Protein 1D4D (pdb70)

Secondary structure (DSSP, 8-state):
-HHHHTTTTT-STTTSSSSS---SSTT-HHHHHHHHHHH--HHHHHHH---BTTBSS--S---GGGTS-SSS----GGGGT-------TT----------TTSSHHHHHHHHHS---EE-SEEEE--SHHHHHHHHHHHSSS--EEEE-SSSSS-TTGGG--S-EE--SSSTTGGGT----THHHHHHHHHHTTT-S-HHHHHHHHHTHHHHHHHHHHHT----EEE--TT-SS--EEESTTT--HHHHHHHHHHHHHHHTT-EEESSEEEEEEEE---EEEEEEEETTTEEEEEE-SEEEE-----TT-HHHHHHH-GGGTT--BSS-TT-SSHHHHHHHHTTB-EE-TT-EEEEEEEETTTTEE--HHHHHTT-EEE-TTS---S-TTS-HHHHHHHHHTSGGG-EEEEE-HHHHTT-THHHHHHHTT--EEESSHHHHHHHHT--HHHHHHHHHHHHHH-----TTT--S-------SSSEEEEEEEEEEEEE--EEEB-TT-EEEBSSSSSEEEEEEE-STTEESTTTTSPPTTHHHHHHHHHHHHHHHHHHHTT-

B-factor: mean 39.95, std 14.49, range [12.11, 86.26]

Solvent-accessible surface area: 21582 Å² total; per-residue (Å²): 55,33,27,92,111,38,35,139,123,63,37,58,83,33,46,26,92,51,109,77,20,49,46,88,58,9,45,19,89,63,9,18,36,67,34,58,85,109,116,12,56,53,73,108,55,13,88,88,32,185,130,14,60,55,121,65,108,32,3,18,117,44,24,32,25,12,20,50,46,29,136,103,112,0,27,4,14,20,44,28,45,29,111,62,74,49,145,31,76,58,27,35,85,71,140,121,84,95,84,69,11,73,44,84,46,62,20,4,76,143,22,41,92,66,46,94,120,56,103,14,55,0,0,0,14,11,0,11,0,6,0,0,0,0,0,0,9,0,76,64,98,58,12,33,5,12,0,2,14,57,9,25,1,0,0,9,37,15,6,61,28,22,11,5,0,3,0,0,57,98,0,40,3,84,95,107,72,36,90,26,38,65,107,68,2,29,79,20,4,27,68,17,0,135,113,77,3,35,94,115,2,0,22,31,0,0,73,50,0,10,82,1,1,76,23,0,81,89,24,63,17,45,4,68,38,19,6,62,15,9,40,21,49,24,48,6,1,0,11,12,104,40,1,44,26,0,0,28,46,0,0,65,16,0,12,71,20,0,74,82,71,45,16,54,18,41,14,13,1,50,8,9,44,9,12,115,107,90,33,13,63,1,0,0,0,70,0,102,75,57,32,39,19,8,0,32,11,34,0,0,0,0,8,30,26,4,3,0,79,14,44,163,41,0,20,80,86,44,99,72,11,55,73,53,46,21,19,7,16,14,8,4,14,6,13,4,6,40,3,0,73,78,34,33,4,20,42,70,21,25,84,69,19,8,13,2,0,1,25,2,71,90,14,24,30,40,0,3,3,2,0,3,7,21,0,0,0,1,0,4,89,47,0,63,8,24,12,28,0,14,25,45,14,53,131,1,9,58,26,1,63,89,23,115,51,104,7,0,20,0,0,0,1,41,41,0,50,61,57,3,47,24,0,58,30,20,46,138,49,148,21,25,90,96,2,74,74,20,59,41,0,2,77,96,7,120,8,65,43,74,87,0,39,136,9,6,98,48,0,16,43,38,20,110,63,132,4,72,68,71,75,5,102,46,29,53,86,83,4,98,77,49,45,19,5,0,2,63,0,16,13,0,2,29,14,1,5,2,1,0,39,6,33,47,99,0,30,0,52,16,130,86,68,88,49,47,20,74,4,0,9,0,0,2,23,2,5,0,0,1,6,0,4,10,17,11,4,7,1,11,16,0,1,17,0,1,1,0,88,35,0,0,51,19,0,9,77,79,51,119

Radius of gyration: 23.94 Å; Cα contacts (8 Å, |Δi|>4): 1376; chains: 1; bounding box: 73×45×58 Å

Nearest PDB structures (foldseek):
  1d4e-assembly1_A  TM=1.002E+00  e=0.000E+00  Shewanella oneidensis
  1q9i-assembly1_A  TM=9.760E-01  e=1.668E-85  Shewanella frigidimarina
  1p2e-assembly1_A  TM=9.746E-01  e=2.403E-85  Shewanella frigidimarina
  1jry-assembly1_A  TM=9.750E-01  e=4.419E-85  Shewanella frigidimarina
  1kss-assembly1_A  TM=9.754E-01  e=8.635E-85  Shewanella frigidimarina

Organism: Shewanella oneidensis (strain ATCC 700550 / JCM 31522 / CIP 106686 / LMG 19005 / NCIMB 14063 / MR-1) (NCBI:txid211586)

Foldseek 3Di:
DAQVVVCVPDALVLADVDRVHAADALLSVRRLVSVCVVPNALVVVVVPDPVPLSDDLAADDQGPCLFVPNPAAGHRLCLLFFPPVDPDDSHDHDDDDDDDLCPCVVVLVVAVVVDADAAWAEEEEAQALLRLLLLLQLLVPFIAYEYEHQRNGHHWQLSVAFWFAFAFDQQCCVVPVQDGHLVLQLVLLCVQQVNPFQSQLLNLLRVCRRVLSVVLVVQDAAFNDWFDAQRGDGIGGTAHPQAGGDRSRSSNSSNCSSVVRPHNYGYSKHFSAFDPPVAGFWTWIQRNRPGIHTYGYFFYEQEQFAQQQQLVVLCVLPVVQRVFAEQTRNRRHCSSQVRVVNSQFDKPQQNQFFKAFFAAPNGSHRQDLVLVRLAWFKAAQQQAGDELSSHARVVNQVRLCVGDPQKIKTKAAPVSCRRHVVNVVCVVSVQKAKAQDQQRSCVVVVYDRVSNVVRLVVVLVCLCPHDPPYGNRDRNDRGDHDTMMMGMGHIGGYARQMAFEAGLLQFTAGPPRRHGRHSYGYFASRHHSNNNSGGTPNSRSSRSNSRSSSRSNSSRVRSD

InterPro domains:
  IPR003953 FAD-dependent oxidoreductase 2, FAD-binding domain [PF00890] (152-574)
  IPR010960 Flavocytochrome c [TIGR01813] (152-586)
  IPR012286 Tetraheme cytochrome domain [PF14537] (33-114)
  IPR027477 Succinate dehydrogenase/fumarate reductase flavoprotein, catalytic domain superfamily [G3DSA:3.90.700.10] (386-530)
  IPR027477 Succinate dehydrogenase/fumarate reductase flavoprotein, catalytic domain superfamily [SSF56425] (384-529)
  IPR036188 FAD/NAD(P)-binding domain superfamily [G3DSA:3.50.50.60] (151-589)
  IPR036188 FAD/NAD(P)-binding domain superfamily [SSF51905] (147-595)
  IPR036280 Multiheme cytochrome superfamily [SSF48695] (34-118)
  IPR050315 FAD-dependent oxidoreductase 2 [PTHR43400] (148-594)

GO terms:
  GO:0042597 periplasmic space (C, EXP)

Sequence (560 aa):
VLADFHGEMGGCDSCHVSDKGGVTNDNLTHENGQCVSCHGDLKELAAAAPVSPHKSHLIGEIACTSCHKGHEKSVAYCDACHSFGFDMPFGGKWERKFVPVDADKAAQDKAIAAGVKETTDVVIIGSGGAGLAAAVSARDAGAKVILLEKEPIPGGNTKLAAGGMNAAETKPQAKLGIEDKKQIMIDDTMKGGRNINDPELVKVLANNSSDSIDWLTSMGADMTDVGRMGGASVNRSHRPTGGAGVGAHVAQVLWDNAVKRGTDIRLNSRVVRILEDGKVTGVLVKGEYTGYYVIKADAVVIAAGGFAKNNERVSKYDPKLKGFKATNHPGATGDGLDVALQAGAATRDLQYIQAHPTYSPAGGVMITEAVRGNGAIVVNREGNRFMNEITTRDKASAAILQQKGESAYLVFDDSIRKSLKAIEGYVHLNIVKEGKTIEELAKQIDVPAAELAKTVTAYNGFVSGKDAQFERPDLPRELVVAPFYALEIAPAVHHTMGGLVIDTKAEVKSEKTAKPITGLYAAGEVTGGVHGANRLGGNAISDIVTYGRIAGASAAKFAK

Structure (mmCIF, N/CA/C/O backbone):
data_1D4D
#
_entry.id   1D4D
#
_cell.length_a   72.863
_cell.length_b   72.863
_cell.length_c   216.469
_cell.angle_alpha   90.00
_cell.angle_beta   90.00
_cell.angle_gamma   90.00
#
_symmetry.space_group_name_H-M   'P 43 21 2'
#
loop_
_entity.id
_entity.type
_entity.pdbx_description
1 polymer 'FLAVOCYTOCHROME C FUMARATE REDUCTASE'
2 non-polymer 'HEME C'
3 non-polymer 'FLAVIN-ADENINE DINUCLEOTIDE'
4 non-polymer 'SUCCINIC ACID'
5 water water
#
loop_
_atom_site.group_PDB
_atom_site.id
_atom_site.type_symbol
_atom_site.label_atom_id
_atom_site.label_alt_id
_atom_site.label_comp_id
_atom_site.label_asym_id
_atom_site.label_entity_id
_atom_site.label_seq_id
_atom_site.pdbx_PDB_ins_code
_atom_site.Cartn_x
_atom_site.Cartn_y
_atom_site.Cartn_z
_atom_site.occupancy
_atom_site.B_iso_or_equiv
_atom_site.auth_seq_id
_atom_site.auth_comp_id
_atom_site.auth_asym_id
_atom_site.auth_atom_id
_atom_site.pdbx_PDB_model_num
ATOM 1 N N . VAL A 1 5 ? -5.875 20.340 40.234 1.00 43.93 4 VAL A N 1
ATOM 2 C CA . VAL A 1 5 ? -5.815 21.720 39.671 1.00 43.72 4 VAL A CA 1
ATOM 3 C C . VAL A 1 5 ? -6.236 22.857 40.571 1.00 42.52 4 VAL A C 1
ATOM 4 O O . VAL A 1 5 ? -7.215 22.751 41.298 1.00 40.78 4 VAL A O 1
ATOM 8 N N . LEU A 1 6 ? -5.598 24.023 40.511 1.00 43.51 5 LEU A N 1
ATOM 9 C CA . LEU A 1 6 ? -5.887 25.147 41.371 1.00 44.33 5 LEU A CA 1
ATOM 10 C C . LEU A 1 6 ? -7.286 25.280 41.949 1.00 45.78 5 LEU A C 1
ATOM 11 O O . LEU A 1 6 ? -7.280 25.441 43.187 1.00 44.83 5 LEU A O 1
ATOM 16 N N . ALA A 1 7 ? -8.426 25.263 41.273 1.00 47.55 6 ALA A N 1
ATOM 17 C CA . ALA A 1 7 ? -9.695 25.490 41.955 1.00 50.12 6 ALA A CA 1
ATOM 18 C C . ALA A 1 7 ? -10.151 24.387 42.901 1.00 52.45 6 ALA A C 1
ATOM 19 O O . ALA A 1 7 ? -11.044 24.613 43.722 1.00 52.71 6 ALA A O 1
ATOM 21 N N . ASP A 1 8 ? -9.624 23.186 42.742 1.00 54.94 7 ASP A N 1
ATOM 22 C CA . ASP A 1 8 ? -9.913 22.084 43.653 1.00 56.84 7 ASP A CA 1
ATOM 23 C C . ASP A 1 8 ? -9.072 22.329 44.895 1.00 57.15 7 ASP A C 1
ATOM 24 O O . ASP A 1 8 ? -9.651 22.469 45.969 1.00 57.09 7 ASP A O 1
ATOM 29 N N . PHE A 1 9 ? -7.779 22.619 44.740 1.00 58.40 8 PHE A N 1
ATOM 30 C CA . PHE A 1 9 ? -6.964 22.971 45.909 1.00 59.31 8 PHE A CA 1
ATOM 31 C C . PHE A 1 9 ? -7.624 24.099 46.693 1.00 58.49 8 PHE A C 1
ATOM 32 O O . PHE A 1 9 ? -7.465 24.134 47.910 1.00 59.63 8 PHE A O 1
ATOM 40 N N . HIS A 1 10 ? -8.398 24.996 46.114 1.00 56.10 9 HIS A N 1
ATOM 41 C CA . HIS A 1 10 ? -9.126 26.065 46.733 1.00 55.39 9 HIS A CA 1
ATOM 42 C C . HIS A 1 10 ? -10.593 25.782 47.029 1.00 58.25 9 HIS A C 1
ATOM 43 O O . HIS A 1 10 ? -11.364 26.663 47.430 1.00 57.94 9 HIS A O 1
ATOM 50 N N . GLY A 1 11 ? -11.060 24.580 46.721 1.00 62.54 10 GLY A N 1
ATOM 51 C CA . GLY A 1 11 ? -12.470 24.202 46.932 1.00 67.86 10 GLY A CA 1
ATOM 52 C C . GLY A 1 11 ? -12.461 23.552 48.323 1.00 71.95 10 GLY A C 1
ATOM 53 O O . GLY A 1 11 ? -13.316 23.718 49.173 1.00 71.39 10 GLY A O 1
ATOM 54 N N . GLU A 1 12 ? -11.286 22.927 48.508 1.00 76.70 11 GLU A N 1
ATOM 55 C CA . GLU A 1 12 ? -10.892 22.322 49.776 1.00 81.03 11 GLU A CA 1
ATOM 56 C C . GLU A 1 12 ? -11.061 23.449 50.797 1.00 82.29 11 GLU A C 1
ATOM 57 O O . GLU A 1 12 ? -11.732 23.172 51.804 1.00 82.76 11 GLU A O 1
ATOM 63 N N . MET A 1 13 ? -10.640 24.688 50.530 1.00 83.12 12 MET A N 1
ATOM 64 C CA . MET A 1 13 ? -10.887 25.774 51.469 1.00 84.23 12 MET A CA 1
ATOM 65 C C . MET A 1 13 ? -12.363 26.169 51.556 1.00 84.04 12 MET A C 1
ATOM 66 O O . MET A 1 13 ? -13.202 25.361 51.956 1.00 84.42 12 MET A O 1
ATOM 71 N N . GLY A 1 14 ? -12.699 27.408 51.209 1.00 83.28 13 GLY A N 1
ATOM 72 C CA . GLY A 1 14 ? -13.994 27.980 51.307 1.00 81.78 13 GLY A CA 1
ATOM 73 C C . GLY A 1 14 ? -15.086 27.928 50.282 1.00 80.79 13 GLY A C 1
ATOM 74 O O . GLY A 1 14 ? -16.125 28.565 50.582 1.00 81.48 13 GLY A O 1
ATOM 75 N N . GLY A 1 15 ? -15.009 27.273 49.123 1.00 78.21 14 GLY A N 1
ATOM 76 C CA . GLY A 1 15 ? -16.127 27.270 48.199 1.00 75.40 14 GLY A CA 1
ATOM 77 C C . GLY A 1 15 ? -15.911 27.705 46.755 1.00 73.03 14 GLY A C 1
ATOM 78 O O . GLY A 1 15 ? -14.870 27.461 46.141 1.00 73.80 14 GLY A O 1
ATOM 79 N N . CYS A 1 16 ? -16.941 28.284 46.133 1.00 68.72 15 CYS A N 1
ATOM 80 C CA . CYS A 1 16 ? -16.936 28.754 44.755 1.00 63.99 15 CYS A CA 1
ATOM 81 C C . CYS A 1 16 ? -16.720 30.266 44.764 1.00 61.17 15 CYS A C 1
ATOM 82 O O . CYS A 1 16 ? -16.194 30.979 43.946 1.00 61.30 15 CYS A O 1
ATOM 85 N N . ASP A 1 17 ? -17.224 30.782 45.850 1.00 58.23 16 ASP A N 1
ATOM 86 C CA . ASP A 1 17 ? -17.216 32.095 46.406 1.00 55.50 16 ASP A CA 1
ATOM 87 C C . ASP A 1 17 ? -15.855 32.771 46.537 1.00 52.46 16 ASP A C 1
ATOM 88 O O . ASP A 1 17 ? -15.703 33.994 46.461 1.00 51.80 16 ASP A O 1
ATOM 93 N N . SER A 1 18 ? -14.846 31.953 46.831 1.00 48.62 17 SER A N 1
ATOM 94 C CA . SER A 1 18 ? -13.471 32.376 47.005 1.00 46.09 17 SER A CA 1
ATOM 95 C C . SER A 1 18 ? -13.037 33.295 45.865 1.00 44.13 17 SER A C 1
ATOM 96 O O . SER A 1 18 ? -12.517 34.381 46.084 1.00 43.52 17 SER A O 1
ATOM 99 N N . CYS A 1 19 ? -13.302 32.831 44.653 1.00 41.54 18 CYS A N 1
ATOM 100 C CA . CYS A 1 19 ? -12.971 33.473 43.412 1.00 40.66 18 CYS A CA 1
ATOM 101 C C . CYS A 1 19 ? -14.148 34.062 42.635 1.00 39.30 18 CYS A C 1
ATOM 102 O O . CYS A 1 19 ? -14.095 35.229 42.244 1.00 35.80 18 CYS A O 1
ATOM 105 N N . HIS A 1 20 ? -15.118 33.183 42.337 1.00 38.90 19 HIS A N 1
ATOM 106 C CA . HIS A 1 20 ? -16.275 33.634 41.581 1.00 39.36 19 HIS A CA 1
ATOM 107 C C . HIS A 1 20 ? -17.087 34.637 42.373 1.00 40.19 19 HIS A C 1
ATOM 108 O O . HIS A 1 20 ? -17.073 34.652 43.591 1.00 40.61 19 HIS A O 1
ATOM 115 N N . VAL A 1 21 ? -17.866 35.416 41.660 1.00 41.89 20 VAL A N 1
ATOM 116 C CA . VAL A 1 21 ? -18.702 36.420 42.331 1.00 44.68 20 VAL A CA 1
ATOM 117 C C . VAL A 1 21 ? -19.889 35.741 43.003 1.00 45.92 20 VAL A C 1
ATOM 118 O O . VAL A 1 21 ? -20.340 36.262 44.014 1.00 44.55 20 VAL A O 1
ATOM 122 N N . SER A 1 22 ? -20.374 34.622 42.478 1.00 48.20 21 SER A N 1
ATOM 123 C CA . SER A 1 22 ? -21.513 33.946 43.085 1.00 51.64 21 SER A CA 1
ATOM 124 C C . SER A 1 22 ? -21.141 32.544 43.542 1.00 54.06 21 SER A C 1
ATOM 125 O O . SER A 1 22 ? -20.106 31.968 43.163 1.00 54.84 21 SER A O 1
ATOM 128 N N . ASP A 1 23 ? -21.968 31.979 44.433 1.00 55.68 22 ASP A N 1
ATOM 129 C CA . ASP A 1 23 ? -21.673 30.682 45.028 1.00 57.53 22 ASP A CA 1
ATOM 130 C C . ASP A 1 23 ? -21.948 29.518 44.079 1.00 57.60 22 ASP A C 1
ATOM 131 O O . ASP A 1 23 ? -21.351 28.449 44.282 1.00 57.37 22 ASP A O 1
ATOM 136 N N . LYS A 1 24 ? -22.755 29.753 43.050 1.00 57.07 23 LYS A N 1
ATOM 137 C CA . LYS A 1 24 ? -23.010 28.732 42.040 1.00 57.21 23 LYS A CA 1
ATOM 138 C C . LYS A 1 24 ? -21.749 28.573 41.178 1.00 56.75 23 LYS A C 1
ATOM 139 O O . LYS A 1 24 ? -21.495 27.484 40.667 1.00 56.02 23 LYS A O 1
ATOM 140 N N . GLY A 1 25 ? -20.977 29.654 41.033 1.00 55.74 24 GLY A N 1
ATOM 141 C CA . GLY A 1 25 ? -19.762 29.621 40.234 1.00 54.58 24 GLY A CA 1
ATOM 142 C C . GLY A 1 25 ? -19.875 30.603 39.063 1.00 53.52 24 GLY A C 1
ATOM 143 O O . GLY A 1 25 ? -20.600 31.597 39.181 1.00 53.31 24 GLY A O 1
ATOM 144 N N . GLY A 1 26 ? -19.156 30.331 37.977 1.00 52.27 25 GLY A N 1
ATOM 145 C CA . GLY A 1 26 ? -19.200 31.151 36.800 1.00 51.37 25 GLY A CA 1
ATOM 146 C C . GLY A 1 26 ? -18.526 32.511 36.820 1.00 51.00 25 GLY A C 1
ATOM 147 O O . GLY A 1 26 ? -18.505 33.250 37.800 1.00 50.78 25 GLY A O 1
ATOM 148 N N . VAL A 1 27 ? -17.969 32.868 35.655 1.00 50.83 26 VAL A N 1
ATOM 149 C CA . VAL A 1 27 ? -17.259 34.124 35.448 1.00 49.30 26 VAL A CA 1
ATOM 150 C C . VAL A 1 27 ? -18.227 35.231 35.064 1.00 48.05 26 VAL A C 1
ATOM 151 O O . VAL A 1 27 ? -19.221 34.927 34.412 1.00 48.76 26 VAL A O 1
ATOM 155 N N . THR A 1 28 ? -17.937 36.464 35.427 1.00 46.60 27 THR A N 1
ATOM 156 C CA . THR A 1 28 ? -18.807 37.574 35.066 1.00 45.92 27 THR A CA 1
ATOM 157 C C . THR A 1 28 ? -18.432 37.990 33.634 1.00 45.32 27 THR A C 1
ATOM 158 O O . THR A 1 28 ? -19.253 37.897 32.734 1.00 47.15 27 THR A O 1
ATOM 162 N N . ASN A 1 29 ? -17.179 38.423 33.509 1.00 42.00 28 ASN A N 1
ATOM 163 C CA . ASN A 1 29 ? -16.679 38.869 32.216 1.00 38.82 28 ASN A CA 1
ATOM 164 C C . ASN A 1 29 ? -15.376 38.177 31.833 1.00 37.14 28 ASN A C 1
ATOM 165 O O . ASN A 1 29 ? -14.819 37.416 32.620 1.00 34.75 28 ASN A O 1
ATOM 170 N N . ASP A 1 30 ? -14.926 38.384 30.592 1.00 34.69 29 ASP A N 1
ATOM 171 C CA . ASP A 1 30 ? -13.805 37.645 30.043 1.00 32.36 29 ASP A CA 1
ATOM 172 C C . ASP A 1 30 ? -12.417 38.092 30.467 1.00 30.44 29 ASP A C 1
ATOM 173 O O . ASP A 1 30 ? -11.437 37.327 30.465 1.00 26.11 29 ASP A O 1
ATOM 178 N N . ASN A 1 31 ? -12.333 39.319 30.967 1.00 29.09 30 ASN A N 1
ATOM 179 C CA . ASN A 1 31 ? -11.086 39.851 31.496 1.00 29.31 30 ASN A CA 1
ATOM 180 C C . ASN A 1 31 ? -10.794 39.213 32.860 1.00 30.01 30 ASN A C 1
ATOM 181 O O . ASN A 1 31 ? -9.748 39.360 33.502 1.00 29.07 30 ASN A O 1
ATOM 186 N N . LEU A 1 32 ? -11.837 38.604 33.410 1.00 30.66 31 LEU A N 1
ATOM 187 C CA . LEU A 1 32 ? -11.841 37.926 34.681 1.00 31.44 31 LEU A CA 1
ATOM 188 C C . LEU A 1 32 ? -11.439 38.797 35.862 1.00 30.99 31 LEU A C 1
ATOM 189 O O . LEU A 1 32 ? -10.806 38.287 36.799 1.00 31.48 31 LEU A O 1
ATOM 194 N N . THR A 1 33 ? -11.832 40.054 35.854 1.00 30.21 32 THR A N 1
ATOM 195 C CA . THR A 1 33 ? -11.412 41.022 36.847 1.00 32.48 32 THR A CA 1
ATOM 196 C C . THR A 1 33 ? -11.750 40.739 38.292 1.00 34.01 32 THR A C 1
ATOM 197 O O . THR A 1 33 ? -10.929 41.003 39.169 1.00 34.23 32 THR A O 1
ATOM 201 N N . HIS A 1 34 ? -12.877 40.158 38.633 1.00 35.61 33 HIS A N 1
ATOM 202 C CA . HIS A 1 34 ? -13.305 39.798 39.953 1.00 35.09 33 HIS A CA 1
ATOM 203 C C . HIS A 1 34 ? -12.329 38.793 40.570 1.00 33.73 33 HIS A C 1
ATOM 204 O O . HIS A 1 34 ? -11.775 38.996 41.649 1.00 35.55 33 HIS A O 1
ATOM 211 N N . GLU A 1 35 ? -12.223 37.675 39.879 1.00 30.53 34 GLU A N 1
ATOM 212 C CA . GLU A 1 35 ? -11.414 36.531 40.254 1.00 27.77 34 GLU A CA 1
ATOM 213 C C . GLU A 1 35 ? -9.970 36.913 40.508 1.00 25.48 34 GLU A C 1
ATOM 214 O O . GLU A 1 35 ? -9.433 36.631 41.575 1.00 24.51 34 GLU A O 1
ATOM 220 N N . ASN A 1 36 ? -9.399 37.687 39.586 1.00 23.71 35 ASN A N 1
ATOM 221 C CA . ASN A 1 36 ? -8.014 38.150 39.697 1.00 22.73 35 ASN A CA 1
ATOM 222 C C . ASN A 1 36 ? -7.929 39.123 40.874 1.00 23.06 35 ASN A C 1
ATOM 223 O O . ASN A 1 36 ? -6.944 39.115 41.637 1.00 22.22 35 ASN A O 1
ATOM 228 N N . GLY A 1 37 ? -9.058 39.838 41.038 1.00 21.54 36 GLY A N 1
ATOM 229 C CA . GLY A 1 37 ? -9.175 40.704 42.218 1.00 21.60 36 GLY A CA 1
ATOM 230 C C . GLY A 1 37 ? -9.106 39.779 43.428 1.00 23.54 36 GLY A C 1
ATOM 231 O O . GLY A 1 37 ? -8.350 40.145 44.324 1.00 26.20 36 GLY A O 1
ATOM 232 N N . GLN A 1 38 ? -9.751 38.611 43.443 1.00 23.79 37 GLN A N 1
ATOM 233 C CA . GLN A 1 38 ? -9.639 37.726 44.592 1.00 24.65 37 GLN A CA 1
ATOM 234 C C . GLN A 1 38 ? -8.235 37.156 44.728 1.00 26.96 37 GLN A C 1
ATOM 235 O O . GLN A 1 38 ? -7.691 37.066 45.865 1.00 29.30 37 GLN A O 1
ATOM 241 N N . CYS A 1 39 ? -7.543 36.856 43.616 1.00 25.86 38 CYS A N 1
ATOM 242 C CA . CYS A 1 39 ? -6.198 36.302 43.745 1.00 26.08 38 CYS A CA 1
ATOM 243 C C . CYS A 1 39 ? -5.270 37.151 44.613 1.00 26.09 38 CYS A C 1
ATOM 244 O O . CYS A 1 39 ? -4.570 36.681 45.507 1.00 27.69 38 CYS A O 1
ATOM 247 N N . VAL A 1 40 ? -5.211 38.413 44.234 1.00 26.06 39 VAL A N 1
ATOM 248 C CA . VAL A 1 40 ? -4.340 39.461 44.705 1.00 25.34 39 VAL A CA 1
ATOM 249 C C . VAL A 1 40 ? -4.629 39.806 46.167 1.00 25.05 39 VAL A C 1
ATOM 250 O O . VAL A 1 40 ? -3.742 40.105 46.949 1.00 24.32 39 VAL A O 1
ATOM 254 N N . SER A 1 41 ? -5.913 39.806 46.479 1.00 25.10 40 SER A N 1
ATOM 255 C CA . SER A 1 41 ? -6.388 40.091 47.827 1.00 26.39 40 SER A CA 1
ATOM 256 C C . SER A 1 41 ? -5.875 39.046 48.817 1.00 27.48 40 SER A C 1
ATOM 257 O O . SER A 1 41 ? -5.658 39.374 49.977 1.00 27.93 40 SER A O 1
ATOM 260 N N . CYS A 1 42 ? -5.627 37.782 48.452 1.00 26.77 41 CYS A N 1
ATOM 261 C CA . CYS A 1 42 ? -5.030 36.888 49.431 1.00 25.68 41 CYS A CA 1
ATOM 262 C C . CYS A 1 42 ? -3.568 36.624 49.080 1.00 25.38 41 CYS A C 1
ATOM 263 O O . CYS A 1 42 ? -2.881 36.122 49.967 1.00 24.28 41 CYS A O 1
ATOM 266 N N . HIS A 1 43 ? -3.161 36.906 47.837 1.00 23.95 42 HIS A N 1
ATOM 267 C CA . HIS A 1 43 ? -1.772 36.522 47.553 1.00 24.60 42 HIS A CA 1
ATOM 268 C C . HIS A 1 43 ? -0.904 37.722 47.271 1.00 26.05 42 HIS A C 1
ATOM 269 O O . HIS A 1 43 ? 0.300 37.482 47.179 1.00 28.46 42 HIS A O 1
ATOM 276 N N . GLY A 1 44 ? -1.462 38.908 47.077 1.00 26.75 43 GLY A N 1
ATOM 277 C CA . GLY A 1 44 ? -0.610 40.010 46.647 1.00 27.96 43 GLY A CA 1
ATOM 278 C C . GLY A 1 44 ? -0.664 40.046 45.107 1.00 30.53 43 GLY A C 1
ATOM 279 O O . GLY A 1 44 ? -1.176 39.191 44.362 1.00 31.03 43 GLY A O 1
ATOM 280 N N . ASP A 1 45 ? -0.141 41.162 44.602 1.00 30.36 44 ASP A N 1
ATOM 281 C CA . ASP A 1 45 ? -0.094 41.417 43.175 1.00 30.08 44 ASP A CA 1
ATOM 282 C C . ASP A 1 45 ? 1.260 41.005 42.605 1.00 30.26 44 ASP A C 1
ATOM 283 O O . ASP A 1 45 ? 2.122 40.503 43.337 1.00 30.91 44 ASP A O 1
ATOM 288 N N . LEU A 1 46 ? 1.479 41.281 41.323 1.00 28.93 45 LEU A N 1
ATOM 289 C CA . LEU A 1 46 ? 2.731 40.943 40.690 1.00 28.98 45 LEU A CA 1
ATOM 290 C C . LEU A 1 46 ? 3.957 41.655 41.239 1.00 30.58 45 LEU A C 1
ATOM 291 O O . LEU A 1 46 ? 4.990 40.989 41.393 1.00 31.16 45 LEU A O 1
ATOM 296 N N . LYS A 1 47 ? 3.904 42.958 41.524 1.00 32.12 46 LYS A N 1
ATOM 297 C CA . LYS A 1 47 ? 5.063 43.638 42.091 1.00 32.52 46 LYS A CA 1
ATOM 298 C C . LYS A 1 47 ? 5.436 42.874 43.364 1.00 33.83 46 LYS A C 1
ATOM 299 O O . LYS A 1 47 ? 6.566 42.434 43.507 1.00 32.82 46 LYS A O 1
ATOM 301 N N . GLU A 1 48 ? 4.427 42.704 44.223 1.00 35.97 47 GLU A N 1
ATOM 302 C CA . GLU A 1 48 ? 4.628 41.996 45.479 1.00 38.18 47 GLU A CA 1
ATOM 303 C C . GLU A 1 48 ? 5.263 40.642 45.239 1.00 37.90 47 GLU A C 1
ATOM 304 O O . GLU A 1 48 ? 6.410 40.510 45.658 1.00 38.15 47 GLU A O 1
ATOM 310 N N . LEU A 1 49 ? 4.638 39.759 44.492 1.00 37.77 48 LEU A N 1
ATOM 311 C CA . LEU A 1 49 ? 5.274 38.485 44.198 1.00 38.59 48 LEU A CA 1
ATOM 312 C C . LEU A 1 49 ? 6.604 38.673 43.489 1.00 40.08 48 LEU A C 1
ATOM 313 O O . LEU A 1 49 ? 7.538 37.907 43.784 1.00 39.05 48 LEU A O 1
ATOM 318 N N . ALA A 1 50 ? 6.822 39.648 42.619 1.00 42.70 49 ALA A N 1
ATOM 319 C CA . ALA A 1 50 ? 8.099 39.846 41.942 1.00 45.50 49 ALA A CA 1
ATOM 320 C C . ALA A 1 50 ? 9.259 40.152 42.891 1.00 47.33 49 ALA A C 1
ATOM 321 O O . ALA A 1 50 ? 10.364 39.609 42.788 1.00 47.81 49 ALA A O 1
ATOM 323 N N . ALA A 1 51 ? 8.979 41.046 43.831 1.00 49.52 50 ALA A N 1
ATOM 324 C CA . ALA A 1 51 ? 9.908 41.464 44.867 1.00 51.59 50 ALA A CA 1
ATOM 325 C C . ALA A 1 51 ? 10.339 40.278 45.723 1.00 53.19 50 ALA A C 1
ATOM 326 O O . ALA A 1 51 ? 11.512 40.107 46.050 1.00 52.23 50 ALA A O 1
ATOM 328 N N . ALA A 1 52 ? 9.369 39.406 46.027 1.00 55.71 51 ALA A N 1
ATOM 329 C CA . ALA A 1 52 ? 9.675 38.197 46.790 1.00 57.43 51 ALA A CA 1
ATOM 330 C C . ALA A 1 52 ? 10.653 37.274 46.084 1.00 58.35 51 ALA A C 1
ATOM 331 O O . ALA A 1 52 ? 11.271 36.524 46.853 1.00 59.34 51 ALA A O 1
ATOM 333 N N . ALA A 1 53 ? 10.900 37.245 44.787 1.00 60.24 52 ALA A N 1
ATOM 334 C CA . ALA A 1 53 ? 11.834 36.285 44.213 1.00 61.25 52 ALA A CA 1
ATOM 335 C C . ALA A 1 53 ? 13.316 36.597 44.317 1.00 62.38 52 ALA A C 1
ATOM 336 O O . ALA A 1 53 ? 13.744 37.753 44.275 1.00 61.97 52 ALA A O 1
ATOM 338 N N . PRO A 1 54 ? 14.140 35.544 44.336 1.00 63.62 53 PRO A N 1
ATOM 339 C CA . PRO A 1 54 ? 15.587 35.617 44.381 1.00 64.31 53 PRO A CA 1
ATOM 340 C C . PRO A 1 54 ? 16.254 36.582 43.417 1.00 64.72 53 PRO A C 1
ATOM 341 O O . PRO A 1 54 ? 17.472 36.700 43.252 1.00 64.53 53 PRO A O 1
ATOM 345 N N . VAL A 1 58 ? 15.378 34.995 37.138 1.00 41.74 57 VAL A N 1
ATOM 346 C CA . VAL A 1 58 ? 14.302 34.714 36.181 1.00 41.42 57 VAL A CA 1
ATOM 347 C C . VAL A 1 58 ? 13.051 34.287 36.964 1.00 40.00 57 VAL A C 1
ATOM 348 O O . VAL A 1 58 ? 12.953 33.120 37.385 1.00 40.55 57 VAL A O 1
ATOM 352 N N . SER A 1 59 ? 12.134 35.246 37.149 1.00 36.61 58 SER A N 1
ATOM 353 C CA . SER A 1 59 ? 10.928 34.847 37.884 1.00 35.95 58 SER A CA 1
ATOM 354 C C . SER A 1 59 ? 9.748 35.012 36.941 1.00 34.56 58 SER A C 1
ATOM 355 O O . SER A 1 59 ? 9.653 35.998 36.230 1.00 33.14 58 SER A O 1
ATOM 358 N N . PRO A 1 60 ? 8.796 34.097 37.051 1.00 33.71 59 PRO A N 1
ATOM 359 C CA . PRO A 1 60 ? 7.588 34.157 36.248 1.00 32.97 59 PRO A CA 1
ATOM 360 C C . PRO A 1 60 ? 6.691 35.307 36.635 1.00 32.00 59 PRO A C 1
ATOM 361 O O . PRO A 1 60 ? 5.778 35.539 35.839 1.00 34.64 59 PRO A O 1
ATOM 365 N N . HIS A 1 61 ? 6.877 35.996 37.755 1.00 30.37 60 HIS A N 1
ATOM 366 C CA . HIS A 1 61 ? 5.986 37.071 38.146 1.00 27.66 60 HIS A CA 1
ATOM 367 C C . HIS A 1 61 ? 6.571 38.425 37.810 1.00 27.27 60 HIS A C 1
ATOM 368 O O . HIS A 1 61 ? 6.002 39.439 38.197 1.00 27.11 60 HIS A O 1
ATOM 375 N N . LYS A 1 62 ? 7.687 38.426 37.103 1.00 28.61 61 LYS A N 1
ATOM 376 C CA . LYS A 1 62 ? 8.302 39.698 36.669 1.00 29.72 61 LYS A CA 1
ATOM 377 C C . LYS A 1 62 ? 9.013 39.386 35.335 1.00 28.99 61 LYS A C 1
ATOM 378 O O . LYS A 1 62 ? 9.952 38.600 35.352 1.00 30.74 61 LYS A O 1
ATOM 384 N N . SER A 1 63 ? 8.569 40.008 34.270 1.00 25.84 62 SER A N 1
ATOM 385 C CA . SER A 1 63 ? 9.081 39.861 32.941 1.00 25.74 62 SER A CA 1
ATOM 386 C C . SER A 1 63 ? 8.824 41.041 31.995 1.00 24.40 62 SER A C 1
ATOM 387 O O . SER A 1 63 ? 8.056 41.969 32.207 1.00 21.87 62 SER A O 1
ATOM 390 N N . HIS A 1 64 ? 9.354 40.918 30.782 1.00 24.22 63 HIS A N 1
ATOM 391 C CA . HIS A 1 64 ? 9.126 41.924 29.731 1.00 24.10 63 HIS A CA 1
ATOM 392 C C . HIS A 1 64 ? 7.675 42.030 29.236 1.00 22.57 63 HIS A C 1
ATOM 393 O O . HIS A 1 64 ? 7.397 43.004 28.536 1.00 21.29 63 HIS A O 1
ATOM 400 N N . LEU A 1 65 ? 6.767 41.099 29.523 1.00 21.85 64 LEU A N 1
ATOM 401 C CA . LEU A 1 65 ? 5.390 41.203 29.041 1.00 21.45 64 LEU A CA 1
ATOM 402 C C . LEU A 1 65 ? 4.777 42.541 29.375 1.00 20.17 64 LEU A C 1
ATOM 403 O O . LEU A 1 65 ? 5.120 43.002 30.456 1.00 21.85 64 LEU A O 1
ATOM 408 N N . ILE A 1 66 ? 3.952 43.124 28.511 1.00 19.92 65 ILE A N 1
ATOM 409 C CA . ILE A 1 66 ? 3.367 44.439 28.780 1.00 18.79 65 ILE A CA 1
ATOM 410 C C . ILE A 1 66 ? 1.891 44.403 29.171 1.00 19.59 65 ILE A C 1
ATOM 411 O O . ILE A 1 66 ? 1.233 43.369 28.945 1.00 19.87 65 ILE A O 1
ATOM 416 N N . GLY A 1 67 ? 1.412 45.539 29.685 1.00 20.26 66 GLY A N 1
ATOM 417 C CA . GLY A 1 67 ? 0.038 45.699 30.074 1.00 25.13 66 GLY A CA 1
ATOM 418 C C . GLY A 1 67 ? -0.388 44.849 31.274 1.00 27.62 66 GLY A C 1
ATOM 419 O O . GLY A 1 67 ? 0.459 44.457 32.067 1.00 27.31 66 GLY A O 1
ATOM 420 N N . GLU A 1 68 ? -1.709 44.689 31.454 1.00 30.69 67 GLU A N 1
ATOM 421 C CA . GLU A 1 68 ? -2.157 43.930 32.620 1.00 34.01 67 GLU A CA 1
ATOM 422 C C . GLU A 1 68 ? -1.873 42.433 32.401 1.00 32.93 67 GLU A C 1
ATOM 423 O O . GLU A 1 68 ? -2.338 41.915 31.363 1.00 31.98 67 GLU A O 1
ATOM 429 N N . ILE A 1 69 ? -1.132 41.813 33.339 1.00 30.99 68 ILE A N 1
ATOM 430 C CA . ILE A 1 69 ? -0.975 40.364 33.140 1.00 30.27 68 ILE A CA 1
ATOM 431 C C . ILE A 1 69 ? -1.696 39.622 34.249 1.00 29.17 68 ILE A C 1
ATOM 432 O O . ILE A 1 69 ? -1.241 39.469 35.401 1.00 32.94 68 ILE A O 1
ATOM 437 N N . ALA A 1 70 ? -2.916 39.226 33.905 1.00 24.60 69 ALA A N 1
ATOM 438 C CA . ALA A 1 70 ? -3.744 38.526 34.875 1.00 23.56 69 ALA A CA 1
ATOM 439 C C . ALA A 1 70 ? -3.021 37.316 35.470 1.00 23.87 69 ALA A C 1
ATOM 440 O O . ALA A 1 70 ? -2.290 36.571 34.802 1.00 22.55 69 ALA A O 1
ATOM 442 N N . CYS A 1 71 ? -3.359 37.039 36.729 1.00 23.84 70 CYS A N 1
ATOM 443 C CA . CYS A 1 71 ? -2.896 35.851 37.443 1.00 23.00 70 CYS A CA 1
ATOM 444 C C . CYS A 1 71 ? -3.373 34.573 36.735 1.00 23.99 70 CYS A C 1
ATOM 445 O O . CYS A 1 71 ? -2.662 33.570 36.650 1.00 23.11 70 CYS A O 1
ATOM 448 N N . THR A 1 72 ? -4.616 34.664 36.251 1.00 24.11 71 THR A N 1
ATOM 449 C CA . THR A 1 72 ? -5.315 33.590 35.596 1.00 24.95 71 THR A CA 1
ATOM 450 C C . THR A 1 72 ? -4.884 33.317 34.173 1.00 25.39 71 THR A C 1
ATOM 451 O O . THR A 1 72 ? -5.333 32.334 33.575 1.00 25.18 71 THR A O 1
ATOM 455 N N . SER A 1 73 ? -3.985 34.104 33.593 1.00 25.32 72 SER A N 1
ATOM 456 C CA . SER A 1 73 ? -3.419 33.797 32.292 1.00 26.29 72 SER A CA 1
ATOM 457 C C . SER A 1 73 ? -2.470 32.588 32.368 1.00 27.12 72 SER A C 1
ATOM 458 O O . SER A 1 73 ? -2.132 31.976 31.347 1.00 28.46 72 SER A O 1
ATOM 461 N N . CYS A 1 74 ? -1.997 32.240 33.553 1.00 26.88 73 CYS A N 1
ATOM 462 C CA . CYS A 1 74 ? -1.177 31.098 33.853 1.00 26.31 73 CYS A CA 1
ATOM 463 C C . CYS A 1 74 ? -1.845 30.214 34.907 1.00 27.82 73 CYS A C 1
ATOM 464 O O . CYS A 1 74 ? -1.894 28.993 34.813 1.00 28.52 73 CYS A O 1
ATOM 467 N N . HIS A 1 75 ? -2.306 30.818 35.998 1.00 28.12 74 HIS A N 1
ATOM 468 C CA . HIS A 1 75 ? -2.909 30.064 37.085 1.00 26.26 74 HIS A CA 1
ATOM 469 C C . HIS A 1 75 ? -4.370 29.826 36.723 1.00 28.96 74 HIS A C 1
ATOM 470 O O . HIS A 1 75 ? -5.308 30.593 36.944 1.00 28.63 74 HIS A O 1
ATOM 477 N N . LYS A 1 76 ? -4.569 28.693 36.065 1.00 31.17 75 LYS A N 1
ATOM 478 C CA . LYS A 1 76 ? -5.886 28.324 35.572 1.00 34.24 75 LYS A CA 1
ATOM 479 C C . LYS A 1 76 ? -6.735 27.705 36.670 1.00 34.69 75 LYS A C 1
ATOM 480 O O . LYS A 1 76 ? -6.303 26.805 37.383 1.00 35.73 75 LYS A O 1
ATOM 486 N N . GLY A 1 77 ? -7.994 28.116 36.736 1.00 34.81 76 GLY A N 1
ATOM 487 C CA . GLY A 1 77 ? -8.895 27.587 37.732 1.00 36.47 76 GLY A CA 1
ATOM 488 C C . GLY A 1 77 ? 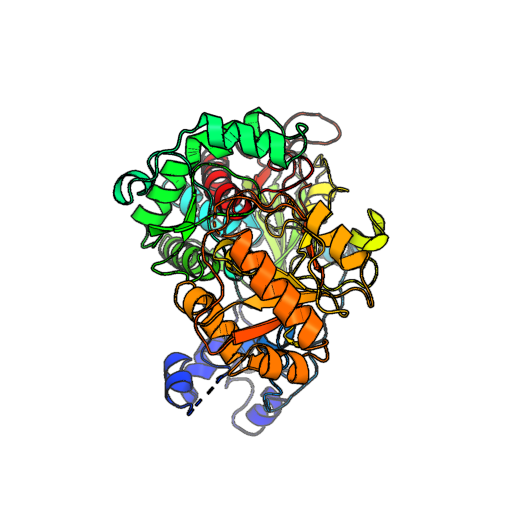-9.202 26.110 37.528 1.00 37.31 76 GLY A C 1
ATOM 489 O O . GLY A 1 77 ? -8.724 25.220 38.226 1.00 37.87 76 GLY A O 1
ATOM 490 N N . HIS A 1 78 ? -10.049 25.855 36.532 1.00 38.03 77 HIS A N 1
ATOM 491 C CA . HIS A 1 78 ? -10.565 24.526 36.262 1.00 38.04 77 HIS A CA 1
ATOM 492 C C . HIS A 1 78 ? -9.727 23.666 35.353 1.00 37.92 77 HIS A C 1
ATOM 493 O O . HIS A 1 78 ? -10.252 22.666 34.875 1.00 35.97 77 HIS A O 1
ATOM 500 N N . GLU A 1 79 ? -8.462 24.030 35.181 1.00 39.21 78 GLU A N 1
ATOM 501 C CA . GLU A 1 79 ? -7.654 23.126 34.355 1.00 41.15 78 GLU A CA 1
ATOM 502 C C . GLU A 1 79 ? -6.222 23.317 34.788 1.00 42.34 78 GLU A C 1
ATOM 503 O O . GLU A 1 79 ? -5.924 24.182 35.616 1.00 43.81 78 GLU A O 1
ATOM 509 N N . LYS A 1 80 ? -5.381 22.443 34.252 1.00 42.46 79 LYS A N 1
ATOM 510 C CA . LYS A 1 80 ? -3.974 22.518 34.629 1.00 42.41 79 LYS A CA 1
ATOM 511 C C . LYS A 1 80 ? -3.532 23.938 34.305 1.00 41.55 79 LYS A C 1
ATOM 512 O O . LYS A 1 80 ? -4.175 24.645 33.519 1.00 43.52 79 LYS A O 1
ATOM 518 N N . SER A 1 81 ? -2.426 24.310 34.930 1.00 38.03 80 SER A N 1
ATOM 519 C CA . SER A 1 81 ? -1.919 25.657 34.747 1.00 36.21 80 SER A CA 1
ATOM 520 C C . SER A 1 81 ? -0.588 25.647 34.039 1.00 35.11 80 SER A C 1
ATOM 521 O O . SER A 1 81 ? 0.142 24.647 34.121 1.00 37.81 80 SER A O 1
ATOM 524 N N . VAL A 1 82 ? -0.280 26.691 33.268 1.00 31.72 81 VAL A N 1
ATOM 525 C CA . VAL A 1 82 ? 0.967 26.736 32.548 1.00 29.98 81 VAL A CA 1
ATOM 526 C C . VAL A 1 82 ? 1.527 28.161 32.561 1.00 29.09 81 VAL A C 1
ATOM 527 O O . VAL A 1 82 ? 0.809 29.100 32.199 1.00 29.44 81 VAL A O 1
ATOM 531 N N . ALA A 1 83 ? 2.819 28.281 32.823 1.00 29.01 82 ALA A N 1
ATOM 532 C CA . ALA A 1 83 ? 3.381 29.624 32.641 1.00 28.61 82 ALA A CA 1
ATOM 533 C C . ALA A 1 83 ? 3.149 29.970 31.157 1.00 29.00 82 ALA A C 1
ATOM 534 O O . ALA A 1 83 ? 3.465 29.231 30.203 1.00 27.11 82 ALA A O 1
ATOM 536 N N . TYR A 1 84 ? 2.680 31.205 30.950 1.00 28.12 83 TYR A N 1
ATOM 537 C CA . TYR A 1 84 ? 2.516 31.742 29.600 1.00 28.03 83 TYR A CA 1
ATOM 538 C C . TYR A 1 84 ? 3.901 31.920 28.968 1.00 28.78 83 TYR A C 1
ATOM 539 O O . TYR A 1 84 ? 4.008 31.860 27.749 1.00 28.80 83 TYR A O 1
ATOM 548 N N . CYS A 1 85 ? 4.948 32.049 29.784 1.00 29.05 84 CYS A N 1
ATOM 549 C CA . CYS A 1 85 ? 6.329 32.113 29.356 1.00 30.65 84 CYS A CA 1
ATOM 550 C C . CYS A 1 85 ? 6.757 30.915 28.514 1.00 30.47 84 CYS A C 1
ATOM 551 O O . CYS A 1 85 ? 7.685 30.978 27.724 1.00 30.96 84 CYS A O 1
ATOM 554 N N . ASP A 1 86 ? 6.124 29.779 28.753 1.00 29.38 85 ASP A N 1
ATOM 555 C CA . ASP A 1 86 ? 6.391 28.607 27.966 1.00 31.78 85 ASP A CA 1
ATOM 556 C C . ASP A 1 86 ? 5.843 28.696 26.547 1.00 32.93 85 ASP A C 1
ATOM 557 O O . ASP A 1 86 ? 6.267 27.760 25.847 1.00 34.07 85 ASP A O 1
ATOM 562 N N . ALA A 1 87 ? 5.064 29.685 26.091 1.00 32.49 86 ALA A N 1
ATOM 563 C CA . ALA A 1 87 ? 4.743 29.712 24.655 1.00 33.15 86 ALA A CA 1
ATOM 564 C C . ALA A 1 87 ? 6.082 29.811 23.909 1.00 33.93 86 ALA A C 1
ATOM 565 O O . ALA A 1 87 ? 6.292 29.118 22.923 1.00 35.38 86 ALA A O 1
ATOM 567 N N . CYS A 1 88 ? 7.014 30.617 24.410 1.00 33.91 87 CYS A N 1
ATOM 568 C CA . CYS A 1 88 ? 8.314 30.826 23.845 1.00 33.73 87 CYS A CA 1
ATOM 569 C C . CYS A 1 88 ? 9.558 30.378 24.560 1.00 32.95 87 CYS A C 1
ATOM 570 O O . CYS A 1 88 ? 10.552 30.219 23.853 1.00 32.74 87 CYS A O 1
ATOM 573 N N . HIS A 1 89 ? 9.628 30.266 25.872 1.00 33.76 88 HIS A N 1
ATOM 574 C CA . HIS A 1 89 ? 10.900 29.851 26.483 1.00 31.14 88 HIS A CA 1
ATOM 575 C C . HIS A 1 89 ? 10.677 28.453 27.039 1.00 32.48 88 HIS A C 1
ATOM 576 O O . HIS A 1 89 ? 9.572 27.889 26.934 1.00 32.26 88 HIS A O 1
ATOM 583 N N . SER A 1 90 ? 11.758 27.887 27.576 1.00 33.21 89 SER A N 1
ATOM 584 C CA . SER A 1 90 ? 11.643 26.591 28.247 1.00 34.73 89 SER A CA 1
ATOM 585 C C . SER A 1 90 ? 12.483 26.695 29.534 1.00 35.05 89 SER A C 1
ATOM 586 O O . SER A 1 90 ? 13.605 26.221 29.736 1.00 35.52 89 SER A O 1
ATOM 589 N N . PHE A 1 91 ? 11.828 27.405 30.450 1.00 33.85 90 PHE A N 1
ATOM 590 C CA . PHE A 1 91 ? 12.384 27.787 31.726 1.00 34.39 90 PHE A CA 1
ATOM 591 C C . PHE A 1 91 ? 12.246 26.707 32.787 1.00 35.84 90 PHE A C 1
ATOM 592 O O . PHE A 1 91 ? 12.777 26.795 33.903 1.00 35.25 90 PHE A O 1
ATOM 600 N N . GLY A 1 92 ? 11.453 25.695 32.435 1.00 37.38 91 GLY A N 1
ATOM 601 C CA . GLY A 1 92 ? 11.236 24.579 33.364 1.00 39.20 91 GLY A CA 1
ATOM 602 C C . GLY A 1 92 ? 10.892 25.175 34.726 1.00 40.23 91 GLY A C 1
ATOM 603 O O . GLY A 1 92 ? 11.654 24.976 35.672 1.00 42.34 91 GLY A O 1
ATOM 604 N N . PHE A 1 93 ? 9.819 25.955 34.778 1.00 40.14 92 PHE A N 1
ATOM 605 C CA . PHE A 1 93 ? 9.405 26.572 36.038 1.00 39.99 92 PHE A CA 1
ATOM 606 C C . PHE A 1 93 ? 8.756 25.418 36.773 1.00 40.94 92 PHE A C 1
ATOM 607 O O . PHE A 1 93 ? 8.435 24.503 36.002 1.00 42.84 92 PHE A O 1
ATOM 615 N N . ASP A 1 94 ? 8.511 25.411 38.064 1.00 41.19 93 ASP A N 1
ATOM 616 C CA . ASP A 1 94 ? 7.774 24.254 38.595 1.00 41.68 93 ASP A CA 1
ATOM 617 C C . ASP A 1 94 ? 6.419 24.825 39.000 1.00 42.11 93 ASP A C 1
ATOM 618 O O . ASP A 1 94 ? 6.180 25.170 40.154 1.00 42.86 93 ASP A O 1
ATOM 623 N N . MET A 1 95 ? 5.525 24.930 38.011 1.00 41.74 94 MET A N 1
ATOM 624 C CA . MET A 1 95 ? 4.202 25.501 38.231 1.00 39.58 94 MET A CA 1
ATOM 625 C C . MET A 1 95 ? 3.280 24.595 39.020 1.00 38.70 94 MET A C 1
ATOM 626 O O . MET A 1 95 ? 2.945 23.534 38.502 1.00 38.18 94 MET A O 1
ATOM 631 N N . PRO A 1 96 ? 2.781 25.091 40.137 1.00 37.99 95 PRO A N 1
ATOM 632 C CA . PRO A 1 96 ? 1.855 24.316 40.947 1.00 38.42 95 PRO A CA 1
ATOM 633 C C . PRO A 1 96 ? 0.713 23.951 40.029 1.00 39.33 95 PRO A C 1
ATOM 634 O O . PRO A 1 96 ? 0.162 24.855 39.402 1.00 37.11 95 PRO A O 1
ATOM 638 N N . PHE A 1 97 ? 0.257 22.712 40.017 1.00 40.43 96 PHE A N 1
ATOM 639 C CA . PHE A 1 97 ? -0.809 22.227 39.154 1.00 42.58 96 PHE A CA 1
ATOM 640 C C . PHE A 1 97 ? -0.423 22.274 37.664 1.00 41.41 96 PHE A C 1
ATOM 641 O O . PHE A 1 97 ? -1.246 22.469 36.779 1.00 38.71 96 PHE A O 1
ATOM 649 N N . GLY A 1 98 ? 0.852 22.121 37.373 1.00 41.47 97 GLY A N 1
ATOM 650 C CA . GLY A 1 98 ? 1.463 22.131 36.079 1.00 42.84 97 GLY A CA 1
ATOM 651 C C . GLY A 1 98 ? 0.805 21.363 34.942 1.00 42.71 97 GLY A C 1
ATOM 652 O O . GLY A 1 98 ? -0.095 20.520 35.041 1.00 41.47 97 GLY A O 1
ATOM 653 N N . GLY A 1 99 ? 1.263 21.709 33.732 1.00 41.84 98 GLY A N 1
ATOM 654 C CA . GLY A 1 99 ? 0.770 21.100 32.498 1.00 40.56 98 GLY A CA 1
ATOM 655 C C . GLY A 1 99 ? 1.705 21.505 31.371 1.00 40.35 98 GLY A C 1
ATOM 656 O O . GLY A 1 99 ? 2.622 22.302 31.568 1.00 39.74 98 GLY A O 1
ATOM 657 N N . LYS A 1 100 ? 1.471 20.926 30.199 1.00 41.73 99 LYS A N 1
ATOM 658 C CA . LYS A 1 100 ? 2.356 21.260 29.064 1.00 41.30 99 LYS A CA 1
ATOM 659 C C . LYS A 1 100 ? 1.663 22.377 28.290 1.00 40.87 99 LYS A C 1
ATOM 660 O O . LYS A 1 100 ? 0.437 22.382 28.241 1.00 39.31 99 LYS A O 1
ATOM 662 N N . TRP A 1 101 ? 2.465 23.285 27.751 1.00 41.75 100 TRP A N 1
ATOM 663 C CA . TRP A 1 101 ? 1.876 24.317 26.900 1.00 43.31 100 TRP A CA 1
ATOM 664 C C . TRP A 1 101 ? 1.412 23.577 25.633 1.00 46.25 100 TRP A C 1
ATOM 665 O O . TRP A 1 101 ? 2.180 22.773 25.103 1.00 45.01 100 TRP A O 1
ATOM 676 N N . GLU A 1 102 ? 0.197 23.814 25.167 1.00 49.64 101 GLU A N 1
ATOM 677 C CA . GLU A 1 102 ? -0.299 23.228 23.931 1.00 53.23 101 GLU A CA 1
ATOM 678 C C . GLU A 1 102 ? -1.367 24.124 23.299 1.00 53.41 101 GLU A C 1
ATOM 679 O O . GLU A 1 102 ? -2.300 24.526 23.999 1.00 52.73 101 GLU A O 1
ATOM 685 N N . ARG A 1 103 ? -1.257 24.491 22.031 1.00 52.99 102 ARG A N 1
ATOM 686 C CA . ARG A 1 103 ? -2.294 25.297 21.398 1.00 54.12 102 ARG A CA 1
ATOM 687 C C . ARG A 1 103 ? -2.735 24.564 20.136 1.00 56.33 102 ARG A C 1
ATOM 688 O O . ARG A 1 103 ? -1.887 24.114 19.358 1.00 57.02 102 ARG A O 1
ATOM 696 N N . LYS A 1 104 ? -4.031 24.375 19.927 1.00 58.09 103 LYS A N 1
ATOM 697 C CA . LYS A 1 104 ? -4.501 23.688 18.718 1.00 59.78 103 LYS A CA 1
ATOM 698 C C . LYS A 1 104 ? -5.290 24.695 17.893 1.00 60.90 103 LYS A C 1
ATOM 699 O O . LYS A 1 104 ? -6.329 25.157 18.365 1.00 60.24 103 LYS A O 1
ATOM 701 N N . PHE A 1 105 ? -4.794 25.082 16.724 1.00 62.69 104 PHE A N 1
ATOM 702 C CA . PHE A 1 105 ? -5.501 26.098 15.943 1.00 63.84 104 PHE A CA 1
ATOM 703 C C . PHE A 1 105 ? -6.906 25.671 15.540 1.00 63.57 104 PHE A C 1
ATOM 704 O O . PHE A 1 105 ? -7.083 24.665 14.858 1.00 63.02 104 PHE A O 1
ATOM 712 N N . VAL A 1 106 ? -7.912 26.450 15.946 1.00 63.99 105 VAL A N 1
ATOM 713 C CA . VAL A 1 106 ? -9.293 26.111 15.615 1.00 64.56 105 VAL A CA 1
ATOM 714 C C . VAL A 1 106 ? -9.891 27.182 14.696 1.00 65.13 105 VAL A C 1
ATOM 715 O O . VAL A 1 106 ? -9.837 28.382 14.931 1.00 64.04 105 VAL A O 1
ATOM 719 N N . PRO A 1 107 ? -10.440 26.658 13.600 1.00 65.58 106 PRO A N 1
ATOM 720 C CA . PRO A 1 107 ? -11.052 27.438 12.550 1.00 65.72 106 PRO A CA 1
ATOM 721 C C . PRO A 1 107 ? -12.076 28.417 13.099 1.00 65.78 106 PRO A C 1
ATOM 722 O O . PRO A 1 107 ? -12.947 28.197 13.928 1.00 64.77 106 PRO A O 1
ATOM 726 N N . VAL A 1 108 ? -11.923 29.588 12.519 1.00 65.93 107 VAL A N 1
ATOM 727 C CA . VAL A 1 108 ? -12.611 30.834 12.725 1.00 66.39 107 VAL A CA 1
ATOM 728 C C . VAL A 1 108 ? -14.071 30.796 12.304 1.00 66.66 107 VAL A C 1
ATOM 729 O O . VAL A 1 108 ? -14.924 31.603 12.661 1.00 66.80 107 VAL A O 1
ATOM 733 N N . ASP A 1 109 ? -14.400 29.812 11.485 1.00 67.18 108 ASP A N 1
ATOM 734 C CA . ASP A 1 109 ? -15.672 29.526 10.886 1.00 67.61 108 ASP A CA 1
ATOM 735 C C . ASP A 1 109 ? -16.368 28.271 11.396 1.00 68.00 108 ASP A C 1
ATOM 736 O O . ASP A 1 109 ? -17.527 28.043 11.023 1.00 68.26 108 ASP A O 1
ATOM 738 N N . ALA A 1 110 ? -15.684 27.404 12.125 1.00 68.01 109 ALA A N 1
ATOM 739 C CA . ALA A 1 110 ? -16.268 26.170 12.645 1.00 68.62 109 ALA A CA 1
ATOM 740 C C . ALA A 1 110 ? -17.299 26.485 13.718 1.00 69.13 109 ALA A C 1
ATOM 741 O O . ALA A 1 110 ? -17.206 27.585 14.281 1.00 69.82 109 ALA A O 1
ATOM 743 N N . ASP A 1 111 ? -18.284 25.636 14.012 1.00 69.03 110 ASP A N 1
ATOM 744 C CA . ASP A 1 111 ? -19.284 26.008 15.032 1.00 68.71 110 ASP A CA 1
ATOM 745 C C . ASP A 1 111 ? -20.136 27.162 14.506 1.00 67.64 110 ASP A C 1
ATOM 746 O O . ASP A 1 111 ? -20.462 28.146 15.161 1.00 67.10 110 ASP A O 1
ATOM 751 N N . LYS A 1 112 ? -20.477 27.025 13.219 1.00 66.11 111 LYS A N 1
ATOM 752 C CA . LYS A 1 112 ? -21.223 28.007 12.457 1.00 64.45 111 LYS A CA 1
ATOM 753 C C . LYS A 1 112 ? -22.676 27.997 12.911 1.00 62.97 111 LYS A C 1
ATOM 754 O O . LYS A 1 112 ? -23.226 29.066 13.168 1.00 62.95 111 LYS A O 1
ATOM 756 N N . ALA A 1 113 ? -23.233 26.804 13.079 1.00 60.88 112 ALA A N 1
ATOM 757 C CA . ALA A 1 113 ? -24.606 26.718 13.588 1.00 60.41 112 ALA A CA 1
ATOM 758 C C . ALA A 1 113 ? -24.686 27.574 14.858 1.00 60.19 112 ALA A C 1
ATOM 759 O O . ALA A 1 113 ? -25.383 28.593 14.938 1.00 59.78 112 ALA A O 1
ATOM 761 N N . ALA A 1 114 ? -23.866 27.205 15.851 1.00 58.89 113 ALA A N 1
ATOM 762 C CA . ALA A 1 114 ? -23.738 27.946 17.094 1.00 57.75 113 ALA A CA 1
ATOM 763 C C . ALA A 1 114 ? -23.596 29.445 16.871 1.00 57.53 113 ALA A C 1
ATOM 764 O O . ALA A 1 114 ? -24.375 30.234 17.419 1.00 57.87 113 ALA A O 1
ATOM 766 N N . GLN A 1 115 ? -22.668 29.887 16.030 1.00 57.35 114 GLN A N 1
ATOM 767 C CA . GLN A 1 115 ? -22.554 31.314 15.732 1.00 56.91 114 GLN A CA 1
ATOM 768 C C . GLN A 1 115 ? -23.839 31.905 15.183 1.00 56.80 114 GLN A C 1
ATOM 769 O O . GLN A 1 115 ? -24.189 33.025 15.543 1.00 56.44 114 GLN A O 1
ATOM 775 N N . ASP A 1 116 ? -24.547 31.197 14.310 1.00 57.51 115 ASP A N 1
ATOM 776 C CA . ASP A 1 116 ? -25.827 31.672 13.786 1.00 58.14 115 ASP A CA 1
ATOM 777 C C . ASP A 1 116 ? -26.898 31.660 14.877 1.00 58.00 115 ASP A C 1
ATOM 778 O O . ASP A 1 116 ? -27.525 32.695 15.144 1.00 57.24 115 ASP A O 1
ATOM 783 N N . LYS A 1 117 ? -27.007 30.515 15.574 1.00 57.19 116 LYS A N 1
ATOM 784 C CA . LYS A 1 117 ? -27.933 30.452 16.715 1.00 56.11 116 LYS A CA 1
ATOM 785 C C . LYS A 1 117 ? -27.621 31.711 17.520 1.00 55.74 116 LYS A C 1
ATOM 786 O O . LYS A 1 117 ? -28.468 32.609 17.604 1.00 56.20 116 LYS A O 1
ATOM 792 N N . ALA A 1 118 ? -26.387 31.976 17.951 1.00 54.95 117 ALA A N 1
ATOM 793 C CA . ALA A 1 118 ? -26.028 33.164 18.694 1.00 53.14 117 ALA A CA 1
ATOM 794 C C . ALA A 1 118 ? -26.118 34.518 18.025 1.00 52.72 117 ALA A C 1
ATOM 795 O O . ALA A 1 118 ? -26.120 35.458 18.832 1.00 51.77 117 ALA A O 1
ATOM 797 N N . ILE A 1 119 ? -26.181 34.730 16.716 1.00 53.34 118 ILE A N 1
ATOM 798 C CA . ILE A 1 119 ? -26.288 36.098 16.195 1.00 53.02 118 ILE A CA 1
ATOM 799 C C . ILE A 1 119 ? -27.693 36.662 16.398 1.00 53.95 118 ILE A C 1
ATOM 800 O O . ILE A 1 119 ? -27.882 37.847 16.677 1.00 51.81 118 ILE A O 1
ATOM 805 N N . ALA A 1 120 ? -28.729 35.838 16.250 1.00 56.23 119 ALA A N 1
ATOM 806 C CA . ALA A 1 120 ? -30.088 36.361 16.353 1.00 60.05 119 ALA A CA 1
ATOM 807 C C . ALA A 1 120 ? -30.536 36.564 17.791 1.00 62.51 119 ALA A C 1
ATOM 808 O O . ALA A 1 120 ? -31.381 37.399 18.123 1.00 62.48 119 ALA A O 1
ATOM 810 N N . ALA A 1 121 ? -29.960 35.807 18.703 1.00 64.96 120 ALA A N 1
ATOM 811 C CA . ALA A 1 121 ? -30.212 35.704 20.112 1.00 66.93 120 ALA A CA 1
ATOM 812 C C . ALA A 1 121 ? -30.080 36.904 21.036 1.00 68.09 120 ALA A C 1
ATOM 813 O O . ALA A 1 121 ? -29.723 36.779 22.213 1.00 67.67 120 ALA A O 1
ATOM 815 N N . GLY A 1 122 ? -30.459 38.087 20.595 1.00 69.33 121 GLY A N 1
ATOM 816 C CA . GLY A 1 122 ? -30.409 39.340 21.311 1.00 70.60 121 GLY A CA 1
ATOM 817 C C . GLY A 1 122 ? -29.489 40.302 20.561 1.00 71.33 121 GLY A C 1
ATOM 818 O O . GLY A 1 122 ? -29.150 40.113 19.395 1.00 72.26 121 GLY A O 1
ATOM 819 N N . VAL A 1 123 ? -29.115 41.378 21.190 1.00 71.60 122 VAL A N 1
ATOM 820 C CA . VAL A 1 123 ? -28.176 42.417 20.876 1.00 71.65 122 VAL A CA 1
ATOM 821 C C . VAL A 1 123 ? -27.943 43.058 22.282 1.00 71.74 122 VAL A C 1
ATOM 822 O O . VAL A 1 123 ? -28.742 43.670 22.959 1.00 71.80 122 VAL A O 1
ATOM 826 N N . LYS A 1 124 ? -26.714 42.753 22.638 1.00 70.89 123 LYS A N 1
ATOM 827 C CA . LYS A 1 124 ? -26.086 42.943 23.921 1.00 69.11 123 LYS A CA 1
ATOM 828 C C . LYS A 1 124 ? -25.481 44.312 24.112 1.00 66.47 123 LYS A C 1
ATOM 829 O O . LYS A 1 124 ? -26.051 45.035 24.957 1.00 66.40 123 LYS A O 1
ATOM 835 N N . GLU A 1 125 ? -24.427 44.746 23.434 1.00 62.65 124 GLU A N 1
ATOM 836 C CA . GLU A 1 125 ? -23.976 46.119 23.656 1.00 59.84 124 GLU A CA 1
ATOM 837 C C . GLU A 1 125 ? -23.817 46.799 22.297 1.00 57.07 124 GLU A C 1
ATOM 838 O O . GLU A 1 125 ? -23.912 46.162 21.256 1.00 56.95 124 GLU A O 1
ATOM 844 N N . THR A 1 126 ? -23.638 48.112 22.355 1.00 53.14 125 THR A N 1
ATOM 845 C CA . THR A 1 126 ? -23.422 48.902 21.148 1.00 49.28 125 THR A CA 1
ATOM 846 C C . THR A 1 126 ? -22.392 49.960 21.544 1.00 45.60 125 THR A C 1
ATOM 847 O O . THR A 1 126 ? -22.396 50.455 22.667 1.00 45.19 125 THR A O 1
ATOM 851 N N . THR A 1 127 ? -21.439 50.170 20.665 1.00 41.21 126 THR A N 1
ATOM 852 C CA . THR A 1 127 ? -20.380 51.145 20.839 1.00 38.62 126 THR A CA 1
ATOM 853 C C . THR A 1 127 ? -20.255 51.842 19.483 1.00 37.96 126 THR A C 1
ATOM 854 O O . THR A 1 127 ? -20.972 51.472 18.567 1.00 38.74 126 THR A O 1
ATOM 858 N N . ASP A 1 128 ? -19.357 52.785 19.343 1.00 37.03 127 ASP A N 1
ATOM 859 C CA . ASP A 1 128 ? -19.150 53.489 18.107 1.00 35.20 127 ASP A CA 1
ATOM 860 C C . ASP A 1 128 ? -18.257 52.677 17.172 1.00 35.72 127 ASP A C 1
ATOM 861 O O . ASP A 1 128 ? -18.648 52.195 16.104 1.00 37.35 127 ASP A O 1
ATOM 866 N N . VAL A 1 129 ? -17.009 52.524 17.581 1.00 34.40 128 VAL A N 1
ATOM 867 C CA . VAL A 1 129 ? -15.923 51.877 16.885 1.00 34.19 128 VAL A CA 1
ATOM 868 C C . VAL A 1 129 ? -15.292 50.664 17.578 1.00 35.42 128 VAL A C 1
ATOM 869 O O . VAL A 1 129 ? -14.632 50.799 18.619 1.00 36.24 128 VAL A O 1
ATOM 873 N N . VAL A 1 130 ? -15.369 49.470 17.009 1.00 33.54 129 VAL A N 1
ATOM 874 C CA . VAL A 1 130 ? -14.719 48.262 17.462 1.00 32.25 129 VAL A CA 1
ATOM 875 C C . VAL A 1 130 ? -13.329 48.068 16.847 1.00 31.22 129 VAL A C 1
ATOM 876 O O . VAL A 1 130 ? -13.070 48.277 15.658 1.00 31.81 129 VAL A O 1
ATOM 880 N N . ILE A 1 131 ? -12.361 47.671 17.661 1.00 29.53 130 ILE A N 1
ATOM 881 C CA . ILE A 1 131 ? -10.986 47.416 17.211 1.00 26.97 130 ILE A CA 1
ATOM 882 C C . ILE A 1 131 ? -10.642 45.960 17.530 1.00 26.19 130 ILE A C 1
ATOM 883 O O . ILE A 1 131 ? -10.941 45.541 18.649 1.00 23.48 130 ILE A O 1
ATOM 888 N N . ILE A 1 132 ? -10.192 45.220 16.527 1.00 26.19 131 ILE A N 1
ATOM 889 C CA . ILE A 1 132 ? -9.862 43.794 16.634 1.00 24.46 131 ILE A CA 1
ATOM 890 C C . ILE A 1 132 ? -8.346 43.694 16.867 1.00 24.76 131 ILE A C 1
ATOM 891 O O . ILE A 1 132 ? -7.588 44.068 15.963 1.00 23.18 131 ILE A O 1
ATOM 896 N N . GLY A 1 133 ? -7.915 43.266 18.068 1.00 24.96 132 GLY A N 1
ATOM 897 C CA . GLY A 1 133 ? -6.532 43.074 18.387 1.00 23.79 132 GLY A CA 1
ATOM 898 C C . GLY A 1 133 ? -5.819 44.099 19.214 1.00 23.88 132 GLY A C 1
ATOM 899 O O . GLY A 1 133 ? -6.080 45.299 19.043 1.00 26.15 132 GLY A O 1
ATOM 900 N N . SER A 1 134 ? -4.939 43.675 20.135 1.00 23.97 133 SER A N 1
ATOM 901 C CA . SER A 1 134 ? -4.251 44.677 20.946 1.00 23.60 133 SER A CA 1
ATOM 902 C C . SER A 1 134 ? -2.762 44.861 20.703 1.00 23.17 133 SER A C 1
ATOM 903 O O . SER A 1 134 ? -2.117 45.298 21.674 1.00 24.25 133 SER A O 1
ATOM 906 N N . GLY A 1 135 ? -2.213 44.622 19.526 1.00 20.42 134 GLY A N 1
ATOM 907 C CA . GLY A 1 135 ? -0.801 45.016 19.379 1.00 21.51 134 GLY A CA 1
ATOM 908 C C . GLY A 1 135 ? -0.725 46.547 19.248 1.00 20.70 134 GLY A C 1
ATOM 909 O O . GLY A 1 135 ? -1.681 47.328 19.406 1.00 19.21 134 GLY A O 1
ATOM 910 N N . GLY A 1 136 ? 0.407 46.999 18.719 1.00 21.15 135 GLY A N 1
ATOM 911 C CA . GLY A 1 136 ? 0.604 48.381 18.339 1.00 21.66 135 GLY A CA 1
ATOM 912 C C . GLY A 1 136 ? -0.407 48.961 17.363 1.00 23.41 135 GLY A C 1
ATOM 913 O O . GLY A 1 136 ? -0.749 50.156 17.588 1.00 26.65 135 GLY A O 1
ATOM 914 N N . ALA A 1 137 ? -0.988 48.305 16.361 1.00 21.86 136 ALA A N 1
ATOM 915 C CA . ALA A 1 137 ? -1.910 49.023 15.479 1.00 21.93 136 ALA A CA 1
ATOM 916 C C . ALA A 1 137 ? -3.250 49.299 16.129 1.00 21.77 136 ALA A C 1
ATOM 917 O O . ALA A 1 137 ? -3.891 50.346 15.959 1.00 23.78 136 ALA A O 1
ATOM 919 N N . GLY A 1 138 ? -3.712 48.283 16.845 1.00 21.49 137 GLY A N 1
ATOM 920 C CA . GLY A 1 138 ? -4.926 48.301 17.644 1.00 20.08 137 GLY A CA 1
ATOM 921 C C . GLY A 1 138 ? -4.842 49.311 18.796 1.00 21.63 137 GLY A C 1
ATOM 922 O O . GLY A 1 138 ? -5.835 50.018 19.042 1.00 23.22 137 GLY A O 1
ATOM 923 N N . LEU A 1 139 ? -3.724 49.441 19.509 1.00 20.45 138 LEU A N 1
ATOM 924 C CA . LEU A 1 139 ? -3.749 50.392 20.623 1.00 22.39 138 LEU A CA 1
ATOM 925 C C . LEU A 1 139 ? -3.595 51.807 20.055 1.00 23.76 138 LEU A C 1
ATOM 926 O O . LEU A 1 139 ? -4.289 52.722 20.520 1.00 23.95 138 LEU A O 1
ATOM 931 N N . ALA A 1 140 ? -2.769 51.924 19.032 1.00 23.58 139 ALA A N 1
ATOM 932 C CA . ALA A 1 140 ? -2.612 53.256 18.430 1.00 26.70 139 ALA A CA 1
ATOM 933 C C . ALA A 1 140 ? -3.969 53.705 17.911 1.00 27.39 139 ALA A C 1
ATOM 934 O O . ALA A 1 140 ? -4.320 54.873 18.048 1.00 27.10 139 ALA A O 1
ATOM 936 N N . ALA A 1 141 ? -4.759 52.803 17.325 1.00 29.38 140 ALA A N 1
ATOM 937 C CA . ALA A 1 141 ? -6.088 53.151 16.826 1.00 30.62 140 ALA A CA 1
ATOM 938 C C . ALA A 1 141 ? -6.974 53.540 18.004 1.00 32.54 140 ALA A C 1
ATOM 939 O O . ALA A 1 141 ? -7.827 54.417 17.874 1.00 35.11 140 ALA A O 1
ATOM 941 N N . ALA A 1 142 ? -6.832 52.806 19.109 1.00 33.41 141 ALA A N 1
ATOM 942 C CA . ALA A 1 142 ? -7.611 53.079 20.302 1.00 34.96 141 ALA A CA 1
ATOM 943 C C . ALA A 1 142 ? -7.336 54.532 20.708 1.00 36.31 141 ALA A C 1
ATOM 944 O O . ALA A 1 142 ? -8.293 55.295 20.771 1.00 35.97 141 ALA A O 1
ATOM 946 N N . VAL A 1 143 ? -6.068 54.895 20.906 1.00 37.69 142 VAL A N 1
ATOM 947 C CA . VAL A 1 143 ? -5.775 56.260 21.281 1.00 39.74 142 VAL A CA 1
ATOM 948 C C . VAL A 1 143 ? -6.483 57.195 20.298 1.00 41.73 142 VAL A C 1
ATOM 949 O O . VAL A 1 143 ? -7.352 57.971 20.686 1.00 42.61 142 VAL A O 1
ATOM 953 N N . SER A 1 144 ? -6.158 57.082 19.019 1.00 43.05 143 SER A N 1
ATOM 954 C CA . SER A 1 144 ? -6.750 57.905 17.977 1.00 42.15 143 SER A CA 1
ATOM 955 C C . SER A 1 144 ? -8.250 57.868 17.833 1.00 40.70 143 SER A C 1
ATOM 956 O O . SER A 1 144 ? -8.820 58.927 17.563 1.00 41.16 143 SER A O 1
ATOM 959 N N . ALA A 1 145 ? -8.959 56.767 17.944 1.00 40.44 144 ALA A N 1
ATOM 960 C CA . ALA A 1 145 ? -10.417 56.820 17.768 1.00 40.80 144 ALA A CA 1
ATOM 961 C C . ALA A 1 145 ? -11.027 57.637 18.905 1.00 41.69 144 ALA A C 1
ATOM 962 O O . ALA A 1 145 ? -11.805 58.581 18.907 1.00 40.88 144 ALA A O 1
ATOM 964 N N . ARG A 1 146 ? -10.615 57.188 20.085 1.00 42.64 145 ARG A N 1
ATOM 965 C CA . ARG A 1 146 ? -10.943 57.708 21.382 1.00 43.23 145 ARG A CA 1
ATOM 966 C C . ARG A 1 146 ? -10.582 59.181 21.521 1.00 43.94 145 ARG A C 1
ATOM 967 O O . ARG A 1 146 ? -11.326 60.019 22.034 1.00 41.80 145 ARG A O 1
ATOM 975 N N . ASP A 1 147 ? -9.366 59.521 21.084 1.00 44.45 146 ASP A N 1
ATOM 976 C CA . ASP A 1 147 ? -8.805 60.839 21.206 1.00 45.50 146 ASP A CA 1
ATOM 977 C C . ASP A 1 147 ? -9.488 61.901 20.375 1.00 47.22 146 ASP A C 1
ATOM 978 O O . ASP A 1 147 ? -8.851 62.557 19.564 1.00 48.92 146 ASP A O 1
ATOM 983 N N . ALA A 1 148 ? -10.721 62.219 20.685 1.00 48.62 147 ALA A N 1
ATOM 984 C CA . ALA A 1 148 ? -11.456 63.202 19.913 1.00 49.95 147 ALA A CA 1
ATOM 985 C C . ALA A 1 148 ? -11.975 62.277 18.795 1.00 50.61 147 ALA A C 1
ATOM 986 O O . ALA A 1 148 ? -11.438 61.772 17.821 1.00 50.47 147 ALA A O 1
ATOM 988 N N . GLY A 1 149 ? -13.178 61.896 19.238 1.00 51.30 148 GLY A N 1
ATOM 989 C CA . GLY A 1 149 ? -14.036 60.985 18.519 1.00 51.28 148 GLY A CA 1
ATOM 990 C C . GLY A 1 149 ? -14.834 60.202 19.581 1.00 50.59 148 GLY A C 1
ATOM 991 O O . GLY A 1 149 ? -15.312 60.632 20.610 1.00 48.56 148 GLY A O 1
ATOM 992 N N . ALA A 1 150 ? -14.936 58.936 19.213 1.00 49.86 149 ALA A N 1
ATOM 993 C CA . ALA A 1 150 ? -15.799 57.946 19.748 1.00 49.28 149 ALA A CA 1
ATOM 994 C C . ALA A 1 150 ? -15.462 57.074 20.942 1.00 48.33 149 ALA A C 1
ATOM 995 O O . ALA A 1 150 ? -14.519 57.134 21.706 1.00 47.44 149 ALA A O 1
ATOM 997 N N . LYS A 1 151 ? -16.420 56.154 21.038 1.00 47.01 150 LYS A N 1
ATOM 998 C CA . LYS A 1 151 ? -16.486 55.064 21.982 1.00 45.51 150 LYS A CA 1
ATOM 999 C C . LYS A 1 151 ? -15.758 53.930 21.256 1.00 45.13 150 LYS A C 1
ATOM 1000 O O . LYS A 1 151 ? -15.757 53.846 20.021 1.00 44.62 150 LYS A O 1
ATOM 1002 N N . VAL A 1 152 ? -15.001 53.170 22.047 1.00 42.92 151 VAL A N 1
ATOM 1003 C CA . VAL A 1 152 ? -14.179 52.089 21.563 1.00 39.53 151 VAL A CA 1
ATOM 1004 C C . VAL A 1 152 ? -14.197 50.882 22.502 1.00 37.93 151 VAL A C 1
ATOM 1005 O O . VAL A 1 152 ? -14.071 50.972 23.715 1.00 38.42 151 VAL A O 1
ATOM 1009 N N . ILE A 1 153 ? -14.350 49.748 21.850 1.00 34.08 152 ILE A N 1
ATOM 1010 C CA . ILE A 1 153 ? -14.304 48.433 22.447 1.00 31.47 152 ILE A CA 1
ATOM 1011 C C . ILE A 1 153 ? -13.273 47.629 21.627 1.00 30.32 152 ILE A C 1
ATOM 1012 O O . ILE A 1 153 ? -13.330 47.442 20.403 1.00 28.79 152 ILE A O 1
ATOM 1017 N N . LEU A 1 154 ? -12.197 47.285 22.322 1.00 28.28 153 LEU A N 1
ATOM 1018 C CA . LEU A 1 154 ? -11.084 46.572 21.691 1.00 26.23 153 LEU A CA 1
ATOM 1019 C C . LEU A 1 154 ? -11.065 45.138 22.198 1.00 24.44 153 LEU A C 1
ATOM 1020 O O . LEU A 1 154 ? -11.075 44.954 23.426 1.00 25.30 153 LEU A O 1
ATOM 1025 N N . LEU A 1 155 ? -11.077 44.140 21.351 1.00 20.83 154 LEU A N 1
ATOM 1026 C CA . LEU A 1 155 ? -11.033 42.757 21.717 1.00 19.90 154 LEU A CA 1
ATOM 1027 C C . LEU A 1 155 ? -9.723 42.054 21.407 1.00 20.17 154 LEU A C 1
ATOM 1028 O O . LEU A 1 155 ? -9.133 42.252 20.353 1.00 19.92 154 LEU A O 1
ATOM 1033 N N . GLU A 1 156 ? -9.257 41.234 22.321 1.00 18.67 155 GLU A N 1
ATOM 1034 C CA . GLU A 1 156 ? -7.994 40.521 22.079 1.00 18.51 155 GLU A CA 1
ATOM 1035 C C . GLU A 1 156 ? -8.226 39.075 22.445 1.00 16.15 155 GLU A C 1
ATOM 1036 O O . GLU A 1 156 ? -8.880 38.879 23.466 1.00 18.35 155 GLU A O 1
ATOM 1042 N N . LYS A 1 157 ? -7.834 38.111 21.664 1.00 15.41 156 LYS A N 1
ATO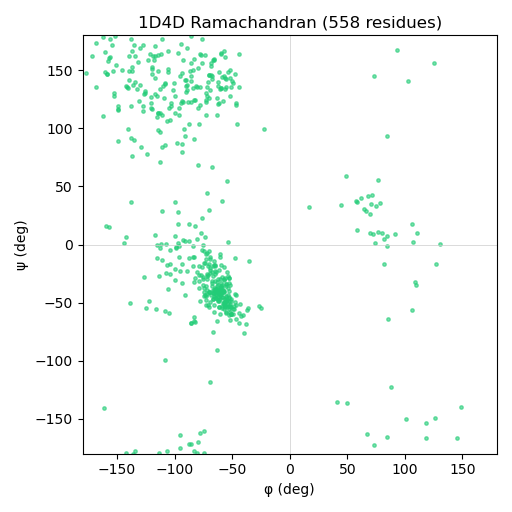M 1043 C CA . LYS A 1 157 ? -8.192 36.740 22.051 1.00 15.64 156 LYS A CA 1
ATOM 1044 C C . LYS A 1 157 ? -7.240 36.130 23.059 1.00 16.57 156 LYS A C 1
ATOM 1045 O O . LYS A 1 157 ? -7.654 35.272 23.837 1.00 16.50 156 LYS A O 1
ATOM 1051 N N . GLU A 1 158 ? -5.972 36.500 22.996 1.00 17.94 157 GLU A N 1
ATOM 1052 C CA . GLU A 1 158 ? -4.994 36.022 23.980 1.00 20.48 157 GLU A CA 1
ATOM 1053 C C . GLU A 1 158 ? -5.426 36.448 25.368 1.00 20.50 157 GLU A C 1
ATOM 1054 O O . GLU A 1 158 ? -6.238 37.380 25.531 1.00 19.71 157 GLU A O 1
ATOM 1060 N N . PRO A 1 159 ? -4.857 35.841 26.398 1.00 21.03 158 PRO A N 1
ATOM 1061 C CA . PRO A 1 159 ? -5.136 36.225 27.790 1.00 19.90 158 PRO A CA 1
ATOM 1062 C C . PRO A 1 159 ? -4.292 37.413 28.208 1.00 19.16 158 PRO A C 1
ATOM 1063 O O . PRO A 1 159 ? -4.498 38.021 29.260 1.00 18.41 158 PRO A O 1
ATOM 1067 N N . ILE A 1 160 ? -3.300 37.779 27.396 1.00 17.86 159 ILE A N 1
ATOM 1068 C CA . ILE A 1 160 ? -2.487 38.955 27.667 1.00 19.43 159 ILE A CA 1
ATOM 1069 C C . ILE A 1 160 ? -2.366 39.806 26.401 1.00 20.36 159 ILE A C 1
ATOM 1070 O O . ILE A 1 160 ? -2.500 39.313 25.261 1.00 22.28 159 ILE A O 1
ATOM 1075 N N . PRO A 1 161 ? -2.088 41.084 26.557 1.00 18.11 160 PRO A N 1
ATOM 1076 C CA . PRO A 1 161 ? -1.996 41.991 25.435 1.00 19.45 160 PRO A CA 1
ATOM 1077 C C . PRO A 1 161 ? -0.692 42.133 24.676 1.00 19.85 160 PRO A C 1
ATOM 1078 O O . PRO A 1 161 ? 0.301 41.472 24.884 1.00 18.09 160 PRO A O 1
ATOM 1082 N N . GLY A 1 162 ? -0.732 43.000 23.655 1.00 21.86 161 GLY A N 1
ATOM 1083 C CA . GLY A 1 162 ? 0.351 43.456 22.854 1.00 22.29 161 GLY A CA 1
ATOM 1084 C C . GLY A 1 162 ? 0.938 42.715 21.691 1.00 23.33 161 GLY A C 1
ATOM 1085 O O . GLY A 1 162 ? 1.920 43.182 21.076 1.00 21.98 161 GLY A O 1
ATOM 1086 N N . GLY A 1 163 ? 0.333 41.591 21.342 1.00 23.12 162 GLY A N 1
ATOM 1087 C CA . GLY A 1 163 ? 0.689 40.771 20.215 1.00 23.59 162 GLY A CA 1
ATOM 1088 C C . GLY A 1 163 ? 2.182 40.588 19.993 1.00 24.77 162 GLY A C 1
ATOM 1089 O O . GLY A 1 163 ? 2.876 40.331 21.000 1.00 25.83 162 GLY A O 1
ATOM 1090 N N . ASN A 1 164 ? 2.589 40.706 18.720 1.00 23.09 163 ASN A N 1
ATOM 1091 C CA . ASN A 1 164 ? 4.000 40.594 18.373 1.00 22.49 163 ASN A CA 1
ATOM 1092 C C . ASN A 1 164 ? 4.630 41.964 18.636 1.00 21.64 163 ASN A C 1
ATOM 1093 O O . ASN A 1 164 ? 5.831 42.096 18.882 1.00 21.26 163 ASN A O 1
ATOM 1098 N N . THR A 1 165 ? 3.856 43.043 18.517 1.00 20.68 164 THR A N 1
ATOM 1099 C CA . THR A 1 165 ? 4.381 44.380 18.772 1.00 21.11 164 THR A CA 1
ATOM 1100 C C . THR A 1 165 ? 5.364 44.376 19.939 1.00 22.18 164 THR A C 1
ATOM 1101 O O . THR A 1 165 ? 6.529 44.747 19.928 1.00 21.90 164 THR A O 1
ATOM 1105 N N . LYS A 1 166 ? 4.905 43.897 21.096 1.00 23.65 165 LYS A N 1
ATOM 1106 C CA . LYS A 1 166 ? 5.631 43.807 22.339 1.00 23.91 165 LYS A CA 1
ATOM 1107 C C . LYS A 1 166 ? 6.890 42.949 22.352 1.00 25.05 165 LYS A C 1
ATOM 1108 O O . LYS A 1 166 ? 7.589 42.959 23.388 1.00 25.55 165 LYS A O 1
ATOM 1114 N N . LEU A 1 167 ? 7.166 42.155 21.333 1.00 25.52 166 LEU A N 1
ATOM 1115 C CA . LEU A 1 167 ? 8.393 41.382 21.293 1.00 26.21 166 LEU A CA 1
ATOM 1116 C C . LEU A 1 167 ? 9.411 42.176 20.461 1.00 27.76 166 LEU A C 1
ATOM 1117 O O . LEU A 1 167 ? 10.591 41.810 20.447 1.00 29.03 166 LEU A O 1
ATOM 1122 N N . ALA A 1 168 ? 8.996 43.230 19.774 1.00 28.90 167 ALA A N 1
ATOM 1123 C CA . ALA A 1 168 ? 9.878 43.953 18.863 1.00 30.99 167 ALA A CA 1
ATOM 1124 C C . ALA A 1 168 ? 11.209 44.289 19.512 1.00 33.42 167 ALA A C 1
ATOM 1125 O O . ALA A 1 168 ? 11.178 44.768 20.646 1.00 35.88 167 ALA A O 1
ATOM 1127 N N . ALA A 1 169 ? 12.316 44.166 18.801 1.00 34.78 168 ALA A N 1
ATOM 1128 C CA . ALA A 1 169 ? 13.610 44.467 19.400 1.00 35.67 168 ALA A CA 1
ATOM 1129 C C . ALA A 1 169 ? 14.353 45.636 18.780 1.00 36.66 168 ALA A C 1
ATOM 1130 O O . ALA A 1 169 ? 14.799 46.567 19.432 1.00 37.70 168 ALA A O 1
ATOM 1132 N N . GLY A 1 170 ? 14.573 45.589 17.475 1.00 37.15 169 GLY A N 1
ATOM 1133 C CA . GLY A 1 170 ? 15.359 46.501 16.733 1.00 37.25 169 GLY A CA 1
ATOM 1134 C C . GLY A 1 170 ? 15.044 47.908 16.364 1.00 37.84 169 GLY A C 1
ATOM 1135 O O . GLY A 1 170 ? 15.995 48.502 15.788 1.00 39.72 169 GLY A O 1
ATOM 1136 N N . GLY A 1 171 ? 13.882 48.495 16.558 1.00 36.39 170 GLY A N 1
ATOM 1137 C CA . GLY A 1 171 ? 13.648 49.875 16.165 1.00 35.95 170 GLY A CA 1
ATOM 1138 C C . GLY A 1 171 ? 12.465 50.186 15.252 1.00 36.16 170 GLY A C 1
ATOM 1139 O O . GLY A 1 171 ? 12.014 49.303 14.509 1.00 35.67 170 GLY A O 1
ATOM 1140 N N . MET A 1 172 ? 11.974 51.427 15.282 1.00 35.05 171 MET A N 1
ATOM 1141 C CA . MET A 1 172 ? 10.895 51.915 14.460 1.00 35.53 171 MET A CA 1
ATOM 1142 C C . MET A 1 172 ? 11.431 52.956 13.470 1.00 37.15 171 MET A C 1
ATOM 1143 O O . MET A 1 172 ? 11.727 54.082 13.896 1.00 38.13 171 MET A O 1
ATOM 1148 N N . ASN A 1 173 ? 11.438 52.684 12.177 1.00 37.75 172 ASN A N 1
ATOM 1149 C CA . ASN A 1 173 ? 11.965 53.619 11.222 1.00 38.69 172 ASN A CA 1
ATOM 1150 C C . ASN A 1 173 ? 11.211 54.940 11.185 1.00 38.94 172 ASN A C 1
ATOM 1151 O O . ASN A 1 173 ? 10.004 54.969 11.155 1.00 39.58 172 ASN A O 1
ATOM 1156 N N . ALA A 1 174 ? 12.086 55.927 11.060 1.00 40.06 173 ALA A N 1
ATOM 1157 C CA . ALA A 1 174 ? 11.551 57.268 10.927 1.00 42.76 173 ALA A CA 1
ATOM 1158 C C . ALA A 1 174 ? 12.567 58.114 10.153 1.00 43.55 173 ALA A C 1
ATOM 1159 O O . ALA A 1 174 ? 13.780 57.935 10.124 1.00 44.28 173 ALA A O 1
ATOM 1161 N N . ALA A 1 175 ? 11.826 59.004 9.500 1.00 44.21 174 ALA A N 1
ATOM 1162 C CA . ALA A 1 175 ? 12.505 59.894 8.597 1.00 46.36 174 ALA A CA 1
ATOM 1163 C C . ALA A 1 175 ? 12.213 61.378 8.853 1.00 46.59 174 ALA A C 1
ATOM 1164 O O . ALA A 1 175 ? 11.173 62.010 8.884 1.00 43.59 174 ALA A O 1
ATOM 1166 N N . GLU A 1 176 ? 13.475 61.839 8.882 1.00 49.08 175 GLU A N 1
ATOM 1167 C CA . GLU A 1 176 ? 13.832 63.235 8.999 1.00 50.04 175 GLU A CA 1
ATOM 1168 C C . GLU A 1 176 ? 13.885 63.495 10.501 1.00 50.61 175 GLU A C 1
ATOM 1169 O O . GLU A 1 176 ? 14.416 62.820 11.371 1.00 47.68 175 GLU A O 1
ATOM 1175 N N . THR A 1 177 ? 13.066 64.447 10.827 1.00 52.45 176 THR A N 1
ATOM 1176 C CA . THR A 1 177 ? 12.725 65.320 11.877 1.00 54.88 176 THR A CA 1
ATOM 1177 C C . THR A 1 177 ? 12.431 64.728 13.237 1.00 56.06 176 THR A C 1
ATOM 1178 O O . THR A 1 177 ? 12.214 65.434 14.237 1.00 56.40 176 THR A O 1
ATOM 1182 N N . LYS A 1 178 ? 12.573 63.402 13.278 1.00 56.33 177 LYS A N 1
ATOM 1183 C CA . LYS A 1 178 ? 12.659 62.700 14.534 1.00 56.27 177 LYS A CA 1
ATOM 1184 C C . LYS A 1 178 ? 13.873 63.407 15.166 1.00 57.33 177 LYS A C 1
ATOM 1185 O O . LYS A 1 178 ? 14.774 63.944 14.482 1.00 56.74 177 LYS A O 1
ATOM 1187 N N . PRO A 1 179 ? 14.058 63.187 16.475 1.00 57.44 178 PRO A N 1
ATOM 1188 C CA . PRO A 1 179 ? 15.201 63.500 17.272 1.00 56.70 178 PRO A CA 1
ATOM 1189 C C . PRO A 1 179 ? 16.543 63.374 16.605 1.00 55.98 178 PRO A C 1
ATOM 1190 O O . PRO A 1 179 ? 17.572 63.789 17.097 1.00 56.23 178 PRO A O 1
ATOM 1194 N N . GLN A 1 180 ? 16.662 62.746 15.466 1.00 56.90 179 GLN A N 1
ATOM 1195 C CA . GLN A 1 180 ? 17.567 62.596 14.383 1.00 56.23 179 GLN A CA 1
ATOM 1196 C C . GLN A 1 180 ? 18.404 63.882 14.374 1.00 55.93 179 GLN A C 1
ATOM 1197 O O . GLN A 1 180 ? 19.609 63.760 14.542 1.00 55.41 179 GLN A O 1
ATOM 1203 N N . ALA A 1 181 ? 17.734 65.026 14.311 1.00 56.58 180 ALA A N 1
ATOM 1204 C CA . ALA A 1 181 ? 18.416 66.302 14.518 1.00 58.15 180 ALA A CA 1
ATOM 1205 C C . ALA A 1 181 ? 19.455 66.113 15.625 1.00 59.20 180 ALA A C 1
ATOM 1206 O O . ALA A 1 181 ? 20.664 65.963 15.409 1.00 59.32 180 ALA A O 1
ATOM 1208 N N . LYS A 1 182 ? 18.991 65.897 16.859 1.00 59.54 181 LYS A N 1
ATOM 1209 C CA . LYS A 1 182 ? 19.856 65.678 17.999 1.00 59.94 181 LYS A CA 1
ATOM 1210 C C . LYS A 1 182 ? 20.997 64.695 17.880 1.00 60.70 181 LYS A C 1
ATOM 1211 O O . LYS A 1 182 ? 21.823 64.795 18.827 1.00 60.53 181 LYS A O 1
ATOM 1213 N N . LEU A 1 183 ? 21.257 63.803 16.940 1.00 61.68 182 LEU A N 1
ATOM 1214 C CA . LEU A 1 183 ? 22.447 62.941 17.008 1.00 61.99 182 LEU A CA 1
ATOM 1215 C C . LEU A 1 183 ? 23.423 63.232 15.855 1.00 63.75 182 LEU A C 1
ATOM 1216 O O . LEU A 1 183 ? 24.452 62.558 15.707 1.00 62.61 182 LEU A O 1
ATOM 1221 N N . GLY A 1 184 ? 23.020 64.196 15.018 1.00 65.37 183 GLY A N 1
ATOM 1222 C CA . GLY A 1 184 ? 23.808 64.531 13.840 1.00 68.80 183 GLY A CA 1
ATOM 1223 C C . GLY A 1 184 ? 23.638 63.446 12.770 1.00 70.99 183 GLY A C 1
ATOM 1224 O O . GLY A 1 184 ? 24.597 63.135 12.060 1.00 70.83 183 GLY A O 1
ATOM 1225 N N . ILE A 1 185 ? 22.443 62.850 12.721 1.00 73.10 184 ILE A N 1
ATOM 1226 C CA . ILE A 1 185 ? 22.144 61.886 11.678 1.00 75.14 184 ILE A CA 1
ATOM 1227 C C . ILE A 1 185 ? 21.320 62.677 10.637 1.00 76.20 184 ILE A C 1
ATOM 1228 O O . ILE A 1 185 ? 20.249 63.218 10.883 1.00 75.93 184 ILE A O 1
ATOM 1233 N N . GLU A 1 186 ? 22.010 62.795 9.502 1.00 77.50 185 GLU A N 1
ATOM 1234 C CA . GLU A 1 186 ? 21.495 63.509 8.339 1.00 78.42 185 GLU A CA 1
ATOM 1235 C C . GLU A 1 186 ? 20.704 62.506 7.497 1.00 78.72 185 GLU A C 1
ATOM 1236 O O . GLU A 1 186 ? 21.238 61.452 7.133 1.00 78.68 185 GLU A O 1
ATOM 1238 N N . ASP A 1 187 ? 19.432 62.832 7.262 1.00 78.56 186 ASP A N 1
ATOM 1239 C CA . ASP A 1 187 ? 18.537 61.921 6.548 1.00 78.23 186 ASP A CA 1
ATOM 1240 C C . ASP A 1 187 ? 17.360 62.661 5.934 1.00 77.00 186 ASP A C 1
ATOM 1241 O O . ASP A 1 187 ? 17.067 63.748 6.425 1.00 76.87 186 ASP A O 1
ATOM 1246 N N . LYS A 1 188 ? 16.719 62.109 4.912 1.00 75.99 187 LYS A N 1
ATOM 1247 C CA . LYS A 1 188 ? 15.617 62.794 4.234 1.00 74.35 187 LYS A CA 1
ATOM 1248 C C . LYS A 1 188 ? 14.425 61.907 3.901 1.00 72.66 187 LYS A C 1
ATOM 1249 O O . LYS A 1 188 ? 14.607 60.704 3.672 1.00 72.08 187 LYS A O 1
ATOM 1251 N N . LYS A 1 189 ? 13.212 62.452 3.809 1.00 70.72 188 LYS A N 1
ATOM 1252 C CA . LYS A 1 189 ? 12.030 61.648 3.524 1.00 69.27 188 LYS A CA 1
ATOM 1253 C C . LYS A 1 189 ? 12.145 60.749 2.307 1.00 69.17 188 LYS A C 1
ATOM 1254 O O . LYS A 1 189 ? 12.038 59.516 2.398 1.00 69.06 188 LYS A O 1
ATOM 1260 N N . GLN A 1 190 ? 12.410 61.283 1.109 1.00 68.38 189 GLN A N 1
ATOM 1261 C CA . GLN A 1 190 ? 12.508 60.490 -0.115 1.00 66.96 189 GLN A CA 1
ATOM 1262 C C . GLN A 1 190 ? 13.479 59.330 -0.017 1.00 65.72 189 GLN A C 1
ATOM 1263 O O . GLN A 1 190 ? 13.276 58.254 -0.591 1.00 64.88 189 GLN A O 1
ATOM 1269 N N . ILE A 1 191 ? 14.497 59.422 0.836 1.00 64.67 190 ILE A N 1
ATOM 1270 C CA . ILE A 1 191 ? 15.400 58.306 1.113 1.00 63.55 190 ILE A CA 1
ATOM 1271 C C . ILE A 1 191 ? 14.698 57.289 1.997 1.00 62.70 190 ILE A C 1
ATOM 1272 O O . ILE A 1 191 ? 15.292 56.258 2.296 1.00 61.97 190 ILE A O 1
ATOM 1277 N N . MET A 1 192 ? 13.489 57.536 2.481 1.00 61.50 191 MET A N 1
ATOM 1278 C CA . MET A 1 192 ? 12.732 56.553 3.266 1.00 60.54 191 MET A CA 1
ATOM 1279 C C . MET A 1 192 ? 12.059 55.749 2.145 1.00 58.34 191 MET A C 1
ATOM 1280 O O . MET A 1 192 ? 12.498 54.642 1.848 1.00 57.83 191 MET A O 1
ATOM 1285 N N . ILE A 1 193 ? 11.151 56.424 1.449 1.00 56.39 192 ILE A N 1
ATOM 1286 C CA . ILE A 1 193 ? 10.460 55.849 0.303 1.00 55.17 192 ILE A CA 1
ATOM 1287 C C . ILE A 1 193 ? 11.386 55.017 -0.582 1.00 55.07 192 ILE A C 1
ATOM 1288 O O . ILE A 1 193 ? 11.234 53.796 -0.679 1.00 53.92 192 ILE A O 1
ATOM 1293 N N . ASP A 1 194 ? 12.416 55.670 -1.129 1.00 54.42 193 ASP A N 1
ATOM 1294 C CA . ASP A 1 194 ? 13.339 54.984 -2.014 1.00 54.43 193 ASP A CA 1
ATOM 1295 C C . ASP A 1 194 ? 13.987 53.748 -1.428 1.00 54.21 193 ASP A C 1
ATOM 1296 O O . ASP A 1 194 ? 14.175 52.822 -2.257 1.00 53.89 193 ASP A O 1
ATOM 1301 N N . ASP A 1 195 ? 14.332 53.569 -0.152 1.00 53.72 194 ASP A N 1
ATOM 1302 C CA . ASP A 1 195 ? 14.934 52.272 0.205 1.00 53.40 194 ASP A CA 1
ATOM 1303 C C . ASP A 1 195 ? 13.816 51.253 0.474 1.00 52.06 194 ASP A C 1
ATOM 1304 O O . ASP A 1 195 ? 14.077 50.055 0.496 1.00 51.16 194 ASP A O 1
ATOM 1309 N N . THR A 1 196 ? 12.632 51.809 0.723 1.00 50.29 195 THR A N 1
ATOM 1310 C CA . THR A 1 196 ? 11.470 50.974 1.013 1.00 48.94 195 THR A CA 1
ATOM 1311 C C . THR A 1 196 ? 10.919 50.407 -0.284 1.00 46.94 195 THR A C 1
ATOM 1312 O O . THR A 1 196 ? 10.508 49.246 -0.313 1.00 45.74 195 THR A O 1
ATOM 1316 N N . MET A 1 197 ? 11.044 51.135 -1.388 1.00 44.84 196 MET A N 1
ATOM 1317 C CA . MET A 1 197 ? 10.690 50.571 -2.696 1.00 42.35 196 MET A CA 1
ATOM 1318 C C . MET A 1 197 ? 11.779 49.575 -3.107 1.00 41.36 196 MET A C 1
ATOM 1319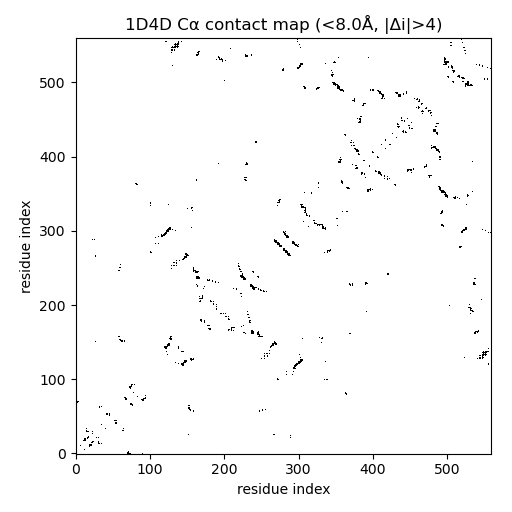 O O . MET A 1 197 ? 11.541 48.380 -3.402 1.00 40.17 196 MET A O 1
ATOM 1324 N N . LYS A 1 198 ? 13.045 49.965 -2.903 1.00 39.99 197 LYS A N 1
ATOM 1325 C CA . LYS A 1 198 ? 14.145 49.041 -3.199 1.00 39.40 197 LYS A CA 1
ATOM 1326 C C . LYS A 1 198 ? 13.972 47.787 -2.359 1.00 38.65 197 LYS A C 1
ATOM 1327 O O . LYS A 1 198 ? 13.899 46.701 -2.937 1.00 37.62 197 LYS A O 1
ATOM 1329 N N . GLY A 1 199 ? 13.818 47.915 -1.040 1.00 38.92 198 GLY A N 1
ATOM 1330 C CA . GLY A 1 199 ? 13.700 46.760 -0.153 1.00 36.50 198 GLY A CA 1
ATOM 1331 C C . GLY A 1 199 ? 12.610 45.797 -0.587 1.00 36.17 198 GLY A C 1
ATOM 1332 O O . GLY A 1 199 ? 12.917 44.614 -0.743 1.00 35.17 198 GLY A O 1
ATOM 1333 N N . GLY A 1 200 ? 11.403 46.292 -0.826 1.00 35.56 199 GLY A N 1
ATOM 1334 C CA . GLY A 1 200 ? 10.283 45.482 -1.242 1.00 38.29 199 GLY A CA 1
ATOM 1335 C C . GLY A 1 200 ? 10.160 45.124 -2.713 1.00 39.54 199 GLY A C 1
ATOM 1336 O O . GLY A 1 200 ? 9.121 44.682 -3.217 1.00 38.26 199 GLY A O 1
ATOM 1337 N N . ARG A 1 201 ? 11.254 45.297 -3.451 1.00 40.08 200 ARG A N 1
ATOM 1338 C CA . ARG A 1 201 ? 11.401 44.965 -4.843 1.00 40.54 200 ARG A CA 1
ATOM 1339 C C . ARG A 1 201 ? 10.461 45.730 -5.747 1.00 41.10 200 ARG A C 1
ATOM 1340 O O . ARG A 1 201 ? 9.834 45.165 -6.642 1.00 44.11 200 ARG A O 1
ATOM 1348 N N . ASN A 1 202 ? 10.249 46.994 -5.483 1.00 42.00 201 ASN A N 1
ATOM 1349 C CA . ASN A 1 202 ? 9.414 47.857 -6.282 1.00 42.03 201 ASN A CA 1
ATOM 1350 C C . ASN A 1 202 ? 7.967 47.489 -6.493 1.00 40.92 201 ASN A C 1
ATOM 1351 O O . ASN A 1 202 ? 7.362 48.227 -7.296 1.00 41.30 201 ASN A O 1
ATOM 1356 N N . ILE A 1 203 ? 7.335 46.545 -5.793 1.00 39.97 202 ILE A N 1
ATOM 1357 C CA . ILE A 1 203 ? 5.901 46.359 -6.036 1.00 38.22 202 ILE A CA 1
ATOM 1358 C C . ILE A 1 203 ? 5.132 47.096 -4.946 1.00 37.11 202 ILE A C 1
ATOM 1359 O O . ILE A 1 203 ? 3.911 47.063 -4.972 1.00 36.08 202 ILE A O 1
ATOM 1364 N N . ASN A 1 204 ? 5.794 47.722 -3.981 1.00 36.58 203 ASN A N 1
ATOM 1365 C CA . ASN A 1 204 ? 5.004 48.304 -2.885 1.00 37.25 203 ASN A CA 1
ATOM 1366 C C . ASN A 1 204 ? 3.994 49.294 -3.458 1.00 36.96 203 ASN A C 1
ATOM 1367 O O . ASN A 1 204 ? 4.343 49.998 -4.398 1.00 37.00 203 ASN A O 1
ATOM 1372 N N . ASP A 1 205 ? 2.811 49.379 -2.863 1.00 37.68 204 ASP A N 1
ATOM 1373 C CA . ASP A 1 205 ? 1.858 50.413 -3.277 1.00 38.36 204 ASP A CA 1
ATOM 1374 C C . ASP A 1 205 ? 2.601 51.712 -2.956 1.00 40.80 204 ASP A C 1
ATOM 1375 O O . ASP A 1 205 ? 2.957 51.963 -1.796 1.00 42.09 204 ASP A O 1
ATOM 1380 N N . PRO A 1 206 ? 2.824 52.527 -3.971 1.00 42.37 205 PRO A N 1
ATOM 1381 C CA . PRO A 1 206 ? 3.519 53.789 -3.833 1.00 43.04 205 PRO A CA 1
ATOM 1382 C C . PRO A 1 206 ? 2.830 54.789 -2.924 1.00 43.90 205 PRO A C 1
ATOM 1383 O O . PRO A 1 206 ? 3.516 55.501 -2.176 1.00 43.57 205 PRO A O 1
ATOM 1387 N N . GLU A 1 207 ? 1.502 54.879 -2.965 1.00 44.44 206 GLU A N 1
ATOM 1388 C CA . GLU A 1 207 ? 0.814 55.849 -2.111 1.00 45.26 206 GLU A CA 1
ATOM 1389 C C . GLU A 1 207 ? 1.011 55.432 -0.650 1.00 45.94 206 GLU A C 1
ATOM 1390 O O . GLU A 1 207 ? 1.311 56.272 0.208 1.00 45.82 206 GLU A O 1
ATOM 1396 N N . LEU A 1 208 ? 0.907 54.116 -0.392 1.00 44.21 207 LEU A N 1
ATOM 1397 C CA . LEU A 1 208 ? 1.122 53.667 0.974 1.00 42.48 207 LEU A CA 1
ATOM 1398 C C . LEU A 1 208 ? 2.524 53.965 1.449 1.00 42.33 207 LEU A C 1
ATOM 1399 O O . LEU A 1 208 ? 2.707 54.568 2.516 1.00 42.75 207 LEU A O 1
ATOM 1404 N N . VAL A 1 209 ? 3.573 53.632 0.686 1.00 41.92 208 VAL A N 1
ATOM 1405 C CA . VAL A 1 209 ? 4.945 53.856 1.164 1.00 41.31 208 VAL A CA 1
ATOM 1406 C C . VAL A 1 209 ? 5.185 55.331 1.485 1.00 42.29 208 VAL A C 1
ATOM 1407 O O . VAL A 1 209 ? 6.031 55.721 2.297 1.00 42.03 208 VAL A O 1
ATOM 1411 N N . LYS A 1 210 ? 4.466 56.224 0.823 1.00 41.51 209 LYS A N 1
ATOM 1412 C CA . LYS A 1 210 ? 4.523 57.647 0.889 1.00 41.20 209 LYS A CA 1
ATOM 1413 C C . LYS A 1 210 ? 4.084 58.143 2.266 1.00 41.24 209 LYS A C 1
ATOM 1414 O O . LYS A 1 210 ? 4.851 58.834 2.934 1.00 41.14 209 LYS A O 1
ATOM 1416 N N . VAL A 1 211 ? 2.858 57.768 2.611 1.00 40.19 210 VAL A N 1
ATOM 1417 C CA . VAL A 1 211 ? 2.333 58.108 3.938 1.00 40.60 210 VAL A CA 1
ATOM 1418 C C . VAL A 1 211 ? 3.181 57.405 4.972 1.00 40.29 210 VAL A C 1
ATOM 1419 O O . VAL A 1 211 ? 3.779 58.104 5.803 1.00 39.55 210 VAL A O 1
ATOM 1423 N N . LEU A 1 212 ? 3.645 56.172 4.791 1.00 40.28 211 LEU A N 1
ATOM 1424 C CA . LEU A 1 212 ? 4.626 55.525 5.660 1.00 41.04 211 LEU A CA 1
ATOM 1425 C C . LEU A 1 212 ? 5.944 56.293 5.695 1.00 43.13 211 LEU A C 1
ATOM 1426 O O . LEU A 1 212 ? 6.874 55.974 6.463 1.00 44.26 211 LEU A O 1
ATOM 1431 N N . ALA A 1 213 ? 6.164 57.306 4.878 1.00 44.21 212 ALA A N 1
ATOM 1432 C CA . ALA A 1 213 ? 7.402 58.072 4.868 1.00 44.99 212 ALA A CA 1
ATOM 1433 C C . ALA A 1 213 ? 7.069 59.404 5.548 1.00 44.78 212 ALA A C 1
ATOM 1434 O O . ALA A 1 213 ? 7.604 59.773 6.580 1.00 44.92 212 ALA A O 1
ATOM 1435 N N . ASN A 1 214 ? 6.102 60.072 4.938 1.00 44.25 213 ASN A N 1
ATOM 1436 C CA . ASN A 1 214 ? 5.663 61.380 5.352 1.00 45.50 213 ASN A CA 1
ATOM 1437 C C . ASN A 1 214 ? 5.016 61.466 6.726 1.00 47.00 213 ASN A C 1
ATOM 1438 O O . ASN A 1 214 ? 4.871 62.628 7.180 1.00 48.35 213 ASN A O 1
ATOM 1443 N N . ASN A 1 215 ? 4.541 60.386 7.365 1.00 45.62 214 ASN A N 1
ATOM 1444 C CA . ASN A 1 215 ? 4.012 60.579 8.717 1.00 45.22 214 ASN A CA 1
ATOM 1445 C C . ASN A 1 215 ? 5.055 60.058 9.720 1.00 45.29 214 ASN A C 1
ATOM 1446 O O . ASN A 1 215 ? 4.876 60.258 10.917 1.00 43.94 214 ASN A O 1
ATOM 1451 N N . SER A 1 216 ? 6.153 59.464 9.244 1.00 46.06 215 SER A N 1
ATOM 1452 C CA . SER A 1 216 ? 7.157 58.923 10.149 1.00 48.81 215 SER A CA 1
ATOM 1453 C C . SER A 1 216 ? 7.362 59.854 11.348 1.00 50.91 215 SER A C 1
ATOM 1454 O O . SER A 1 216 ? 6.842 59.601 12.445 1.00 50.49 215 SER A O 1
ATOM 1456 N N . SER A 1 217 ? 8.061 60.962 11.152 1.00 52.76 216 SER A N 1
ATOM 1457 C CA . SER A 1 217 ? 8.350 61.944 12.170 1.00 54.94 216 SER A CA 1
ATOM 1458 C C . SER A 1 217 ? 7.217 62.168 13.168 1.00 55.77 216 SER A C 1
ATOM 1459 O O . SER A 1 217 ? 7.505 62.031 14.359 1.00 55.28 216 SER A O 1
ATOM 1461 N N . ASP A 1 218 ? 6.008 62.489 12.722 1.00 56.52 217 ASP A N 1
ATOM 1462 C CA . ASP A 1 218 ? 4.912 62.705 13.653 1.00 57.51 217 ASP A CA 1
ATOM 1463 C C . ASP A 1 218 ? 4.537 61.439 14.398 1.00 57.74 217 ASP A C 1
ATOM 1464 O O . ASP A 1 218 ? 4.268 61.560 15.601 1.00 59.86 217 ASP A O 1
ATOM 1469 N N . SER A 1 219 ? 4.574 60.265 13.773 1.00 56.72 218 SER A N 1
ATOM 1470 C CA . SER A 1 219 ? 4.286 59.087 14.622 1.00 55.82 218 SER A CA 1
ATOM 1471 C C . SER A 1 219 ? 5.362 59.068 15.704 1.00 54.46 218 SER A C 1
ATOM 1472 O O . SER A 1 219 ? 5.008 59.029 16.891 1.00 54.16 218 SER A O 1
ATOM 1475 N N . ILE A 1 220 ? 6.640 59.299 15.399 1.00 53.04 219 ILE A N 1
ATOM 1476 C CA . ILE A 1 220 ? 7.698 59.354 16.410 1.00 51.13 219 ILE A CA 1
ATOM 1477 C C . ILE A 1 220 ? 7.637 60.559 17.338 1.00 49.89 219 ILE A C 1
ATOM 1478 O O . ILE A 1 220 ? 8.272 60.577 18.397 1.00 50.41 219 ILE A O 1
ATOM 1483 N N . ASP A 1 221 ? 6.818 61.557 17.066 1.00 47.99 220 ASP A N 1
ATOM 1484 C CA . ASP A 1 221 ? 6.584 62.686 17.940 1.00 46.71 220 ASP A CA 1
ATOM 1485 C C . ASP A 1 221 ? 5.382 62.247 18.798 1.00 45.65 220 ASP A C 1
ATOM 1486 O O . ASP A 1 221 ? 5.406 62.467 20.000 1.00 46.18 220 ASP A O 1
ATOM 1491 N N . TRP A 1 222 ? 4.387 61.642 18.148 1.00 42.59 221 TRP A N 1
ATOM 1492 C CA . TRP A 1 222 ? 3.202 61.188 18.862 1.00 39.97 221 TRP A CA 1
ATOM 1493 C C . TRP A 1 222 ? 3.545 60.341 20.089 1.00 39.98 221 TRP A C 1
ATOM 1494 O O . TRP A 1 222 ? 3.136 60.564 21.213 1.00 38.23 221 TRP A O 1
ATOM 1505 N N . LEU A 1 223 ? 4.348 59.322 19.796 1.00 41.39 222 LEU A N 1
ATOM 1506 C CA . LEU A 1 223 ? 4.809 58.391 20.820 1.00 43.52 222 LEU A CA 1
ATOM 1507 C C . LEU A 1 223 ? 5.375 59.259 21.930 1.00 46.47 222 LEU A C 1
ATOM 1508 O O . LEU A 1 223 ? 5.005 59.136 23.114 1.00 47.21 222 LEU A O 1
ATOM 1513 N N . THR A 1 224 ? 6.195 60.234 21.563 1.00 48.55 223 THR A N 1
ATOM 1514 C CA . THR A 1 224 ? 6.771 61.238 22.442 1.00 49.56 223 THR A CA 1
ATOM 1515 C C . THR A 1 224 ? 5.729 62.065 23.163 1.00 50.12 223 THR A C 1
ATOM 1516 O O . THR A 1 224 ? 5.748 62.173 24.412 1.00 51.35 223 THR A O 1
ATOM 1520 N N . SER A 1 225 ? 4.620 62.502 22.570 1.00 50.87 224 SER A N 1
ATOM 1521 C CA . SER A 1 225 ? 3.553 63.176 23.310 1.00 51.30 224 SER A CA 1
ATOM 1522 C C . SER A 1 225 ? 2.987 62.264 24.403 1.00 52.64 224 SER A C 1
ATOM 1523 O O . SER A 1 225 ? 2.245 62.687 25.306 1.00 53.51 224 SER A O 1
ATOM 1525 N N . MET A 1 226 ? 3.223 60.954 24.339 1.00 52.21 225 MET A N 1
ATOM 1526 C CA . MET A 1 226 ? 2.682 59.944 25.195 1.00 51.13 225 MET A CA 1
ATOM 1527 C C . MET A 1 226 ? 3.548 59.345 26.272 1.00 50.56 225 MET A C 1
ATOM 1528 O O . MET A 1 226 ? 2.959 58.715 27.152 1.00 50.64 225 MET A O 1
ATOM 1533 N N . GLY A 1 227 ? 4.860 59.481 26.254 1.00 50.89 226 GLY A N 1
ATOM 1534 C CA . GLY A 1 227 ? 5.692 58.962 27.340 1.00 50.47 226 GLY A CA 1
ATOM 1535 C C . GLY A 1 227 ? 6.862 58.136 26.824 1.00 50.42 226 GLY A C 1
ATOM 1536 O O . GLY A 1 227 ? 7.684 57.645 27.593 1.00 48.83 226 GLY A O 1
ATOM 1537 N N . ALA A 1 228 ? 6.939 58.026 25.499 1.00 50.74 227 ALA A N 1
ATOM 1538 C CA . ALA A 1 228 ? 7.924 57.166 24.873 1.00 52.06 227 ALA A CA 1
ATOM 1539 C C . ALA A 1 228 ? 9.355 57.652 24.779 1.00 52.24 227 ALA A C 1
ATOM 1540 O O . ALA A 1 228 ? 9.709 58.806 24.899 1.00 51.69 227 ALA A O 1
ATOM 1542 N N . ASP A 1 229 ? 10.218 56.681 24.504 1.00 53.87 228 ASP A N 1
ATOM 1543 C CA . ASP A 1 229 ? 11.649 56.873 24.417 1.00 54.84 228 ASP A CA 1
ATOM 1544 C C . ASP A 1 229 ? 12.299 56.183 23.216 1.00 54.97 228 ASP A C 1
ATOM 1545 O O . ASP A 1 229 ? 12.782 55.065 23.177 1.00 52.98 228 ASP A O 1
ATOM 1550 N N . MET A 1 230 ? 12.281 57.041 22.207 1.00 56.36 229 MET A N 1
ATOM 1551 C CA . MET A 1 230 ? 12.796 56.801 20.874 1.00 57.85 229 MET A CA 1
ATOM 1552 C C . MET A 1 230 ? 14.006 57.702 20.637 1.00 59.36 229 MET A C 1
ATOM 1553 O O . MET A 1 230 ? 13.862 58.706 19.911 1.00 59.38 229 MET A O 1
ATOM 1558 N N . THR A 1 231 ? 15.155 57.441 21.280 1.00 59.52 230 THR A N 1
ATOM 1559 C CA . THR A 1 231 ? 16.277 58.352 21.034 1.00 61.04 230 THR A CA 1
ATOM 1560 C C . THR A 1 231 ? 17.529 57.594 20.600 1.00 60.91 230 THR A C 1
ATOM 1561 O O . THR A 1 231 ? 18.303 58.224 19.870 1.00 60.85 230 THR A O 1
ATOM 1565 N N . ASP A 1 232 ? 17.770 56.342 20.962 1.00 61.08 231 ASP A N 1
ATOM 1566 C CA . ASP A 1 232 ? 18.950 55.630 20.466 1.00 60.88 231 ASP A CA 1
ATOM 1567 C C . ASP A 1 232 ? 18.730 55.102 19.042 1.00 62.05 231 ASP A C 1
ATOM 1568 O O . ASP A 1 232 ? 17.857 54.248 18.815 1.00 61.29 231 ASP A O 1
ATOM 1573 N N . VAL A 1 233 ? 19.525 55.579 18.071 1.00 63.23 232 VAL A N 1
ATOM 1574 C CA . VAL A 1 233 ? 19.369 55.193 16.672 1.00 63.28 232 VAL A CA 1
ATOM 1575 C C . VAL A 1 233 ? 20.463 54.312 16.084 1.00 64.67 232 VAL A C 1
ATOM 1576 O O . VAL A 1 233 ? 21.663 54.532 16.198 1.00 64.75 232 VAL A O 1
ATOM 1580 N N . GLY A 1 234 ? 20.024 53.308 15.330 1.00 66.71 233 GLY A N 1
ATOM 1581 C CA . GLY A 1 234 ? 20.870 52.371 14.633 1.00 69.09 233 GLY A CA 1
ATOM 1582 C C . GLY A 1 234 ? 20.485 52.075 13.177 1.00 70.97 233 GLY A C 1
ATOM 1583 O O . GLY A 1 234 ? 19.581 52.555 12.506 1.00 70.15 233 GLY A O 1
ATOM 1584 N N . ARG A 1 235 ? 21.305 51.168 12.645 1.00 73.06 234 ARG A N 1
ATOM 1585 C CA . ARG A 1 235 ? 21.317 50.656 11.300 1.00 74.87 234 ARG A CA 1
ATOM 1586 C C . ARG A 1 235 ? 20.702 49.265 11.196 1.00 75.15 234 ARG A C 1
ATOM 1587 O O . ARG A 1 235 ? 21.154 48.285 11.783 1.00 74.74 234 ARG A O 1
ATOM 1595 N N . MET A 1 236 ? 19.648 49.221 10.396 1.00 76.36 235 MET A N 1
ATOM 1596 C CA . MET A 1 236 ? 18.940 47.976 10.116 1.00 76.92 235 MET A CA 1
ATOM 1597 C C . MET A 1 236 ? 19.320 47.573 8.684 1.00 76.87 235 MET A C 1
ATOM 1598 O O . MET A 1 236 ? 19.572 48.467 7.868 1.00 76.16 235 MET A O 1
ATOM 1603 N N . GLY A 1 237 ? 19.360 46.265 8.448 1.00 76.74 236 GLY A N 1
ATOM 1604 C CA . GLY A 1 237 ? 19.634 45.801 7.089 1.00 76.51 236 GLY A CA 1
ATOM 1605 C C . GLY A 1 237 ? 18.693 46.549 6.132 1.00 76.53 236 GLY A C 1
ATOM 1606 O O . GLY A 1 237 ? 17.528 46.847 6.415 1.00 75.94 236 GLY A O 1
ATOM 1607 N N . GLY A 1 238 ? 19.261 46.910 4.985 1.00 76.66 237 GLY A N 1
ATOM 1608 C CA . GLY A 1 238 ? 18.584 47.575 3.916 1.00 76.69 237 GLY A CA 1
ATOM 1609 C C . GLY A 1 238 ? 18.369 49.054 3.836 1.00 76.52 237 GLY A C 1
ATOM 1610 O O . GLY A 1 238 ? 17.744 49.458 2.842 1.00 76.13 237 GLY A O 1
ATOM 1611 N N . ALA A 1 239 ? 18.771 49.914 4.762 1.00 77.09 238 ALA A N 1
ATOM 1612 C CA . ALA A 1 239 ? 18.528 51.356 4.597 1.00 77.88 238 ALA A CA 1
ATOM 1613 C C . ALA A 1 239 ? 19.861 52.088 4.429 1.00 78.35 238 ALA A C 1
ATOM 1614 O O . ALA A 1 239 ? 20.889 51.402 4.440 1.00 78.04 238 ALA A O 1
ATOM 1616 N N . SER A 1 240 ? 19.815 53.407 4.272 1.00 79.09 239 SER A N 1
ATOM 1617 C CA . SER A 1 240 ? 21.066 54.165 4.142 1.00 80.34 2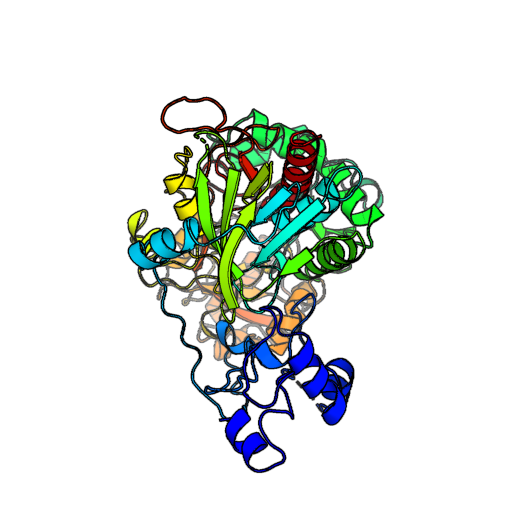39 SER A CA 1
ATOM 1618 C C . SER A 1 240 ? 21.299 54.976 5.418 1.00 81.25 239 SER A C 1
ATOM 1619 O O . SER A 1 240 ? 21.723 54.429 6.451 1.00 81.07 239 SER A O 1
ATOM 1622 N N . VAL A 1 241 ? 20.963 56.269 5.386 1.00 81.49 240 VAL A N 1
ATOM 1623 C CA . VAL A 1 241 ? 21.092 57.102 6.582 1.00 81.90 240 VAL A CA 1
ATOM 1624 C C . VAL A 1 241 ? 20.559 56.356 7.795 1.00 82.16 240 VAL A C 1
ATOM 1625 O O . VAL A 1 241 ? 19.498 55.743 7.631 1.00 82.03 240 VAL A O 1
ATOM 1627 N N . ASN A 1 242 ? 21.216 56.358 8.945 1.00 82.39 241 ASN A N 1
ATOM 1628 C CA . ASN A 1 242 ? 20.723 55.607 10.108 1.00 81.99 241 ASN A CA 1
ATOM 1629 C C . ASN A 1 242 ? 19.339 56.048 10.567 1.00 80.82 241 ASN A C 1
ATOM 1630 O O . ASN A 1 242 ? 19.107 57.262 10.627 1.00 79.83 241 ASN A O 1
ATOM 1635 N N . ARG A 1 243 ? 18.415 55.107 10.857 1.00 79.87 242 ARG A N 1
ATOM 1636 C CA . ARG A 1 243 ? 17.070 55.524 11.262 1.00 78.89 242 ARG A CA 1
ATOM 1637 C C . ARG A 1 243 ? 16.164 54.604 12.068 1.00 77.81 242 ARG A C 1
ATOM 1638 O O . ARG A 1 243 ? 14.957 54.909 12.160 1.00 76.89 242 ARG A O 1
ATOM 1646 N N . SER A 1 244 ? 16.631 53.529 12.691 1.00 76.77 243 SER A N 1
ATOM 1647 C CA . SER A 1 244 ? 15.734 52.670 13.473 1.00 76.25 243 SER A CA 1
ATOM 1648 C C . SER A 1 244 ? 15.723 53.133 14.931 1.00 75.64 243 SER A C 1
ATOM 1649 O O . SER A 1 244 ? 16.652 52.873 15.688 1.00 74.56 243 SER A O 1
ATOM 1652 N N . HIS A 1 245 ? 14.679 53.884 15.272 1.00 75.40 244 HIS A N 1
ATOM 1653 C CA . HIS A 1 245 ? 14.527 54.447 16.596 1.00 75.62 244 HIS A CA 1
ATOM 1654 C C . HIS A 1 245 ? 14.274 53.391 17.665 1.00 75.05 244 HIS A C 1
ATOM 1655 O O . HIS A 1 245 ? 13.606 52.393 17.420 1.00 74.66 244 HIS A O 1
ATOM 1662 N N . ARG A 1 246 ? 14.795 53.661 18.855 1.00 73.70 245 ARG A N 1
ATOM 1663 C CA . ARG A 1 246 ? 14.597 52.720 19.965 1.00 72.78 245 ARG A CA 1
ATOM 1664 C C . ARG A 1 246 ? 14.892 53.438 21.268 1.00 73.25 245 ARG A C 1
ATOM 1665 O O . ARG A 1 246 ? 15.146 54.644 21.305 1.00 72.86 245 ARG A O 1
ATOM 1673 N N . PRO A 1 247 ? 14.738 52.729 22.372 1.00 74.44 246 PRO A N 1
ATOM 1674 C CA . PRO A 1 247 ? 15.005 53.278 23.702 1.00 74.78 246 PRO A CA 1
ATOM 1675 C C . PRO A 1 247 ? 16.500 53.344 23.968 1.00 74.53 246 PRO A C 1
ATOM 1676 O O . PRO A 1 247 ? 17.337 52.651 23.375 1.00 74.17 246 PRO A O 1
ATOM 1680 N N . THR A 1 248 ? 16.878 54.231 24.879 1.00 74.52 247 THR A N 1
ATOM 1681 C CA . THR A 1 248 ? 18.254 54.515 25.213 1.00 74.19 247 THR A CA 1
ATOM 1682 C C . THR A 1 248 ? 19.230 53.372 25.449 1.00 73.58 247 THR A C 1
ATOM 1683 O O . THR A 1 248 ? 19.179 52.525 26.339 1.00 73.37 247 THR A O 1
ATOM 1687 N N . GLY A 1 249 ? 20.264 53.408 24.590 1.00 72.50 248 GLY A N 1
ATOM 1688 C CA . GLY A 1 249 ? 21.366 52.488 24.594 1.00 70.77 248 GLY A CA 1
ATOM 1689 C C . GLY A 1 249 ? 21.213 51.115 23.973 1.00 69.97 248 GLY A C 1
ATOM 1690 O O . GLY A 1 249 ? 22.127 50.290 24.195 1.00 70.09 248 GLY A O 1
ATOM 1691 N N . GLY A 1 250 ? 20.153 50.777 23.234 1.00 68.32 249 GLY A N 1
ATOM 1692 C CA . GLY A 1 250 ? 20.063 49.454 22.637 1.00 65.88 249 GLY A CA 1
ATOM 1693 C C . GLY A 1 250 ? 19.074 48.487 23.269 1.00 64.18 249 GLY A C 1
ATOM 1694 O O . GLY A 1 250 ? 19.180 47.276 23.059 1.00 63.33 249 GLY A O 1
ATOM 1695 N N . ALA A 1 251 ? 18.129 49.005 24.056 1.00 62.01 250 ALA A N 1
ATOM 1696 C CA . ALA A 1 251 ? 17.064 48.172 24.612 1.00 59.19 250 ALA A CA 1
ATOM 1697 C C . ALA A 1 251 ? 16.063 48.015 23.446 1.00 58.06 250 ALA A C 1
ATOM 1698 O O . ALA A 1 251 ? 16.384 48.492 22.346 1.00 56.98 250 ALA A O 1
ATOM 1700 N N . GLY A 1 252 ? 14.876 47.463 23.696 1.00 56.06 251 GLY A N 1
ATOM 1701 C CA . GLY A 1 252 ? 13.862 47.290 22.684 1.00 51.94 251 GLY A CA 1
ATOM 1702 C C . GLY A 1 252 ? 12.582 48.087 22.793 1.00 49.21 251 GLY A C 1
ATOM 1703 O O . GLY A 1 252 ? 11.905 48.227 23.804 1.00 48.89 251 GLY A O 1
ATOM 1704 N N . VAL A 1 253 ? 12.163 48.678 21.691 1.00 46.87 252 VAL A N 1
ATOM 1705 C CA . VAL A 1 253 ? 11.061 49.521 21.367 1.00 43.98 252 VAL A CA 1
ATOM 1706 C C . VAL A 1 253 ? 9.673 48.887 21.453 1.00 42.92 252 VAL A C 1
ATOM 1707 O O . VAL A 1 253 ? 8.687 49.638 21.477 1.00 42.45 252 VAL A O 1
ATOM 1711 N N . GLY A 1 254 ? 9.632 47.563 21.270 1.00 41.56 253 GLY A N 1
ATOM 1712 C CA . GLY A 1 254 ? 8.347 46.866 21.175 1.00 40.22 253 GLY A CA 1
ATOM 1713 C C . GLY A 1 254 ? 7.547 46.966 22.464 1.00 37.64 253 GLY A C 1
ATOM 1714 O O . GLY A 1 254 ? 6.510 47.618 22.570 1.00 35.74 253 GLY A O 1
ATOM 1715 N N . ALA A 1 255 ? 8.152 46.317 23.455 1.00 37.90 254 ALA A N 1
ATOM 1716 C CA . ALA A 1 255 ? 7.619 46.359 24.826 1.00 39.19 254 ALA A CA 1
ATOM 1717 C C . ALA A 1 255 ? 7.361 47.828 25.180 1.00 40.43 254 ALA A C 1
ATOM 1718 O O . ALA A 1 255 ? 6.216 48.232 25.438 1.00 41.05 254 ALA A O 1
ATOM 1720 N N . HIS A 1 256 ? 8.403 48.648 25.056 1.00 40.39 255 HIS A N 1
ATOM 1721 C CA . HIS A 1 256 ? 8.311 50.075 25.315 1.00 41.59 255 HIS A CA 1
ATOM 1722 C C . HIS A 1 256 ? 7.170 50.708 24.559 1.00 41.74 255 HIS A C 1
ATOM 1723 O O . HIS A 1 256 ? 6.346 51.351 25.212 1.00 41.71 255 HIS A O 1
ATOM 1730 N N . VAL A 1 257 ? 7.045 50.537 23.238 1.00 42.52 256 VAL A N 1
ATOM 1731 C CA . VAL A 1 257 ? 5.918 51.166 22.537 1.00 41.68 256 VAL A CA 1
ATOM 1732 C C . VAL A 1 257 ? 4.610 50.535 22.977 1.00 41.46 256 VAL A C 1
ATOM 1733 O O . VAL A 1 257 ? 3.668 51.282 23.278 1.00 43.29 256 VAL A O 1
ATOM 1737 N N . ALA A 1 258 ? 4.512 49.210 23.035 1.00 39.85 257 ALA A N 1
ATOM 1738 C CA . ALA A 1 258 ? 3.252 48.571 23.430 1.00 37.57 257 ALA A CA 1
ATOM 1739 C C . ALA A 1 258 ? 2.723 49.145 24.736 1.00 35.09 257 ALA A C 1
ATOM 1740 O O . ALA A 1 258 ? 1.578 49.557 24.915 1.00 33.21 257 ALA A O 1
ATOM 1742 N N . GLN A 1 259 ? 3.616 49.116 25.732 1.00 33.68 258 GLN A N 1
ATOM 1743 C CA . GLN A 1 259 ? 3.309 49.621 27.057 1.00 32.65 258 GLN A CA 1
ATOM 1744 C C . GLN A 1 259 ? 2.825 51.068 26.977 1.00 33.44 258 GLN A C 1
ATOM 1745 O O . GLN A 1 259 ? 1.711 51.319 27.499 1.00 33.86 258 GLN A O 1
ATOM 1751 N N . VAL A 1 260 ? 3.619 51.959 26.321 1.00 31.78 259 VAL A N 1
ATOM 1752 C CA . VAL A 1 260 ? 3.154 53.346 26.291 1.00 30.94 259 VAL A CA 1
ATOM 1753 C C . VAL A 1 260 ? 1.797 53.387 25.597 1.00 29.99 259 VAL A C 1
ATOM 1754 O O . VAL A 1 260 ? 0.952 54.154 26.100 1.00 31.85 259 VAL A O 1
ATOM 1758 N N . LEU A 1 261 ? 1.501 52.617 24.562 1.00 28.26 260 LEU A N 1
ATOM 1759 C CA . LEU A 1 261 ? 0.190 52.709 23.925 1.00 27.77 260 LEU A CA 1
ATOM 1760 C C . LEU A 1 261 ? -0.925 52.057 24.735 1.00 27.02 260 LEU A C 1
ATOM 1761 O O . LEU A 1 261 ? -2.064 52.548 24.683 1.00 26.14 260 LEU A O 1
ATOM 1766 N N . TRP A 1 262 ? -0.569 50.970 25.415 1.00 26.61 261 TRP A N 1
ATOM 1767 C CA . TRP A 1 262 ? -1.529 50.351 26.332 1.00 27.63 261 TRP A CA 1
ATOM 1768 C C . TRP A 1 262 ? -2.032 51.357 27.384 1.00 26.73 261 TRP A C 1
ATOM 1769 O O . TRP A 1 262 ? -3.254 51.552 27.505 1.00 25.76 261 TRP A O 1
ATOM 1780 N N . ASP A 1 263 ? -1.113 52.014 28.112 1.00 26.10 262 ASP A N 1
ATOM 1781 C CA . ASP A 1 263 ? -1.518 52.972 29.141 1.00 28.29 262 ASP A CA 1
ATOM 1782 C C . ASP A 1 263 ? -2.333 54.142 28.605 1.00 30.03 262 ASP A C 1
ATOM 1783 O O . ASP A 1 263 ? -3.376 54.443 29.188 1.00 30.90 262 ASP A O 1
ATOM 1788 N N . ASN A 1 264 ? -1.905 54.736 27.478 1.00 31.44 263 ASN A N 1
ATOM 1789 C CA . ASN A 1 264 ? -2.674 55.832 26.885 1.00 31.49 263 ASN A CA 1
ATOM 1790 C C . ASN A 1 264 ? -4.002 55.315 26.366 1.00 31.92 263 ASN A C 1
ATOM 1791 O O . ASN A 1 264 ? -5.005 56.042 26.379 1.00 31.70 263 ASN A O 1
ATOM 1796 N N . ALA A 1 265 ? -4.006 54.035 25.926 1.00 31.86 264 ALA A N 1
ATOM 1797 C CA . ALA A 1 265 ? -5.299 53.494 25.462 1.00 30.26 264 ALA A CA 1
ATOM 1798 C C . ALA A 1 265 ? -6.190 53.335 26.690 1.00 29.05 264 ALA A C 1
ATOM 1799 O O . ALA A 1 265 ? -7.270 53.924 26.700 1.00 26.71 264 ALA A O 1
ATOM 1801 N N . VAL A 1 266 ? -5.739 52.639 27.731 1.00 29.68 265 VAL A N 1
ATOM 1802 C CA . VAL A 1 266 ? -6.495 52.508 28.981 1.00 29.78 265 VAL A CA 1
ATOM 1803 C C . VAL A 1 266 ? -6.837 53.844 29.651 1.00 29.10 265 VAL A C 1
ATOM 1804 O O . VAL A 1 266 ? -7.972 54.013 30.081 1.00 25.54 265 VAL A O 1
ATOM 1808 N N . LYS A 1 267 ? -5.923 54.793 29.656 1.00 29.66 266 LYS A N 1
ATOM 1809 C CA . LYS A 1 267 ? -6.101 56.122 30.182 1.00 33.43 266 LYS A CA 1
ATOM 1810 C C . LYS A 1 267 ? -7.243 56.902 29.537 1.00 35.90 266 LYS A C 1
ATOM 1811 O O . LYS A 1 267 ? -7.984 57.560 30.281 1.00 38.07 266 LYS A O 1
ATOM 1813 N N . ARG A 1 268 ? -7.468 56.817 28.233 1.00 37.20 267 ARG A N 1
ATOM 1814 C CA . ARG A 1 268 ? -8.648 57.442 27.587 1.00 36.65 267 ARG A CA 1
ATOM 1815 C C . ARG A 1 268 ? -9.798 56.532 27.890 1.00 36.43 267 ARG A C 1
ATOM 1816 O O . ARG A 1 268 ? -9.510 55.758 28.845 1.00 37.96 267 ARG A O 1
ATOM 1824 N N . GLY A 1 269 ? -10.995 56.404 27.344 1.00 36.62 268 GLY A N 1
ATOM 1825 C CA . GLY A 1 269 ? -11.838 55.346 27.977 1.00 34.75 268 GLY A CA 1
ATOM 1826 C C . GLY A 1 269 ? -11.814 54.059 27.168 1.00 34.01 268 GLY A C 1
ATOM 1827 O O . GLY A 1 269 ? -12.924 53.498 27.232 1.00 35.45 268 GLY A O 1
ATOM 1828 N N . THR A 1 270 ? -10.765 53.563 26.504 1.00 31.08 269 THR A N 1
ATOM 1829 C CA . THR A 1 270 ? -11.003 52.320 25.749 1.00 29.93 269 THR A CA 1
ATOM 1830 C C . THR A 1 270 ? -11.554 51.206 26.642 1.00 28.97 269 THR A C 1
ATOM 1831 O O . THR A 1 270 ? -11.120 51.054 27.785 1.00 29.96 269 THR A O 1
ATOM 1835 N N . ASP A 1 271 ? -12.460 50.402 26.112 1.00 28.06 270 ASP A N 1
ATOM 1836 C CA . ASP A 1 271 ? -13.008 49.207 26.731 1.00 27.84 270 ASP A CA 1
ATOM 1837 C C . ASP A 1 271 ? -12.266 47.970 26.176 1.00 27.09 270 ASP A C 1
ATOM 1838 O O . ASP A 1 271 ? -12.668 47.364 25.185 1.00 28.23 270 ASP A O 1
ATOM 1843 N N . ILE A 1 272 ? -11.164 47.629 26.810 1.00 26.43 271 ILE A N 1
ATOM 1844 C CA . ILE A 1 272 ? -10.291 46.539 26.450 1.00 24.76 271 ILE A CA 1
ATOM 1845 C C . ILE A 1 272 ? -10.707 45.248 27.117 1.00 24.62 271 ILE A C 1
ATOM 1846 O O . ILE A 1 272 ? -10.982 45.168 28.292 1.00 26.27 271 ILE A O 1
ATOM 1851 N N . ARG A 1 273 ? -10.765 44.192 26.317 1.00 25.76 272 ARG A N 1
ATOM 1852 C CA . ARG A 1 273 ? -11.220 42.887 26.708 1.00 24.52 272 ARG A CA 1
ATOM 1853 C C . ARG A 1 273 ? -10.343 41.783 26.142 1.00 24.41 272 ARG A C 1
ATOM 1854 O O . ARG A 1 273 ? -10.275 41.650 24.923 1.00 23.65 272 ARG A O 1
ATOM 1862 N N . 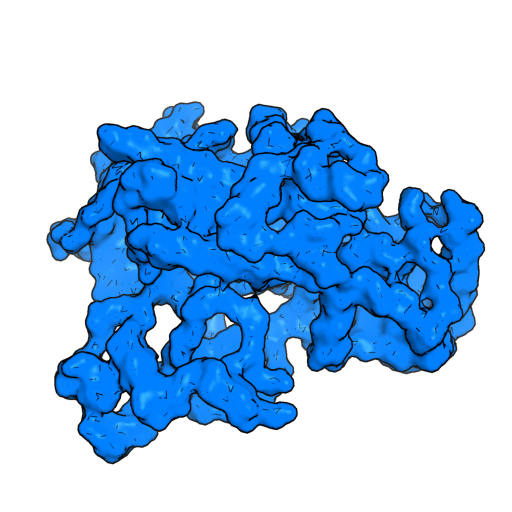LEU A 1 274 ? -9.759 41.022 27.064 1.00 23.78 273 LEU A N 1
ATOM 1863 C CA . LEU A 1 274 ? -8.972 39.858 26.694 1.00 21.99 273 LEU A CA 1
ATOM 1864 C C . LEU A 1 274 ? -9.860 38.622 26.742 1.00 22.87 273 LEU A C 1
ATOM 1865 O O . LEU A 1 274 ? -11.044 38.627 27.137 1.00 22.01 273 LEU A O 1
ATOM 1870 N N . ASN A 1 275 ? -9.286 37.508 26.277 1.00 21.80 274 ASN A N 1
ATOM 1871 C CA . ASN A 1 275 ? -9.936 36.206 26.195 1.00 22.02 274 ASN A CA 1
ATOM 1872 C C . ASN A 1 275 ? -11.193 36.333 25.344 1.00 23.02 274 ASN A C 1
ATOM 1873 O O . ASN A 1 275 ? -12.220 35.715 25.561 1.00 23.80 274 ASN A O 1
ATOM 1878 N N . SER A 1 276 ? -11.075 37.156 24.296 1.00 23.33 275 SER A N 1
ATOM 1879 C CA . SER A 1 276 ? -12.163 37.562 23.445 1.00 24.07 275 SER A CA 1
ATOM 1880 C C . SER A 1 276 ? -11.811 37.631 21.961 1.00 24.48 275 SER A C 1
ATOM 1881 O O . SER A 1 276 ? -11.269 38.629 21.464 1.00 24.88 275 SER A O 1
ATOM 1884 N N . ARG A 1 277 ? -12.203 36.574 21.268 1.00 24.03 276 ARG A N 1
ATOM 1885 C CA . ARG A 1 277 ? -11.912 36.421 19.859 1.00 25.63 276 ARG A CA 1
ATOM 1886 C C . ARG A 1 277 ? -12.980 36.938 18.913 1.00 25.97 276 ARG A C 1
ATOM 1887 O O . ARG A 1 277 ? -14.105 36.421 18.992 1.00 25.69 276 ARG A O 1
ATOM 1895 N N . VAL A 1 278 ? -12.677 37.865 17.995 1.00 26.57 277 VAL A N 1
ATOM 1896 C CA . VAL A 1 278 ? -13.754 38.272 17.069 1.00 27.82 277 VAL A CA 1
ATOM 1897 C C . VAL A 1 278 ? -13.890 37.179 16.023 1.00 28.87 277 VAL A C 1
ATOM 1898 O O . VAL A 1 278 ? -12.852 36.822 15.445 1.00 30.13 277 VAL A O 1
ATOM 1902 N N . VAL A 1 279 ? -15.040 36.526 15.870 1.00 28.87 278 VAL A N 1
ATOM 1903 C CA . VAL A 1 279 ? -15.089 35.436 14.889 1.00 29.34 278 VAL A CA 1
ATOM 1904 C C . VAL A 1 279 ? -15.953 35.720 13.665 1.00 30.95 278 VAL A C 1
ATOM 1905 O O . VAL A 1 279 ? -16.033 34.878 12.756 1.00 31.97 278 VAL A O 1
ATOM 1909 N N . ARG A 1 280 ? -16.574 36.880 13.567 1.00 31.32 279 ARG A N 1
ATOM 1910 C CA . ARG A 1 280 ? -17.390 37.215 12.431 1.00 34.12 279 ARG A CA 1
ATOM 1911 C C . ARG A 1 280 ? -17.742 38.709 12.445 1.00 35.60 279 ARG A C 1
ATOM 1912 O O . ARG A 1 280 ? -18.073 39.258 13.492 1.00 35.52 279 ARG A O 1
ATOM 1920 N N . ILE A 1 281 ? -17.615 39.322 11.267 1.00 36.84 280 ILE A N 1
ATOM 1921 C CA . ILE A 1 281 ? -17.968 40.737 11.157 1.00 39.08 280 ILE A CA 1
ATOM 1922 C C . ILE A 1 281 ? -19.437 40.767 10.750 1.00 41.67 280 ILE A C 1
ATOM 1923 O O . ILE A 1 281 ? -19.912 39.835 10.105 1.00 42.56 280 ILE A O 1
ATOM 1928 N N . LEU A 1 282 ? -20.162 41.729 11.315 1.00 45.02 281 LEU A N 1
ATOM 1929 C CA . LEU A 1 282 ? -21.597 41.729 11.091 1.00 48.72 281 LEU A CA 1
ATOM 1930 C C . LEU A 1 282 ? -22.004 42.618 9.937 1.00 51.96 281 LEU A C 1
ATOM 1931 O O . LEU A 1 282 ? -21.855 43.798 9.737 1.00 52.42 281 LEU A O 1
ATOM 1936 N N . GLU A 1 283 ? -22.639 41.879 9.061 1.00 56.34 282 GLU A N 1
ATOM 1937 C CA . GLU A 1 283 ? -23.216 42.134 7.785 1.00 61.30 282 GLU A CA 1
ATOM 1938 C C . GLU A 1 283 ? -24.501 42.947 7.793 1.00 62.68 282 GLU A C 1
ATOM 1939 O O . GLU A 1 283 ? -25.534 42.419 8.217 1.00 61.73 282 GLU A O 1
ATOM 1945 N N . ASP A 1 284 ? -24.479 44.178 7.292 1.00 65.06 283 ASP A N 1
ATOM 1946 C CA . ASP A 1 284 ? -25.755 44.877 7.089 1.00 67.06 283 ASP A CA 1
ATOM 1947 C C . ASP A 1 284 ? -26.255 44.361 5.726 1.00 66.81 283 ASP A C 1
ATOM 1948 O O . ASP A 1 284 ? -27.266 43.692 5.580 1.00 66.29 283 ASP A O 1
ATOM 1953 N N . GLY A 1 287 ? -24.116 45.240 1.939 1.00 58.24 286 GLY A N 1
ATOM 1954 C CA . GLY A 1 287 ? -23.410 44.719 3.119 1.00 56.92 286 GLY A CA 1
ATOM 1955 C C . GLY A 1 287 ? -22.517 45.763 3.783 1.00 55.51 286 GLY A C 1
ATOM 1956 O O . GLY A 1 287 ? -21.332 45.873 3.494 1.00 55.65 286 GLY A O 1
ATOM 1957 N N . LYS A 1 288 ? -23.131 46.553 4.658 1.00 54.66 287 LYS A N 1
ATOM 1958 C CA . LYS A 1 288 ? -22.406 47.539 5.444 1.00 53.68 287 LYS A CA 1
ATOM 1959 C C . LYS A 1 288 ? -22.054 46.833 6.763 1.00 52.64 287 LYS A C 1
ATOM 1960 O O . LYS A 1 288 ? -22.788 45.947 7.214 1.00 50.98 287 LYS A O 1
ATOM 1962 N N . VAL A 1 289 ? -20.900 47.211 7.315 1.00 50.90 288 VAL A N 1
ATOM 1963 C CA . VAL A 1 289 ? -20.547 46.575 8.598 1.00 50.25 288 VAL A CA 1
ATOM 1964 C C . VAL A 1 289 ? -21.493 47.109 9.657 1.00 49.09 288 VAL A C 1
ATOM 1965 O O . VAL A 1 289 ? -21.689 48.321 9.788 1.00 49.06 288 VAL A O 1
ATOM 1969 N N . THR A 1 290 ? -22.164 46.211 10.371 1.00 49.08 289 THR A N 1
ATOM 1970 C CA . THR A 1 290 ? -23.115 46.618 11.405 1.00 49.22 289 THR A CA 1
ATOM 1971 C C . THR A 1 290 ? -22.563 46.405 12.816 1.00 48.56 289 THR A C 1
ATOM 1972 O O . THR A 1 290 ? -22.810 47.202 13.719 1.00 49.21 289 THR A O 1
ATOM 1976 N N . GLY A 1 291 ? -21.842 45.308 13.005 1.00 47.71 290 GLY A N 1
ATOM 1977 C CA . GLY A 1 291 ? -21.303 44.997 14.328 1.00 45.99 290 GLY A CA 1
ATOM 1978 C C . GLY A 1 291 ? -20.162 43.977 14.248 1.00 44.09 290 GLY A C 1
ATOM 1979 O O . GLY A 1 291 ? -19.365 43.984 13.302 1.00 43.32 290 GLY A O 1
ATOM 1980 N N . VAL A 1 292 ? -20.153 43.066 15.222 1.00 41.24 291 VAL A N 1
ATOM 1981 C CA . VAL A 1 292 ? -19.075 42.068 15.285 1.00 39.02 291 VAL A CA 1
ATOM 1982 C C . VAL A 1 292 ? -19.567 40.898 16.107 1.00 36.60 291 VAL A C 1
ATOM 1983 O O . VAL A 1 292 ? -20.411 41.086 16.984 1.00 36.23 291 VAL A O 1
ATOM 1987 N N . LEU A 1 293 ? -19.150 39.684 15.802 1.00 34.54 292 LEU A N 1
ATOM 1988 C CA . LEU A 1 293 ? -19.549 38.528 16.594 1.00 31.40 292 LEU A CA 1
ATOM 1989 C C . LEU A 1 293 ? -18.319 38.092 17.430 1.00 30.68 292 LEU A C 1
ATOM 1990 O O . LEU A 1 293 ? -17.375 37.573 16.822 1.00 28.68 292 LEU A O 1
ATOM 1995 N N . VAL A 1 294 ? -18.348 38.368 18.732 1.00 28.42 293 VAL A N 1
ATOM 1996 C CA . VAL A 1 294 ? -17.324 38.040 19.694 1.00 27.27 293 VAL A CA 1
ATOM 1997 C C . VAL A 1 294 ? -17.520 36.732 20.437 1.00 26.92 293 VAL A C 1
ATOM 1998 O O . VAL A 1 294 ? -18.514 36.552 21.158 1.00 26.53 293 VAL A O 1
ATOM 2002 N N . LYS A 1 295 ? -16.598 35.792 20.410 1.00 27.83 294 LYS A N 1
ATOM 2003 C CA . LYS A 1 295 ? -16.712 34.579 21.247 1.00 29.42 294 LYS A CA 1
ATOM 2004 C C . LYS A 1 295 ? -15.956 34.853 22.543 1.00 28.29 294 LYS A C 1
ATOM 2005 O O . LYS A 1 295 ? -14.741 34.651 22.485 1.00 28.42 294 LYS A O 1
ATOM 2011 N N . GLY A 1 296 ? -16.496 35.440 23.582 1.00 29.66 295 GLY A N 1
ATOM 2012 C CA . GLY A 1 296 ? -15.687 35.636 24.804 1.00 30.73 295 GLY A CA 1
ATOM 2013 C C . GLY A 1 296 ? -15.341 34.223 25.320 1.00 32.04 295 GLY A C 1
ATOM 2014 O O . GLY A 1 296 ? -16.275 33.415 25.528 1.00 31.45 295 GLY A O 1
ATOM 2015 N N . GLU A 1 297 ? -14.052 33.920 25.534 1.00 32.15 296 GLU A N 1
ATOM 2016 C CA . GLU A 1 297 ? -13.697 32.590 26.013 1.00 34.08 296 GLU A CA 1
ATOM 2017 C C . GLU A 1 297 ? -14.537 32.091 27.190 1.00 33.84 296 GLU A C 1
ATOM 2018 O O . GLU A 1 297 ? -14.804 30.878 27.196 1.00 34.06 296 GLU A O 1
ATOM 2024 N N . TYR A 1 298 ? -14.854 32.884 28.218 1.00 32.63 297 TYR A N 1
ATOM 2025 C CA . TYR A 1 298 ? -15.634 32.347 29.321 1.00 33.17 297 TYR A CA 1
ATOM 2026 C C . TYR A 1 298 ? -17.094 32.780 29.308 1.00 34.77 297 TYR A C 1
ATOM 2027 O O . TYR A 1 298 ? -17.871 32.012 29.893 1.00 34.66 297 TYR A O 1
ATOM 2036 N N . THR A 1 299 ? -17.424 33.929 28.701 1.00 35.35 298 THR A N 1
ATOM 2037 C CA . THR A 1 299 ? -18.825 34.319 28.710 1.00 35.73 298 THR A CA 1
ATOM 2038 C C . THR A 1 299 ? -19.609 33.861 27.492 1.00 36.88 298 THR A C 1
ATOM 2039 O O . THR A 1 299 ? -20.774 34.276 27.451 1.00 38.71 298 THR A O 1
ATOM 2043 N N . GLY A 1 300 ? -19.069 33.092 26.550 1.00 37.67 299 GLY A N 1
ATOM 2044 C CA . GLY A 1 300 ? -19.866 32.654 25.405 1.00 35.56 299 GLY A CA 1
ATOM 2045 C C . GLY A 1 300 ? -19.891 33.706 24.296 1.00 36.10 299 GLY A C 1
ATOM 2046 O O . GLY A 1 300 ? -19.154 34.699 24.300 1.00 34.33 299 GLY A O 1
ATOM 2047 N N . TYR A 1 301 ? -20.813 33.538 23.346 1.00 36.07 300 TYR A N 1
ATOM 2048 C CA . TYR A 1 301 ? -20.912 34.374 22.157 1.00 35.80 300 TYR A CA 1
ATOM 2049 C C . TYR A 1 301 ? -21.674 35.672 22.394 1.00 36.77 300 TYR A C 1
ATOM 2050 O O . TYR A 1 301 ? -22.420 35.740 23.388 1.00 36.11 300 TYR A O 1
ATOM 2059 N N . TYR A 1 302 ? -21.452 36.673 21.515 1.00 36.44 301 TYR A N 1
ATOM 2060 C CA . TYR A 1 302 ? -22.160 37.925 21.757 1.00 37.66 301 TYR A CA 1
ATOM 2061 C C . TYR A 1 302 ? -21.903 38.967 20.678 1.00 39.32 301 TYR A C 1
ATOM 2062 O O . TYR A 1 302 ? -20.837 39.038 20.063 1.00 39.84 301 TYR A O 1
ATOM 2071 N N . VAL A 1 303 ? -22.968 39.772 20.476 1.00 38.75 302 VAL A N 1
ATOM 2072 C CA . VAL A 1 303 ? -22.942 40.769 19.430 1.00 38.67 302 VAL A CA 1
ATOM 2073 C C . VAL A 1 303 ? -22.642 42.143 19.999 1.00 40.05 302 VAL A C 1
ATOM 2074 O O . VAL A 1 303 ? -23.162 42.540 21.033 1.00 39.45 302 VAL A O 1
ATOM 2078 N N . ILE A 1 304 ? -21.812 42.882 19.269 1.00 40.89 303 ILE A N 1
ATOM 2079 C CA . ILE A 1 304 ? -21.508 44.257 19.619 1.00 41.85 303 ILE A CA 1
ATOM 2080 C C . ILE A 1 304 ? -21.942 45.127 18.439 1.00 42.72 303 ILE A C 1
ATOM 2081 O O . ILE A 1 304 ? -21.385 44.903 17.364 1.00 43.55 303 ILE A O 1
ATOM 2086 N N . LYS A 1 305 ? -22.890 46.037 18.595 1.00 43.51 304 LYS A N 1
ATOM 2087 C CA . LYS A 1 305 ? -23.257 46.833 17.421 1.00 44.63 304 LYS A CA 1
ATOM 2088 C C . LYS A 1 305 ? -22.274 47.998 17.376 1.00 44.31 304 LYS A C 1
ATOM 2089 O O . LYS A 1 305 ? -21.953 48.516 18.445 1.00 44.78 304 LYS A O 1
ATOM 2091 N N . ALA A 1 306 ? -21.852 48.336 16.167 1.00 43.44 305 ALA A N 1
ATOM 2092 C CA . ALA A 1 306 ? -20.946 49.479 16.055 1.00 44.02 305 ALA A CA 1
ATOM 2093 C C . ALA A 1 306 ? -20.970 49.990 14.625 1.00 43.46 305 ALA A C 1
ATOM 2094 O O . ALA A 1 306 ? -21.462 49.296 13.741 1.00 43.27 305 ALA A O 1
ATOM 2096 N N . ASP A 1 307 ? -20.444 51.185 14.434 1.00 43.65 306 ASP A N 1
ATOM 2097 C CA . ASP A 1 307 ? -20.449 51.813 13.112 1.00 43.83 306 ASP A CA 1
ATOM 2098 C C . ASP A 1 307 ? -19.154 51.699 12.338 1.00 43.30 306 ASP A C 1
ATOM 2099 O O . ASP A 1 307 ? -19.148 51.903 11.123 1.00 45.15 306 ASP A O 1
ATOM 2101 N N . ALA A 1 308 ? -18.035 51.461 12.996 1.00 41.54 307 ALA A N 1
ATOM 2102 C CA . ALA A 1 308 ? -16.767 51.291 12.290 1.00 40.28 307 ALA A CA 1
ATOM 2103 C C . ALA A 1 308 ? -16.037 50.090 12.906 1.00 38.95 307 ALA A C 1
ATOM 2104 O O . ALA A 1 308 ? -16.106 49.941 14.139 1.00 37.24 307 ALA A O 1
ATOM 2106 N N . VAL A 1 309 ? -15.448 49.257 12.043 1.00 36.59 308 VAL A N 1
ATOM 2107 C CA . VAL A 1 309 ? -14.669 48.135 12.570 1.00 35.48 308 VAL A CA 1
ATOM 2108 C C . VAL A 1 309 ? -13.198 48.312 12.188 1.00 34.93 308 VAL A C 1
ATOM 2109 O O . VAL A 1 309 ? -12.936 48.190 10.983 1.00 36.23 308 VAL A O 1
ATOM 2113 N N . VAL A 1 310 ? -12.294 48.606 13.134 1.00 32.66 309 VAL A N 1
ATOM 2114 C CA . VAL A 1 310 ? -10.874 48.643 12.737 1.00 30.89 309 VAL A CA 1
ATOM 2115 C C . VAL A 1 310 ? -10.293 47.229 12.817 1.00 30.69 309 VAL A C 1
ATOM 2116 O O . VAL A 1 310 ? -10.422 46.582 13.872 1.00 29.74 309 VAL A O 1
ATOM 2120 N N . ILE A 1 311 ? -9.744 46.670 11.731 1.00 30.49 310 ILE A N 1
ATOM 2121 C CA . ILE A 1 311 ? -9.154 45.329 11.812 1.00 28.36 310 ILE A CA 1
ATOM 2122 C C . ILE A 1 311 ? -7.636 45.518 12.024 1.00 27.44 310 ILE A C 1
ATOM 2123 O O . ILE A 1 311 ? -6.971 46.103 11.181 1.00 27.03 310 ILE A O 1
ATOM 2128 N N . ALA A 1 312 ? -7.155 45.036 13.165 1.00 26.51 311 ALA A N 1
ATOM 2129 C CA . ALA A 1 312 ? -5.745 45.238 13.501 1.00 24.94 311 ALA A CA 1
ATOM 2130 C C . ALA A 1 312 ? -5.148 43.956 14.091 1.00 24.76 311 ALA A C 1
ATOM 2131 O O . ALA A 1 312 ? -4.382 43.947 15.059 1.00 24.75 311 ALA A O 1
ATOM 2133 N N . ALA A 1 313 ? -5.595 42.840 13.539 1.00 23.16 312 ALA A N 1
ATOM 2134 C CA . ALA A 1 313 ? -5.308 41.508 13.988 1.00 21.90 312 ALA A CA 1
ATOM 2135 C C . ALA A 1 313 ? -3.936 40.959 13.693 1.00 21.54 312 ALA A C 1
ATOM 2136 O O . ALA A 1 313 ? -3.662 39.842 14.136 1.00 24.03 312 ALA A O 1
ATOM 2138 N N . GLY A 1 314 ? -3.037 41.670 13.050 1.00 21.00 313 GLY A N 1
ATOM 2139 C CA . GLY A 1 314 ? -1.702 41.188 12.786 1.00 21.17 313 GLY A CA 1
ATOM 2140 C C . GLY A 1 314 ? -1.618 40.116 11.699 1.00 21.24 313 GLY A C 1
ATOM 2141 O O . GLY A 1 314 ? -2.592 39.826 11.011 1.00 21.27 313 GLY A O 1
ATOM 2142 N N . GLY A 1 315 ? -0.428 39.521 11.524 1.00 19.68 314 GLY A N 1
ATOM 2143 C CA . GLY A 1 315 ? -0.144 38.546 10.521 1.00 19.81 314 GLY A CA 1
ATOM 2144 C C . GLY A 1 315 ? -0.439 37.083 10.766 1.00 20.43 314 GLY A C 1
ATOM 2145 O O . GLY A 1 315 ? -1.075 36.703 11.749 1.00 20.47 314 GLY A O 1
ATOM 2146 N N . PHE A 1 316 ? 0.013 36.207 9.839 1.00 19.94 315 PHE A N 1
ATOM 2147 C CA . PHE A 1 316 ? -0.238 34.770 10.023 1.00 18.84 315 PHE A CA 1
ATOM 2148 C C . PHE A 1 316 ? 1.067 33.984 10.166 1.00 19.77 315 PHE A C 1
ATOM 2149 O O . PHE A 1 316 ? 1.011 32.759 10.314 1.00 21.06 315 PHE A O 1
ATOM 2157 N N . ALA A 1 317 ? 2.222 34.663 10.275 1.00 18.47 316 ALA A N 1
ATOM 2158 C CA . ALA A 1 317 ? 3.476 33.906 10.453 1.00 20.50 316 ALA A CA 1
ATOM 2159 C C . ALA A 1 317 ? 3.201 33.068 11.674 1.00 23.08 316 ALA A C 1
ATOM 2160 O O . ALA A 1 317 ? 2.519 33.704 12.501 1.00 26.64 316 ALA A O 1
ATOM 2162 N N . LYS A 1 318 ? 3.550 31.852 11.939 1.00 23.98 317 LYS A N 1
ATOM 2163 C CA . LYS A 1 318 ? 3.109 31.239 13.213 1.00 23.99 317 LYS A CA 1
ATOM 2164 C C . LYS A 1 318 ? 2.078 30.183 12.780 1.00 24.20 317 LYS A C 1
ATOM 2165 O O . LYS A 1 318 ? 2.112 29.112 13.394 1.00 23.28 317 LYS A O 1
ATOM 2171 N N . ASN A 1 319 ? 1.309 30.456 11.738 1.00 25.28 318 ASN A N 1
ATOM 2172 C CA . ASN A 1 319 ? 0.453 29.324 11.289 1.00 27.53 318 ASN A CA 1
ATOM 2173 C C . ASN A 1 319 ? 1.246 28.571 10.236 1.00 27.33 318 ASN A C 1
ATOM 2174 O O . ASN A 1 319 ? 1.161 28.967 9.080 1.00 26.82 318 ASN A O 1
ATOM 2179 N N . ASN A 1 320 ? 1.995 27.532 10.604 1.00 27.89 319 ASN A N 1
ATOM 2180 C CA . ASN A 1 320 ? 2.814 26.811 9.641 1.00 29.58 319 ASN A CA 1
ATOM 2181 C C . ASN A 1 320 ? 1.973 26.101 8.600 1.00 32.37 319 ASN A C 1
ATOM 2182 O O . ASN A 1 320 ? 2.395 26.107 7.421 1.00 33.22 319 ASN A O 1
ATOM 2187 N N . GLU A 1 321 ? 0.771 25.634 8.912 1.00 34.38 320 GLU A N 1
ATOM 2188 C CA . GLU A 1 321 ? -0.155 25.101 7.926 1.00 36.68 320 GLU A CA 1
ATOM 2189 C C . GLU A 1 321 ? -0.415 26.140 6.827 1.00 36.89 320 GLU A C 1
ATOM 2190 O O . GLU A 1 321 ? -0.368 25.810 5.634 1.00 37.38 320 GLU A O 1
ATOM 2196 N N . ARG A 1 322 ? -0.718 27.398 7.166 1.00 36.70 321 ARG A N 1
ATOM 2197 C CA . ARG A 1 322 ? -1.003 28.374 6.099 1.00 36.99 321 ARG A CA 1
ATOM 2198 C C . ARG A 1 322 ? 0.218 28.851 5.331 1.00 36.42 321 ARG A C 1
ATOM 2199 O O . ARG A 1 322 ? 0.261 28.914 4.089 1.00 36.88 321 ARG A O 1
ATOM 2207 N N . VAL A 1 323 ? 1.298 29.167 6.028 1.00 35.32 322 VAL A N 1
ATOM 2208 C CA . VAL A 1 323 ? 2.548 29.637 5.457 1.00 34.03 322 VAL A CA 1
ATOM 2209 C C . VAL A 1 323 ? 3.106 28.565 4.539 1.00 33.13 322 VAL A C 1
ATOM 2210 O O . VAL A 1 323 ? 3.505 28.817 3.412 1.00 32.63 322 VAL A O 1
ATOM 2214 N N . SER A 1 324 ? 3.045 27.319 4.983 1.00 33.07 323 SER A N 1
ATOM 2215 C CA . SER A 1 324 ? 3.492 26.198 4.152 1.00 34.02 323 SER A CA 1
ATOM 2216 C C . SER A 1 324 ? 2.597 26.117 2.919 1.00 35.77 323 SER A C 1
ATOM 2217 O O . SER A 1 324 ? 3.028 25.562 1.897 1.00 36.75 323 SER A O 1
ATOM 2219 N N . LYS A 1 325 ? 1.365 26.639 2.951 1.00 36.43 324 LYS A N 1
ATOM 2220 C CA . LYS A 1 325 ? 0.498 26.637 1.802 1.00 37.29 324 LYS A CA 1
ATOM 2221 C C . LYS A 1 325 ? 1.010 27.571 0.715 1.00 38.19 324 LYS A C 1
ATOM 2222 O O . LYS A 1 325 ? 0.605 27.307 -0.426 1.00 38.18 324 LYS A O 1
ATOM 2224 N N . TYR A 1 326 ? 1.800 28.616 0.952 1.00 39.66 325 TYR A N 1
ATOM 2225 C CA . TYR A 1 326 ? 2.201 29.496 -0.143 1.00 40.12 325 TYR A CA 1
ATOM 2226 C C . TYR A 1 326 ? 3.668 29.306 -0.523 1.00 41.23 325 TYR A C 1
ATOM 2227 O O . TYR A 1 326 ? 4.111 29.724 -1.586 1.00 42.65 325 TYR A O 1
ATOM 2236 N N . ASP A 1 327 ? 4.368 28.825 0.466 1.00 41.82 326 ASP A N 1
ATOM 2237 C CA . ASP A 1 327 ? 5.799 28.650 0.379 1.00 43.19 326 ASP A CA 1
ATOM 2238 C C . ASP A 1 327 ? 6.059 27.457 1.275 1.00 43.99 326 ASP A C 1
ATOM 2239 O O . ASP A 1 327 ? 6.343 27.643 2.457 1.00 45.44 326 ASP A O 1
ATOM 2244 N N . PRO A 1 328 ? 5.994 26.274 0.700 1.00 43.69 327 PRO A N 1
ATOM 2245 C CA . PRO A 1 328 ? 6.231 25.060 1.448 1.00 43.34 327 PRO A CA 1
ATOM 2246 C C . 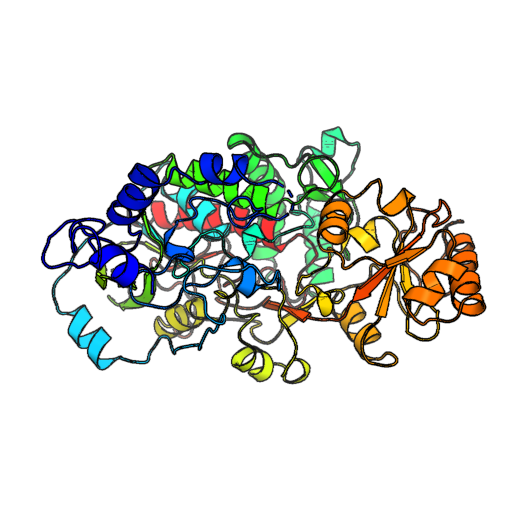PRO A 1 328 ? 7.686 24.823 1.795 1.00 42.03 327 PRO A C 1
ATOM 2247 O O . PRO A 1 328 ? 7.979 23.744 2.323 1.00 40.76 327 PRO A O 1
ATOM 2251 N N . LYS A 1 329 ? 8.592 25.761 1.527 1.00 40.44 328 LYS A N 1
ATOM 2252 C CA . LYS A 1 329 ? 9.983 25.631 1.937 1.00 40.13 328 LYS A CA 1
ATOM 2253 C C . LYS A 1 329 ? 9.998 25.689 3.465 1.00 38.84 328 LYS A C 1
ATOM 2254 O O . LYS A 1 329 ? 10.579 24.854 4.158 1.00 41.22 328 LYS A O 1
ATOM 2256 N N . LEU A 1 330 ? 9.202 26.590 4.011 1.00 36.29 329 LEU A N 1
ATOM 2257 C CA . LEU A 1 330 ? 8.975 26.841 5.409 1.00 34.16 329 LEU A CA 1
ATOM 2258 C C . LEU A 1 330 ? 8.206 25.777 6.151 1.00 34.41 329 LEU A C 1
ATOM 2259 O O . LEU A 1 330 ? 8.053 25.908 7.369 1.00 33.13 329 LEU A O 1
ATOM 2264 N N . LYS A 1 331 ? 7.682 24.741 5.485 1.00 36.39 330 LYS A N 1
ATOM 2265 C CA . LYS A 1 331 ? 6.949 23.714 6.243 1.00 37.61 330 LYS A CA 1
ATOM 2266 C C . LYS A 1 331 ? 7.911 23.211 7.320 1.00 38.20 330 LYS A C 1
ATOM 2267 O O . LYS A 1 331 ? 9.110 23.040 7.086 1.00 38.88 330 LYS A O 1
ATOM 2269 N N . GLY A 1 332 ? 7.414 23.070 8.545 1.00 38.59 331 GLY A N 1
ATOM 2270 C CA . GLY A 1 332 ? 8.204 22.559 9.655 1.00 38.17 331 GLY A CA 1
ATOM 2271 C C . GLY A 1 332 ? 9.092 23.601 10.315 1.00 39.21 331 GLY A C 1
ATOM 2272 O O . GLY A 1 332 ? 9.534 23.371 11.448 1.00 40.83 331 GLY A O 1
ATOM 2273 N N . PHE A 1 333 ? 9.361 24.736 9.689 1.00 37.94 332 PHE A N 1
ATOM 2274 C CA . PHE A 1 333 ? 10.161 25.791 10.269 1.00 35.99 332 PHE A CA 1
ATOM 2275 C C . PHE A 1 333 ? 9.502 26.275 11.552 1.00 34.66 332 PHE A C 1
ATOM 2276 O O . PHE A 1 333 ? 8.340 26.005 11.788 1.00 34.98 332 PHE A O 1
ATOM 2284 N N . LYS A 1 334 ? 10.265 27.005 12.336 1.00 33.32 333 LYS A N 1
ATOM 2285 C CA . LYS A 1 334 ? 9.780 27.597 13.581 1.00 29.90 333 LYS A CA 1
ATOM 2286 C C . LYS A 1 334 ? 9.399 29.044 13.236 1.00 28.16 333 LYS A C 1
ATOM 2287 O O . LYS A 1 334 ? 9.776 29.491 12.137 1.00 26.25 333 LYS A O 1
ATOM 2289 N N . ALA A 1 335 ? 8.640 29.675 14.128 1.00 25.81 334 ALA A N 1
ATOM 2290 C CA . ALA A 1 335 ? 8.226 31.059 13.906 1.00 26.07 334 ALA A CA 1
ATOM 2291 C C . ALA A 1 335 ? 8.767 31.923 15.037 1.00 26.11 334 ALA A C 1
ATOM 2292 O O . ALA A 1 335 ? 8.968 31.444 16.167 1.00 26.58 334 ALA A O 1
ATOM 2294 N N . THR A 1 336 ? 9.005 33.211 14.816 1.00 25.40 335 THR A N 1
ATOM 2295 C CA . THR A 1 336 ? 9.476 34.109 15.868 1.00 23.53 335 THR A CA 1
ATOM 2296 C C . THR A 1 336 ? 8.318 34.783 16.587 1.00 25.63 335 THR A C 1
ATOM 2297 O O . THR A 1 336 ? 8.552 35.734 17.326 1.00 24.90 335 THR A O 1
ATOM 2301 N N . ASN A 1 337 ? 7.078 34.435 16.225 1.00 26.68 336 ASN A N 1
ATOM 2302 C CA . ASN A 1 337 ? 5.924 35.195 16.672 1.00 26.57 336 ASN A CA 1
ATOM 2303 C C . ASN A 1 337 ? 5.320 34.750 17.985 1.00 25.37 336 ASN A C 1
ATOM 2304 O O . ASN A 1 337 ? 5.613 33.652 18.429 1.00 25.81 336 ASN A O 1
ATOM 2309 N N . HIS A 1 338 ? 4.413 35.547 18.533 1.00 24.24 337 HIS A N 1
ATOM 2310 C CA . HIS A 1 338 ? 3.704 35.027 19.708 1.00 25.18 337 HIS A CA 1
ATOM 2311 C C . HIS A 1 338 ? 2.678 34.027 19.182 1.00 25.23 337 HIS A C 1
ATOM 2312 O O . HIS A 1 338 ? 2.511 33.802 17.985 1.00 25.22 337 HIS A O 1
ATOM 2319 N N . PRO A 1 339 ? 1.946 33.356 20.050 1.00 24.85 338 PRO A N 1
ATOM 2320 C CA . PRO A 1 339 ? 1.006 32.335 19.632 1.00 23.91 338 PRO A CA 1
ATOM 2321 C C . PRO A 1 339 ? -0.248 32.842 18.960 1.00 25.16 338 PRO A C 1
ATOM 2322 O O . PRO A 1 339 ? -0.988 31.991 18.429 1.00 25.40 338 PRO A O 1
ATOM 2326 N N . GLY A 1 340 ? -0.611 34.124 18.963 1.00 25.17 339 GLY A N 1
ATOM 2327 C CA . GLY A 1 340 ? -1.870 34.550 18.363 1.00 24.60 339 GLY A CA 1
ATOM 2328 C C . GLY A 1 340 ? -1.892 34.887 16.875 1.00 25.38 339 GLY A C 1
ATOM 2329 O O . GLY A 1 340 ? -2.942 35.021 16.219 1.00 22.89 339 GLY A O 1
ATOM 2330 N N . ALA A 1 341 ? -0.743 35.012 16.219 1.00 25.91 340 ALA A N 1
ATOM 2331 C CA . ALA A 1 341 ? -0.653 35.415 14.827 1.00 26.21 340 ALA A CA 1
ATOM 2332 C C . ALA A 1 341 ? -0.951 34.255 13.898 1.00 26.73 340 ALA A C 1
ATOM 2333 O O . ALA A 1 341 ? -0.070 33.756 13.189 1.00 27.97 340 ALA A O 1
ATOM 2335 N N . THR A 1 342 ? -2.195 33.780 13.855 1.00 27.50 341 THR A N 1
ATOM 2336 C CA . THR A 1 342 ? -2.505 32.622 13.022 1.00 27.15 341 THR A CA 1
ATOM 2337 C C . THR A 1 342 ? -3.404 32.917 11.837 1.00 27.97 341 THR A C 1
ATOM 2338 O O . THR A 1 342 ? -3.578 31.989 11.045 1.00 26.69 341 THR A O 1
ATOM 2342 N N . GLY A 1 343 ? -3.889 34.146 11.659 1.00 30.10 342 GLY A N 1
ATOM 2343 C CA . GLY A 1 343 ? -4.653 34.441 10.453 1.00 33.74 342 GLY A CA 1
ATOM 2344 C C . GLY A 1 343 ? -6.149 34.618 10.609 1.00 35.78 342 GLY A C 1
ATOM 2345 O O . GLY A 1 343 ? -6.885 34.874 9.644 1.00 36.39 342 GLY A O 1
ATOM 2346 N N . ASP A 1 344 ? -6.624 34.537 11.839 1.00 37.04 343 ASP A N 1
ATOM 2347 C CA . ASP A 1 344 ? -7.997 34.773 12.222 1.00 38.23 343 ASP A CA 1
ATOM 2348 C C . ASP A 1 344 ? -8.537 36.015 11.533 1.00 38.03 343 ASP A C 1
ATOM 2349 O O . ASP A 1 344 ? -9.540 36.034 10.834 1.00 38.90 343 ASP A O 1
ATOM 2354 N N . GLY A 1 345 ? -7.820 37.100 11.823 1.00 37.17 344 GLY A N 1
ATOM 2355 C CA . GLY A 1 345 ? -8.120 38.418 11.285 1.00 35.45 344 GLY A CA 1
ATOM 2356 C C . GLY A 1 345 ? -8.435 38.269 9.803 1.00 35.95 344 GLY A C 1
ATOM 2357 O O . GLY A 1 345 ? -9.623 38.393 9.500 1.00 38.32 344 GLY A O 1
ATOM 2358 N N . LEU A 1 346 ? -7.468 37.905 8.969 1.00 35.11 345 LEU A N 1
ATOM 2359 C CA . LEU A 1 346 ? -7.693 37.709 7.538 1.00 34.80 345 LEU A CA 1
ATOM 2360 C C . LEU A 1 346 ? -9.009 36.969 7.254 1.00 32.95 345 LEU A C 1
ATOM 2361 O O . LEU A 1 346 ? -9.930 37.548 6.694 1.00 30.66 345 LEU A O 1
ATOM 2366 N N . ASP A 1 347 ? -9.093 35.741 7.763 1.00 33.57 346 ASP A N 1
ATOM 2367 C CA . ASP A 1 347 ? -10.310 34.950 7.681 1.00 34.80 346 ASP A CA 1
ATOM 2368 C C . ASP A 1 347 ? -11.568 35.764 7.989 1.00 34.96 346 ASP A C 1
ATOM 2369 O O . ASP A 1 347 ? -12.477 35.721 7.157 1.00 35.22 346 ASP A O 1
ATOM 2374 N N . VAL A 1 348 ? -11.628 36.502 9.096 1.00 35.48 347 VAL A N 1
ATOM 2375 C CA . VAL A 1 348 ? -12.832 37.284 9.392 1.00 35.82 347 VAL A CA 1
ATOM 2376 C C . VAL A 1 348 ? -13.129 38.279 8.293 1.00 37.07 347 VAL A C 1
ATOM 2377 O O . VAL A 1 348 ? -14.240 38.366 7.750 1.00 36.48 347 VAL A O 1
ATOM 2381 N N . ALA A 1 349 ? -12.097 38.994 7.832 1.00 37.92 348 ALA A N 1
ATOM 2382 C CA . ALA A 1 349 ? -12.206 39.968 6.761 1.00 38.18 348 ALA A CA 1
ATOM 2383 C C . ALA A 1 349 ? -12.601 39.348 5.431 1.00 38.29 348 ALA A C 1
ATOM 2384 O O . ALA A 1 349 ? -13.488 39.854 4.744 1.00 38.83 348 ALA A O 1
ATOM 2386 N N . LEU A 1 350 ? -11.952 38.249 5.072 1.00 37.51 349 LEU A N 1
ATOM 2387 C CA . LEU A 1 350 ? -12.240 37.531 3.838 1.00 36.61 349 LEU A CA 1
ATOM 2388 C C . LEU A 1 350 ? -13.729 37.213 3.820 1.00 37.22 349 LEU A C 1
ATOM 2389 O O . LEU A 1 350 ? -14.466 37.577 2.894 1.00 37.21 349 LEU A O 1
ATOM 2394 N N . GLN A 1 351 ? -14.224 36.681 4.938 1.00 36.30 350 GLN A N 1
ATOM 2395 C CA . GLN A 1 351 ? -15.629 36.354 5.090 1.00 36.42 350 GLN A CA 1
ATOM 2396 C C . GLN A 1 351 ? -16.480 37.570 4.761 1.00 35.89 350 GLN A C 1
ATOM 2397 O O . GLN A 1 351 ? -17.515 37.471 4.124 1.00 35.63 350 GLN A O 1
ATOM 2399 N N . ALA A 1 352 ? -16.061 38.769 5.120 1.00 35.62 351 ALA A N 1
ATOM 2400 C CA . ALA A 1 352 ? -16.716 40.025 4.894 1.00 35.30 351 ALA A CA 1
ATOM 2401 C C . ALA A 1 352 ? -16.488 40.574 3.487 1.00 35.07 351 ALA A C 1
ATOM 2402 O O . ALA A 1 352 ? -16.862 41.692 3.140 1.00 34.25 351 ALA A O 1
ATOM 2404 N N . GLY A 1 353 ? -15.813 39.780 2.665 1.00 34.54 352 GLY A N 1
ATOM 2405 C CA . GLY A 1 353 ? -15.550 40.037 1.281 1.00 32.34 352 GLY A CA 1
ATOM 2406 C C . GLY A 1 353 ? -14.427 41.005 1.058 1.00 31.39 352 GLY A C 1
ATOM 2407 O O . GLY A 1 353 ? -14.516 41.750 0.100 1.00 32.58 352 GLY A O 1
ATOM 2408 N N . ALA A 1 354 ? -13.374 41.037 1.838 1.00 30.52 353 ALA A N 1
ATOM 2409 C CA . ALA A 1 354 ? -12.293 41.985 1.613 1.00 30.17 353 ALA A CA 1
ATOM 2410 C C . ALA A 1 354 ? -11.269 41.521 0.589 1.00 30.55 353 ALA A C 1
ATOM 2411 O O . ALA A 1 354 ? -11.056 40.327 0.394 1.00 32.39 353 ALA A O 1
ATOM 2413 N N . ALA A 1 355 ? -10.614 42.425 -0.138 1.00 29.23 354 ALA A N 1
ATOM 2414 C CA . ALA A 1 355 ? -9.589 42.038 -1.095 1.00 27.75 354 ALA A CA 1
ATOM 2415 C C . ALA A 1 355 ? -8.262 41.911 -0.358 1.00 28.17 354 ALA A C 1
ATOM 2416 O O . ALA A 1 355 ? -8.034 42.522 0.696 1.00 28.44 354 ALA A O 1
ATOM 2418 N N . THR A 1 356 ? -7.326 41.145 -0.878 1.00 28.02 355 THR A N 1
ATOM 2419 C CA . THR A 1 356 ? -5.999 41.012 -0.303 1.00 28.78 355 THR A CA 1
ATOM 2420 C C . THR A 1 356 ? -4.949 41.095 -1.411 1.00 27.92 355 THR A C 1
ATOM 2421 O O . THR A 1 356 ? -5.287 41.015 -2.581 1.00 27.21 355 THR A O 1
ATOM 2425 N N . ARG A 1 357 ? -3.690 41.162 -1.013 1.00 27.58 356 ARG A N 1
ATOM 2426 C CA . ARG A 1 357 ? -2.605 41.153 -2.003 1.00 27.00 356 ARG A CA 1
ATOM 2427 C C . ARG A 1 357 ? -1.346 40.647 -1.312 1.00 27.99 356 ARG A C 1
ATOM 2428 O O . ARG A 1 357 ? -1.249 40.569 -0.082 1.00 26.91 356 ARG A O 1
ATOM 2436 N N . ASP A 1 358 ? -0.384 40.217 -2.090 1.00 28.54 357 ASP A N 1
ATOM 2437 C CA . ASP A 1 358 ? 0.916 39.700 -1.684 1.00 27.47 357 ASP A CA 1
ATOM 2438 C C . ASP A 1 358 ? 0.919 38.718 -0.538 1.00 26.40 357 ASP A C 1
ATOM 2439 O O . ASP A 1 358 ? 1.949 38.544 0.146 1.00 25.67 357 ASP A O 1
ATOM 2444 N N . LEU A 1 359 ? -0.131 37.902 -0.450 1.00 25.36 358 LEU A N 1
ATOM 2445 C CA . LEU A 1 359 ? -0.257 36.900 0.592 1.00 25.51 358 LEU A CA 1
ATOM 2446 C C . LEU A 1 359 ? 0.879 35.891 0.565 1.00 24.66 358 LEU A C 1
ATOM 2447 O O . LEU A 1 359 ? 1.336 35.446 1.613 1.00 23.36 358 LEU A O 1
ATOM 2452 N N . GLN A 1 360 ? 1.401 35.580 -0.595 1.00 24.36 359 GLN A N 1
ATOM 2453 C CA . GLN A 1 360 ? 2.515 34.675 -0.738 1.00 26.32 359 GLN A CA 1
ATOM 2454 C C . GLN A 1 360 ? 3.870 35.196 -0.263 1.00 25.36 359 GLN A C 1
ATOM 2455 O O . GLN A 1 360 ? 4.694 34.304 -0.063 1.00 24.66 359 GLN A O 1
ATOM 2461 N N . TYR A 1 361 ? 4.204 36.476 -0.213 1.00 25.24 360 TYR A N 1
ATOM 2462 C CA . TYR A 1 361 ? 5.551 36.866 0.230 1.00 25.25 360 TYR A CA 1
ATOM 2463 C C . TYR A 1 361 ? 5.710 36.826 1.758 1.00 24.68 360 TYR A C 1
ATOM 2464 O O . TYR A 1 361 ? 5.213 37.689 2.483 1.00 24.39 360 TYR A O 1
ATOM 2473 N N . ILE A 1 362 ? 6.370 35.814 2.275 1.00 23.45 361 ILE A N 1
ATOM 2474 C CA . ILE A 1 362 ? 6.511 35.462 3.665 1.00 25.66 361 ILE A CA 1
ATOM 2475 C C . ILE A 1 362 ? 7.946 35.591 4.168 1.00 25.97 361 ILE A C 1
ATOM 2476 O O . ILE A 1 362 ? 8.812 34.818 3.732 1.00 26.21 361 ILE A O 1
ATOM 2481 N N . GLN A 1 363 ? 8.192 36.542 5.070 1.00 25.69 362 GLN A N 1
ATOM 2482 C CA . GLN A 1 363 ? 9.538 36.871 5.520 1.00 24.93 362 GLN A CA 1
ATOM 2483 C C . GLN A 1 363 ? 10.010 35.944 6.623 1.00 24.96 362 GLN A C 1
ATOM 2484 O O . GLN A 1 363 ? 9.334 35.805 7.631 1.00 24.68 362 GLN A O 1
ATOM 2490 N N . ALA A 1 364 ? 11.158 35.347 6.340 1.00 24.60 363 ALA A N 1
ATOM 2491 C CA . ALA A 1 364 ? 11.831 34.517 7.331 1.00 24.46 363 ALA A CA 1
ATOM 2492 C C . ALA A 1 364 ? 12.972 35.355 7.917 1.00 25.16 363 ALA A C 1
ATOM 2493 O O . ALA A 1 364 ? 13.672 36.043 7.172 1.00 26.25 363 ALA A O 1
ATOM 2495 N N . HIS A 1 365 ? 13.083 35.368 9.240 1.00 24.73 364 HIS A N 1
ATOM 2496 C CA . HIS A 1 365 ? 14.193 36.025 9.916 1.00 25.19 364 HIS A CA 1
ATOM 2497 C C . HIS A 1 365 ? 15.382 35.053 9.896 1.00 25.11 364 HIS A C 1
ATOM 2498 O O . HIS A 1 365 ? 15.224 33.938 10.425 1.00 24.59 364 HIS A O 1
ATOM 2505 N N . PRO A 1 366 ? 16.521 35.471 9.365 1.00 23.59 365 PRO A N 1
ATOM 2506 C CA . PRO A 1 366 ? 17.699 34.643 9.288 1.00 24.63 365 PRO A CA 1
ATOM 2507 C C . PRO A 1 366 ? 18.360 34.224 10.590 1.00 26.12 365 PRO A C 1
ATOM 2508 O O . PRO A 1 366 ? 19.063 33.194 10.581 1.00 28.91 365 PRO A O 1
ATOM 2512 N N . THR A 1 367 ? 18.215 34.961 11.682 1.00 26.40 366 THR A N 1
ATOM 2513 C CA . THR A 1 367 ? 18.911 34.631 12.919 1.00 26.89 366 THR A CA 1
ATOM 2514 C C . THR A 1 367 ? 17.991 34.451 14.124 1.00 27.26 366 THR A C 1
ATOM 2515 O O . THR A 1 367 ? 17.857 35.276 15.030 1.00 26.89 366 THR A O 1
ATOM 2519 N N . TYR A 1 368 ? 17.352 33.284 14.163 1.00 27.35 367 TYR A N 1
ATOM 2520 C CA . TYR A 1 368 ? 16.454 32.902 15.254 1.00 26.09 367 TYR A CA 1
ATOM 2521 C C . TYR A 1 368 ? 17.277 31.891 16.035 1.00 26.64 367 TYR A C 1
ATOM 2522 O O . TYR A 1 368 ? 18.103 31.247 15.364 1.00 27.04 367 TYR A O 1
ATOM 2531 N N . SER A 1 369 ? 17.102 31.729 17.323 1.00 27.47 368 SER A N 1
ATOM 2532 C CA . SER A 1 369 ? 17.921 30.759 18.057 1.00 28.05 368 SER A CA 1
ATOM 2533 C C . SER A 1 369 ? 17.116 29.512 18.380 1.00 29.53 368 SER A C 1
ATOM 2534 O O . SER A 1 369 ? 16.121 29.555 19.110 1.00 28.13 368 SER A O 1
ATOM 2537 N N . PRO A 1 370 ? 17.499 28.363 17.865 1.00 31.26 369 PRO A N 1
ATOM 2538 C CA . PRO A 1 370 ? 16.805 27.112 18.131 1.00 33.08 369 PRO A CA 1
ATOM 2539 C C . PRO A 1 370 ? 16.737 26.833 19.625 1.00 34.70 369 PRO A C 1
ATOM 2540 O O . PRO A 1 370 ? 15.671 26.589 20.207 1.00 36.03 369 PRO A O 1
ATOM 2544 N N . ALA A 1 371 ? 17.889 26.914 20.292 1.00 34.90 370 ALA A N 1
ATOM 2545 C CA . ALA A 1 371 ? 17.979 26.645 21.713 1.00 34.70 370 ALA A CA 1
ATOM 2546 C C . ALA A 1 371 ? 17.123 27.558 22.575 1.00 35.49 370 ALA A C 1
ATOM 2547 O O . ALA A 1 371 ? 16.578 27.053 23.586 1.00 35.51 370 ALA A O 1
ATOM 2549 N N . GLY A 1 372 ? 17.040 28.865 22.268 1.00 34.21 371 GLY A N 1
ATOM 2550 C CA . GLY A 1 372 ? 16.278 29.764 23.124 1.00 32.88 371 GLY A CA 1
ATOM 2551 C C . GLY A 1 372 ? 14.831 29.992 22.735 1.00 32.97 371 GLY A C 1
ATOM 2552 O O . GLY A 1 372 ? 14.024 30.521 23.515 1.00 32.55 371 GLY A O 1
ATOM 2553 N N . GLY A 1 373 ? 14.491 29.651 21.488 1.00 32.28 372 GLY A N 1
ATOM 2554 C CA .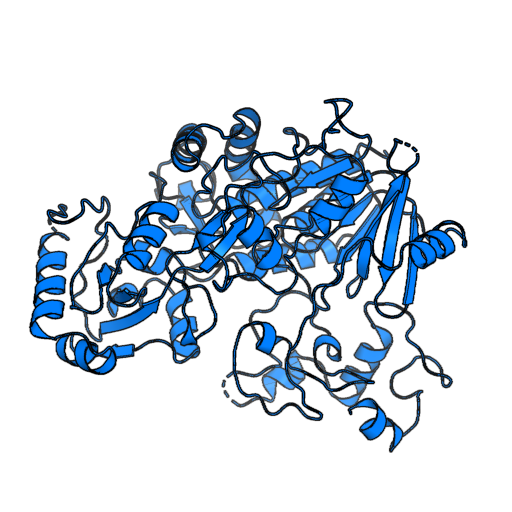 GLY A 1 373 ? 13.120 29.829 21.009 1.00 31.22 372 GLY A CA 1
ATOM 2555 C C . GLY A 1 373 ? 12.806 31.305 20.835 1.00 31.22 372 GLY A C 1
ATOM 2556 O O . GLY A 1 373 ? 11.695 31.802 21.077 1.00 31.06 372 GLY A O 1
ATOM 2557 N N . VAL A 1 374 ? 13.831 32.075 20.426 1.00 29.59 373 VAL A N 1
ATOM 2558 C CA . VAL A 1 374 ? 13.639 33.501 20.272 1.00 29.36 373 VAL A CA 1
ATOM 2559 C C . VAL A 1 374 ? 14.475 34.033 19.110 1.00 29.76 373 VAL A C 1
ATOM 2560 O O . VAL A 1 374 ? 15.534 33.497 18.784 1.00 29.84 373 VAL A O 1
ATOM 2564 N N . MET A 1 375 ? 13.941 35.083 18.515 1.00 29.43 374 MET A N 1
ATOM 2565 C CA . MET A 1 375 ? 14.646 35.753 17.435 1.00 30.14 374 MET A CA 1
ATOM 2566 C C . MET A 1 375 ? 15.858 36.423 18.084 1.00 30.21 374 MET A C 1
ATOM 2567 O O . MET A 1 375 ? 15.752 36.647 19.291 1.00 31.70 374 MET A O 1
ATOM 2572 N N . ILE A 1 376 ? 16.956 36.652 17.358 1.00 28.32 375 ILE A N 1
ATOM 2573 C CA . ILE A 1 376 ? 18.013 37.447 17.953 1.00 28.92 375 ILE A CA 1
ATOM 2574 C C . ILE A 1 376 ? 18.167 38.647 17.010 1.00 29.20 375 ILE A C 1
ATOM 2575 O O . ILE A 1 376 ? 18.251 38.486 15.782 1.00 27.94 375 ILE A O 1
ATOM 2580 N N . THR A 1 377 ? 17.978 39.843 17.589 1.00 28.00 376 THR A N 1
ATOM 2581 C CA . THR A 1 377 ? 17.916 41.052 16.768 1.00 27.94 376 THR A CA 1
ATOM 2582 C C . THR A 1 377 ? 18.992 41.223 15.722 1.00 28.15 376 THR A C 1
ATOM 2583 O O . THR A 1 377 ? 20.204 41.015 15.890 1.00 29.33 376 THR A O 1
ATOM 2587 N N . GLU A 1 378 ? 18.664 41.829 14.596 1.00 28.88 377 GLU A N 1
ATOM 2588 C CA . GLU A 1 378 ? 19.495 42.148 13.445 1.00 28.25 377 GLU A CA 1
ATOM 2589 C C . GLU A 1 378 ? 20.582 43.160 13.779 1.00 28.95 377 GLU A C 1
ATOM 2590 O O . GLU A 1 378 ? 21.667 43.245 13.188 1.00 29.95 377 GLU A O 1
ATOM 2596 N N . ALA A 1 379 ? 20.329 43.922 14.850 1.00 27.91 378 ALA A N 1
ATOM 2597 C CA . ALA A 1 379 ? 21.220 44.911 15.427 1.00 25.99 378 ALA A CA 1
ATOM 2598 C C . ALA A 1 379 ? 22.535 44.304 15.908 1.00 24.43 378 ALA A C 1
ATOM 2599 O O . ALA A 1 379 ? 23.568 44.971 15.875 1.00 21.16 378 ALA A O 1
ATOM 2601 N N . VAL A 1 380 ? 22.517 43.032 16.330 1.00 23.16 379 VAL A N 1
ATOM 2602 C CA . VAL A 1 380 ? 23.794 42.400 16.713 1.00 22.83 379 VAL A CA 1
ATOM 2603 C C . VAL A 1 380 ? 24.694 42.401 15.494 1.00 23.92 379 VAL A C 1
ATOM 2604 O O . VAL A 1 380 ? 25.863 42.804 15.562 1.00 23.76 379 VAL A O 1
ATOM 2608 N N . ARG A 1 381 ? 24.222 42.096 14.273 1.00 25.11 380 ARG A N 1
ATOM 2609 C CA . ARG A 1 381 ? 25.067 42.164 13.068 1.00 24.77 380 ARG A CA 1
ATOM 2610 C C . ARG A 1 381 ? 25.391 43.614 12.704 1.00 25.15 380 ARG A C 1
ATOM 2611 O O . ARG A 1 381 ? 26.510 44.003 12.347 1.00 25.33 380 ARG A O 1
ATOM 2619 N N . GLY A 1 382 ? 24.360 44.457 12.847 1.00 24.83 381 GLY A N 1
ATOM 2620 C CA . GLY A 1 382 ? 24.419 45.883 12.634 1.00 26.33 381 GLY A CA 1
ATOM 2621 C C . GLY A 1 382 ? 25.527 46.546 13.411 1.00 28.20 381 GLY A C 1
ATOM 2622 O O . GLY A 1 382 ? 26.348 47.273 12.839 1.00 30.00 381 GLY A O 1
ATOM 2623 N N . ASN A 1 383 ? 25.657 46.256 14.708 1.00 29.56 382 ASN A N 1
ATOM 2624 C CA . ASN A 1 383 ? 26.757 46.750 15.515 1.00 30.15 382 ASN A CA 1
ATOM 2625 C C . ASN A 1 383 ? 28.082 46.016 15.299 1.00 31.59 382 ASN A C 1
ATOM 2626 O O . ASN A 1 383 ? 28.972 46.351 16.101 1.00 32.17 382 ASN A O 1
ATOM 2631 N N . GLY A 1 384 ? 28.303 45.136 14.311 1.00 31.23 383 GLY A N 1
ATOM 2632 C CA . GLY A 1 384 ? 29.587 44.523 14.092 1.00 30.02 383 GLY A CA 1
ATOM 2633 C C . GLY A 1 384 ? 29.732 43.013 13.993 1.00 29.92 383 GLY A C 1
ATOM 2634 O O . GLY A 1 384 ? 30.787 42.527 13.549 1.00 29.93 383 GLY A O 1
ATOM 2635 N N . ALA A 1 385 ? 28.765 42.219 14.436 1.00 28.35 384 ALA A N 1
ATOM 2636 C CA . ALA A 1 385 ? 28.856 40.772 14.384 1.00 28.78 384 ALA A CA 1
ATOM 2637 C C . ALA A 1 385 ? 29.041 40.255 12.964 1.00 29.90 384 ALA A C 1
ATOM 2638 O O . ALA A 1 385 ? 28.521 40.826 11.989 1.00 29.23 384 ALA A O 1
ATOM 2640 N N . ILE A 1 386 ? 29.811 39.186 12.794 1.00 30.08 385 ILE A N 1
ATOM 2641 C CA . ILE A 1 386 ? 30.010 38.522 11.497 1.00 29.41 385 ILE A CA 1
ATOM 2642 C C . ILE A 1 386 ? 29.328 37.169 11.640 1.00 29.85 385 ILE A C 1
ATOM 2643 O O . ILE A 1 386 ? 28.969 36.949 12.819 1.00 29.74 385 ILE A O 1
ATOM 2648 N N . VAL A 1 387 ? 29.013 36.384 10.620 1.00 30.44 386 VAL A N 1
ATOM 2649 C CA . VAL A 1 387 ? 28.305 35.119 10.882 1.00 30.31 386 VAL A CA 1
ATOM 2650 C C . VAL A 1 387 ? 29.239 34.037 10.348 1.00 31.27 386 VAL A C 1
ATOM 2651 O O . VAL A 1 387 ? 29.930 34.312 9.393 1.00 29.95 386 VAL A O 1
ATOM 2655 N N . VAL A 1 388 ? 29.269 32.886 10.962 1.00 33.92 387 VAL A N 1
ATOM 2656 C CA . VAL A 1 388 ? 30.259 31.893 10.547 1.00 35.84 387 VAL A CA 1
ATOM 2657 C C . VAL A 1 388 ? 29.619 30.527 10.417 1.00 38.13 387 VAL A C 1
ATOM 2658 O O . VAL A 1 388 ? 28.762 30.165 11.231 1.00 36.24 387 VAL A O 1
ATOM 2662 N N . ASN A 1 389 ? 30.016 29.793 9.369 1.00 40.83 388 ASN A N 1
ATOM 2663 C CA . ASN A 1 389 ? 29.449 28.446 9.269 1.00 43.56 388 ASN A CA 1
ATOM 2664 C C . ASN A 1 389 ? 30.213 27.502 10.206 1.00 44.43 388 ASN A C 1
ATOM 2665 O O . ASN A 1 389 ? 31.223 27.757 10.844 1.00 42.49 388 ASN A O 1
ATOM 2670 N N . ARG A 1 390 ? 29.751 26.267 10.145 1.00 47.20 389 ARG A N 1
ATOM 2671 C CA . ARG A 1 390 ? 30.246 25.101 10.814 1.00 50.24 389 ARG A CA 1
ATOM 2672 C C . ARG A 1 390 ? 31.708 24.757 10.543 1.00 50.05 389 ARG A C 1
ATOM 2673 O O . ARG A 1 390 ? 32.303 23.979 11.285 1.00 49.23 389 ARG A O 1
ATOM 2681 N N . GLU A 1 391 ? 32.278 25.276 9.472 1.00 49.76 390 GLU A N 1
ATOM 2682 C CA . GLU A 1 391 ? 33.649 25.103 9.077 1.00 49.36 390 GLU A CA 1
ATOM 2683 C C . GLU A 1 391 ? 34.531 26.177 9.698 1.00 50.61 390 GLU A C 1
ATOM 2684 O O . GLU A 1 391 ? 35.748 25.992 9.847 1.00 51.58 390 GLU A O 1
ATOM 2686 N N . GLY A 1 392 ? 33.957 27.322 10.072 1.00 49.91 391 GLY A N 1
ATOM 2687 C CA . GLY A 1 392 ? 34.739 28.387 10.682 1.00 47.59 391 GLY A CA 1
ATOM 2688 C C . GLY A 1 392 ? 34.902 29.613 9.816 1.00 46.86 391 GLY A C 1
ATOM 2689 O O . GLY A 1 392 ? 35.682 30.509 10.134 1.00 46.04 391 GLY A O 1
ATOM 2690 N N . ASN A 1 393 ? 34.177 29.696 8.704 1.00 46.77 392 ASN A N 1
ATOM 2691 C CA . ASN A 1 393 ? 34.305 30.822 7.799 1.00 46.02 392 ASN A CA 1
ATOM 2692 C C . ASN A 1 393 ? 33.008 31.589 7.575 1.00 44.75 392 ASN A C 1
ATOM 2693 O O . ASN A 1 393 ? 31.888 31.142 7.778 1.00 43.55 392 ASN A O 1
ATOM 2698 N N . ARG A 1 394 ? 33.216 32.786 7.035 1.00 43.26 393 ARG A N 1
ATOM 2699 C CA . ARG A 1 394 ? 32.146 33.634 6.570 1.00 41.65 393 ARG A CA 1
ATOM 2700 C C . ARG A 1 394 ? 31.580 33.072 5.269 1.00 40.95 393 ARG A C 1
ATOM 2701 O O . ARG A 1 394 ? 32.147 32.231 4.568 1.00 41.04 393 ARG A O 1
ATOM 2709 N N . PHE A 1 395 ? 30.389 33.541 4.926 1.00 39.86 394 PHE A N 1
ATOM 2710 C CA . PHE A 1 395 ? 29.685 33.126 3.728 1.00 38.30 394 PHE A CA 1
ATOM 2711 C C . PHE A 1 395 ? 28.629 34.134 3.307 1.00 37.29 394 PHE A C 1
ATOM 2712 O O . PHE A 1 395 ? 27.825 33.768 2.464 1.00 38.13 394 PHE A O 1
ATOM 2720 N N . MET A 1 396 ? 28.652 35.360 3.798 1.00 37.01 395 MET A N 1
ATOM 2721 C CA . MET A 1 396 ? 27.617 36.298 3.384 1.00 37.16 395 MET A CA 1
ATOM 2722 C C . MET A 1 396 ? 27.913 37.700 3.879 1.00 36.97 395 MET A C 1
ATOM 2723 O O . MET A 1 396 ? 28.735 37.898 4.760 1.00 38.30 395 MET A O 1
ATOM 2728 N N . ASN A 1 397 ? 27.244 38.643 3.241 1.00 36.17 396 ASN A N 1
ATOM 2729 C CA . ASN A 1 397 ? 27.319 40.018 3.730 1.00 35.92 396 ASN A CA 1
ATOM 2730 C C . ASN A 1 397 ? 26.178 40.032 4.753 1.00 35.78 396 ASN A C 1
ATOM 2731 O O . ASN A 1 397 ? 24.998 40.114 4.463 1.00 35.25 396 ASN A O 1
ATOM 2736 N N . GLU A 1 398 ? 26.632 39.966 5.992 1.00 36.79 397 GLU A N 1
ATOM 2737 C CA . GLU A 1 398 ? 25.812 39.868 7.175 1.00 37.38 397 GLU A CA 1
ATOM 2738 C C . GLU A 1 398 ? 24.764 40.959 7.240 1.00 38.90 397 GLU A C 1
ATOM 2739 O O . GLU A 1 398 ? 23.717 40.675 7.846 1.00 40.33 397 GLU A O 1
ATOM 2745 N N . ILE A 1 399 ? 24.942 42.146 6.684 1.00 40.43 398 ILE A N 1
ATOM 2746 C CA . ILE A 1 399 ? 23.840 43.100 6.716 1.00 42.77 398 ILE A CA 1
ATOM 2747 C C . ILE A 1 399 ? 23.066 43.063 5.404 1.00 44.53 398 ILE A C 1
ATOM 2748 O O . ILE A 1 399 ? 22.419 44.075 5.091 1.00 45.10 398 ILE A O 1
ATOM 2753 N N . THR A 1 400 ? 23.014 41.943 4.664 1.00 46.19 399 THR A N 1
ATOM 2754 C CA . THR A 1 400 ? 22.168 41.903 3.484 1.00 48.52 399 THR A CA 1
ATOM 2755 C C . THR A 1 400 ? 20.685 41.791 3.868 1.00 49.58 399 THR A C 1
ATOM 2756 O O . THR A 1 400 ? 20.310 41.779 5.044 1.00 50.01 399 THR A O 1
ATOM 2760 N N . THR A 1 401 ? 19.849 41.735 2.838 1.00 50.15 400 THR A N 1
ATOM 2761 C CA . THR A 1 401 ? 18.399 41.585 2.965 1.00 51.39 400 THR A CA 1
ATOM 2762 C C . THR A 1 401 ? 18.086 40.270 3.654 1.00 50.42 400 THR A C 1
ATOM 2763 O O . THR A 1 401 ? 18.851 39.326 3.447 1.00 49.25 400 THR A O 1
ATOM 2767 N N . ARG A 1 402 ? 17.017 40.143 4.420 1.00 51.20 401 ARG A N 1
ATOM 2768 C CA . ARG A 1 402 ? 16.676 38.936 5.147 1.00 51.71 401 ARG A CA 1
ATOM 2769 C C . ARG A 1 402 ? 16.488 37.685 4.285 1.00 51.00 401 ARG A C 1
ATOM 2770 O O . ARG A 1 402 ? 16.840 36.600 4.759 1.00 50.68 401 ARG A O 1
ATOM 2778 N N . ASP A 1 403 ? 15.844 37.862 3.136 1.00 48.85 402 ASP A N 1
ATOM 2779 C CA . ASP A 1 403 ? 15.592 36.754 2.228 1.00 47.59 402 ASP A CA 1
ATOM 2780 C C . ASP A 1 403 ? 16.932 36.244 1.734 1.00 46.29 402 ASP A C 1
ATOM 2781 O O . ASP A 1 403 ? 17.122 35.021 1.852 1.00 46.33 402 ASP A O 1
ATOM 2786 N N . LYS A 1 404 ? 17.855 37.120 1.323 1.00 44.24 403 LYS A N 1
ATOM 2787 C CA . LYS A 1 404 ? 19.164 36.602 0.913 1.00 42.64 403 LYS A CA 1
ATOM 2788 C C . LYS A 1 404 ? 19.938 35.997 2.090 1.00 40.16 403 LYS A C 1
ATOM 2789 O O . LYS A 1 404 ? 20.567 34.952 1.883 1.00 39.76 403 LYS A O 1
ATOM 2795 N N . ALA A 1 405 ? 19.857 36.613 3.260 1.00 37.26 404 ALA A N 1
ATOM 2796 C CA . ALA A 1 405 ? 20.543 36.060 4.435 1.00 35.69 404 ALA A CA 1
ATOM 2797 C C . ALA A 1 405 ? 19.947 34.717 4.840 1.00 34.14 404 ALA A C 1
ATOM 2798 O O . ALA A 1 405 ? 20.681 33.734 5.003 1.00 34.47 404 ALA A O 1
ATOM 2800 N N . SER A 1 406 ? 18.631 34.580 4.889 1.00 32.53 405 SER A N 1
ATOM 2801 C CA . SER A 1 406 ? 18.016 33.294 5.215 1.00 30.16 405 SER A CA 1
ATOM 2802 C C . SER A 1 406 ? 18.458 32.206 4.242 1.00 30.12 405 SER A C 1
ATOM 2803 O O . SER A 1 406 ? 18.911 31.120 4.647 1.00 29.42 405 SER A O 1
ATOM 2806 N N . ALA A 1 407 ? 18.351 32.467 2.943 1.00 29.05 406 ALA A N 1
ATOM 2807 C CA . ALA A 1 407 ? 18.831 31.572 1.912 1.00 29.40 406 ALA A CA 1
ATOM 2808 C C . ALA A 1 407 ? 20.277 31.124 2.069 1.00 29.25 406 ALA A C 1
ATOM 2809 O O . ALA A 1 407 ? 20.526 29.915 2.136 1.00 30.74 406 ALA A O 1
ATOM 2811 N N . ALA A 1 408 ? 21.267 31.990 2.250 1.00 28.44 407 ALA A N 1
ATOM 2812 C CA . ALA A 1 408 ? 22.639 31.534 2.442 1.00 27.81 407 ALA A CA 1
ATOM 2813 C C . ALA A 1 408 ? 22.859 30.692 3.679 1.00 29.08 407 ALA A C 1
ATOM 2814 O O . ALA A 1 408 ? 23.676 29.758 3.581 1.00 30.30 407 ALA A O 1
ATOM 2816 N N . ILE A 1 409 ? 22.188 30.913 4.803 1.00 28.70 408 ILE A N 1
ATOM 2817 C CA . ILE A 1 409 ? 22.382 30.077 5.996 1.00 29.88 408 ILE A CA 1
ATOM 2818 C C . ILE A 1 409 ? 21.737 28.695 5.749 1.00 31.90 408 ILE A C 1
ATOM 2819 O O . ILE A 1 409 ? 22.145 27.604 6.169 1.00 29.45 408 ILE A O 1
ATOM 2824 N N . LEU A 1 410 ? 20.605 28.786 5.007 1.00 33.20 409 LEU A N 1
ATOM 2825 C CA . LEU A 1 410 ? 19.919 27.548 4.644 1.00 35.26 409 LEU A CA 1
ATOM 2826 C C . LEU A 1 410 ? 20.861 26.740 3.741 1.00 37.26 409 LEU A C 1
ATOM 2827 O O . LEU A 1 410 ? 21.046 25.536 3.978 1.00 36.12 409 LEU A O 1
ATOM 2832 N N . GLN A 1 411 ? 21.593 27.384 2.825 1.00 39.25 410 GLN A N 1
ATOM 2833 C CA . GLN A 1 411 ? 22.545 26.650 2.000 1.00 42.47 410 GLN A CA 1
ATOM 2834 C C . GLN A 1 411 ? 23.825 26.283 2.735 1.00 44.97 410 GLN A C 1
ATOM 2835 O O . GLN A 1 411 ? 24.825 26.046 2.043 1.00 46.92 410 GLN A O 1
ATOM 2837 N N . GLN A 1 412 ? 23.912 26.186 4.058 1.00 46.22 411 GLN A N 1
ATOM 2838 C CA . GLN A 1 412 ? 25.126 25.869 4.750 1.00 47.24 411 GLN A CA 1
ATOM 2839 C C . GLN A 1 412 ? 25.079 24.571 5.561 1.00 49.65 411 GLN A C 1
ATOM 2840 O O . GLN A 1 412 ? 24.108 24.038 6.069 1.00 49.39 411 GLN A O 1
ATOM 2846 N N . LYS A 1 413 ? 26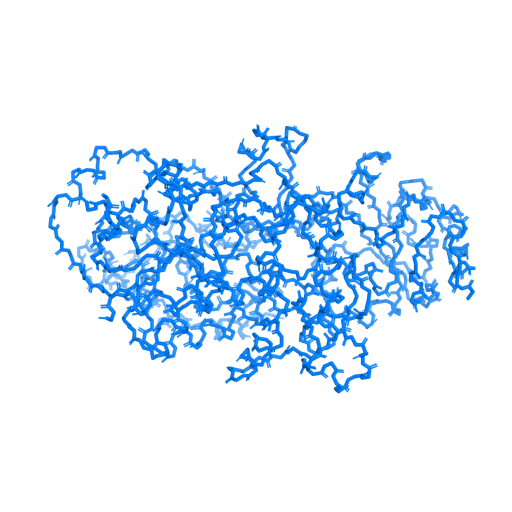.322 24.157 5.758 1.00 51.75 412 LYS A N 1
ATOM 2847 C CA . LYS A 1 413 ? 26.637 22.892 6.434 1.00 54.21 412 LYS A CA 1
ATOM 2848 C C . LYS A 1 413 ? 25.782 22.757 7.710 1.00 54.60 412 LYS A C 1
ATOM 2849 O O . LYS A 1 413 ? 25.939 23.521 8.678 1.00 54.84 412 LYS A O 1
ATOM 2855 N N . GLY A 1 414 ? 24.744 21.917 7.628 1.00 54.23 413 GLY A N 1
ATOM 2856 C CA . GLY A 1 414 ? 23.798 21.639 8.679 1.00 54.20 413 GLY A CA 1
ATOM 2857 C C . GLY A 1 414 ? 22.627 22.581 8.845 1.00 53.84 413 GLY A C 1
ATOM 2858 O O . GLY A 1 414 ? 21.872 22.530 9.819 1.00 54.53 413 GLY A O 1
ATOM 2859 N N . GLU A 1 415 ? 22.451 23.522 7.929 1.00 53.12 414 GLU A N 1
ATOM 2860 C CA . GLU A 1 415 ? 21.370 24.469 7.922 1.00 53.14 414 GLU A CA 1
ATOM 2861 C C . GLU A 1 415 ? 21.412 25.573 8.966 1.00 50.89 414 GLU A C 1
ATOM 2862 O O . GLU A 1 415 ? 20.372 26.227 9.090 1.00 50.43 414 GLU A O 1
ATOM 2868 N N . SER A 1 416 ? 22.481 25.757 9.717 1.00 47.76 415 SER A N 1
ATOM 2869 C CA . SER A 1 416 ? 22.472 26.811 10.726 1.00 44.84 415 SER A CA 1
ATOM 2870 C C . SER A 1 416 ? 23.820 27.514 10.670 1.00 42.27 415 SER A C 1
ATOM 2871 O O . SER A 1 416 ? 24.620 27.148 9.811 1.00 41.33 415 SER A O 1
ATOM 2874 N N . ALA A 1 417 ? 23.995 28.558 11.467 1.00 39.76 416 ALA A N 1
ATOM 2875 C CA . ALA A 1 417 ? 25.247 29.312 11.383 1.00 37.23 416 ALA A CA 1
ATOM 2876 C C . ALA A 1 417 ? 25.539 29.933 12.728 1.00 35.69 416 ALA A C 1
ATOM 2877 O O . ALA A 1 417 ? 24.800 29.651 13.669 1.00 36.34 416 ALA A O 1
ATOM 2879 N N . TYR A 1 418 ? 26.648 30.660 12.861 1.00 34.73 417 TYR A N 1
ATOM 2880 C CA . TYR A 1 418 ? 27.039 31.172 14.167 1.00 33.21 417 TYR A CA 1
ATOM 2881 C C . TYR A 1 418 ? 27.292 32.669 14.145 1.00 30.64 417 TYR A C 1
ATOM 2882 O O . TYR A 1 418 ? 28.123 33.118 13.369 1.00 29.50 417 TYR A O 1
ATOM 2891 N N . LEU A 1 419 ? 26.523 33.394 14.940 1.00 28.46 418 LEU A N 1
ATOM 2892 C CA . LEU A 1 419 ? 26.786 34.807 15.165 1.00 27.99 418 LEU A CA 1
ATOM 2893 C C . LEU A 1 419 ? 28.047 34.824 16.058 1.00 28.40 418 LEU A C 1
ATOM 2894 O O . LEU A 1 419 ? 28.128 34.012 16.984 1.00 26.76 418 LEU A O 1
ATOM 2899 N N . VAL A 1 420 ? 29.053 35.601 15.697 1.00 29.51 419 VAL A N 1
ATOM 2900 C CA . VAL A 1 420 ? 30.279 35.697 16.484 1.00 29.81 419 VAL A CA 1
ATOM 2901 C C . VAL A 1 420 ? 30.582 37.181 16.687 1.00 29.00 419 VAL A C 1
ATOM 2902 O O . VAL A 1 420 ? 30.650 37.942 15.730 1.00 28.33 419 VAL A O 1
ATOM 2906 N N . PHE A 1 421 ? 30.708 37.608 17.928 1.00 30.47 420 PHE A N 1
ATOM 2907 C CA . PHE A 1 421 ? 30.926 39.042 18.151 1.00 32.51 420 PHE A CA 1
ATOM 2908 C C . PHE A 1 421 ? 31.906 39.150 19.300 1.00 33.04 420 PHE A C 1
ATOM 2909 O O . PHE A 1 421 ? 32.342 38.116 19.810 1.00 34.94 420 PHE A O 1
ATOM 2917 N N . ASP A 1 422 ? 32.216 40.365 19.664 1.00 32.59 421 ASP A N 1
ATOM 2918 C CA . ASP A 1 422 ? 33.186 40.803 20.630 1.00 32.63 421 ASP A CA 1
ATOM 2919 C C . ASP A 1 422 ? 32.741 41.340 21.974 1.00 33.39 421 ASP A C 1
ATOM 2920 O O . ASP A 1 422 ? 31.515 41.523 22.060 1.00 34.61 421 ASP A O 1
ATOM 2925 N N . ASP A 1 423 ? 33.611 41.798 22.882 1.00 31.86 422 ASP A N 1
ATOM 2926 C CA . ASP A 1 423 ? 33.133 42.384 24.131 1.00 31.99 422 ASP A CA 1
ATOM 2927 C C . ASP A 1 423 ? 32.691 43.834 23.954 1.00 31.19 422 ASP A C 1
ATOM 2928 O O . ASP A 1 423 ? 31.879 44.490 24.609 1.00 29.26 422 ASP A O 1
ATOM 2933 N N . SER A 1 424 ? 33.302 44.350 22.894 1.00 31.99 423 SER A N 1
ATOM 2934 C CA . SER A 1 424 ? 33.005 45.644 22.320 1.00 32.16 423 SER A CA 1
ATOM 2935 C C . SER A 1 424 ? 31.657 45.618 21.609 1.00 31.30 423 SER A C 1
ATOM 2936 O O . SER A 1 424 ? 30.961 46.618 21.740 1.00 31.18 423 SER A O 1
ATOM 2939 N N . ILE A 1 425 ? 31.256 44.572 20.893 1.00 30.75 424 ILE A N 1
ATOM 2940 C CA . ILE A 1 425 ? 29.920 44.575 20.276 1.00 29.52 424 ILE A CA 1
ATOM 2941 C C . ILE A 1 425 ? 28.833 44.404 21.349 1.00 28.22 424 ILE A C 1
ATOM 2942 O O . ILE A 1 425 ? 27.827 45.130 21.286 1.00 26.23 424 ILE A O 1
ATOM 2947 N N . ARG A 1 426 ? 29.078 43.500 22.297 1.00 26.82 425 ARG A N 1
ATOM 2948 C CA . ARG A 1 426 ? 28.194 43.251 23.435 1.00 27.17 425 ARG A CA 1
ATOM 2949 C C . ARG A 1 426 ? 27.923 44.612 24.093 1.00 27.21 425 ARG A C 1
ATOM 2950 O O . ARG A 1 426 ? 26.826 45.158 24.070 1.00 25.77 425 ARG A O 1
ATOM 2958 N N . LYS A 1 427 ? 29.015 45.186 24.626 1.00 27.74 426 LYS A N 1
ATOM 2959 C CA . LYS A 1 427 ? 28.890 46.518 25.255 1.00 28.58 426 LYS A CA 1
ATOM 2960 C C . LYS A 1 427 ? 28.410 47.384 24.136 1.00 29.56 426 LYS A C 1
ATOM 2961 O O . LYS A 1 427 ? 28.965 47.041 23.065 1.00 31.66 426 LYS A O 1
ATOM 2963 N N . SER A 1 428 ? 27.449 48.277 24.094 1.00 29.49 427 SER A N 1
ATOM 2964 C CA . SER A 1 428 ? 27.051 48.891 22.812 1.00 28.95 427 SER A CA 1
ATOM 2965 C C . SER A 1 428 ? 25.676 48.382 22.364 1.00 28.73 427 SER A C 1
ATOM 2966 O O . SER A 1 428 ? 25.008 49.160 21.687 1.00 27.91 427 SER A O 1
ATOM 2969 N N . LEU A 1 429 ? 25.297 47.142 22.670 1.00 28.67 428 LEU A N 1
ATOM 2970 C CA . LEU A 1 429 ? 23.939 46.763 22.292 1.00 29.76 428 LEU A CA 1
ATOM 2971 C C . LEU A 1 429 ? 23.343 45.977 23.454 1.00 30.73 428 LEU A C 1
ATOM 2972 O O . LEU A 1 429 ? 23.434 44.754 23.509 1.00 31.26 428 LEU A O 1
ATOM 2977 N N . LYS A 1 430 ? 22.668 46.715 24.335 1.00 31.20 429 LYS A N 1
ATOM 2978 C CA . LYS A 1 430 ? 22.054 46.135 25.522 1.00 32.42 429 LYS A CA 1
ATOM 2979 C C . LYS A 1 430 ? 21.100 44.981 25.294 1.00 33.28 429 LYS A C 1
ATOM 2980 O O . LYS A 1 430 ? 20.990 44.161 26.241 1.00 34.22 429 LYS A O 1
ATOM 2982 N N . ALA A 1 431 ? 20.449 44.767 24.146 1.00 33.24 430 ALA A N 1
ATOM 2983 C CA . ALA A 1 431 ? 19.620 43.576 23.971 1.00 32.93 430 ALA A CA 1
ATOM 2984 C C . ALA A 1 431 ? 20.487 42.342 24.259 1.00 34.30 430 ALA A C 1
ATOM 2985 O O . ALA A 1 431 ? 19.962 41.362 24.802 1.00 35.40 430 ALA A O 1
ATOM 2987 N N . ILE A 1 432 ? 21.783 42.346 23.939 1.00 33.27 431 ILE A N 1
ATOM 2988 C CA . ILE A 1 432 ? 22.693 41.252 24.240 1.00 32.93 431 ILE A CA 1
ATOM 2989 C C . ILE A 1 432 ? 22.681 40.825 25.694 1.00 33.55 431 ILE A C 1
ATOM 2990 O O . ILE A 1 432 ? 22.732 39.610 25.967 1.00 33.98 431 ILE A O 1
ATOM 2995 N N . GLU A 1 433 ? 22.471 41.672 26.703 1.00 33.59 432 GLU A N 1
ATOM 2996 C CA . GLU A 1 433 ? 22.359 41.225 28.093 1.00 32.85 432 GLU A CA 1
ATOM 2997 C C . GLU A 1 433 ? 21.222 40.233 28.245 1.00 32.92 432 GLU A C 1
ATOM 2998 O O . GLU A 1 433 ? 21.379 39.194 28.909 1.00 32.82 432 GLU A O 1
ATOM 3004 N N . GLY A 1 434 ? 20.077 40.428 27.588 1.00 31.89 433 GLY A N 1
ATOM 3005 C CA . GLY A 1 434 ? 18.999 39.462 27.616 1.00 31.59 433 GLY A CA 1
ATOM 3006 C C . GLY A 1 434 ? 19.431 38.078 27.141 1.00 32.63 433 GLY A C 1
ATOM 3007 O O . GLY A 1 434 ? 19.235 37.044 27.817 1.00 32.96 433 GLY A O 1
ATOM 3008 N N . TYR A 1 435 ? 20.095 37.981 25.995 1.00 31.44 434 TYR A N 1
ATOM 3009 C CA . TYR A 1 435 ? 20.528 36.688 25.456 1.00 31.13 434 TYR A CA 1
ATOM 3010 C C . TYR A 1 435 ? 21.465 36.052 26.471 1.00 32.11 434 TYR A C 1
ATOM 3011 O O . TYR A 1 435 ? 21.397 34.848 26.737 1.00 30.68 434 TYR A O 1
ATOM 3020 N N . VAL A 1 436 ? 22.337 36.856 27.070 1.00 32.67 435 VAL A N 1
ATOM 3021 C CA . VAL A 1 436 ? 23.246 36.363 28.090 1.00 35.07 435 VAL A CA 1
ATOM 3022 C C . VAL A 1 436 ? 22.410 35.824 29.245 1.00 36.35 435 VAL A C 1
ATOM 3023 O O . VAL A 1 436 ? 22.523 34.693 29.710 1.00 34.88 435 VAL A O 1
ATOM 3027 N N . HIS A 1 437 ? 21.409 36.580 29.675 1.00 39.66 436 HIS A N 1
ATOM 3028 C CA . HIS A 1 437 ? 20.482 36.154 30.718 1.00 42.88 436 HIS A CA 1
ATOM 3029 C C . HIS A 1 437 ? 19.766 34.859 30.381 1.00 43.13 436 HIS A C 1
ATOM 3030 O O . HIS A 1 437 ? 19.412 34.050 31.250 1.00 43.55 436 HIS A O 1
ATOM 3037 N N . LEU A 1 438 ? 19.503 34.543 29.120 1.00 43.36 437 LEU A N 1
ATOM 3038 C CA . LEU A 1 438 ? 18.848 33.308 28.724 1.00 42.15 437 LEU A CA 1
ATOM 3039 C C . LEU A 1 438 ? 19.794 32.129 28.594 1.00 42.49 437 LEU A C 1
ATOM 3040 O O . LEU A 1 438 ? 19.338 31.021 28.290 1.00 41.04 437 LEU A O 1
ATOM 3045 N N . ASN A 1 439 ? 21.101 32.266 28.811 1.00 43.62 438 ASN A N 1
ATOM 3046 C CA . ASN A 1 439 ? 22.017 31.126 28.783 1.00 45.09 438 ASN A CA 1
ATOM 3047 C C . ASN A 1 439 ? 22.194 30.562 27.378 1.00 44.16 438 ASN A C 1
ATOM 3048 O O . ASN A 1 439 ? 22.440 29.359 27.193 1.00 44.23 438 ASN A O 1
ATOM 3053 N N . ILE A 1 440 ? 22.019 31.354 26.328 1.00 41.67 439 ILE A N 1
ATOM 3054 C CA . ILE A 1 440 ? 22.136 30.881 24.963 1.00 39.44 439 ILE A CA 1
ATOM 3055 C C . ILE A 1 440 ? 23.396 31.355 24.261 1.00 38.33 439 ILE A C 1
ATOM 3056 O O . ILE A 1 440 ? 23.612 31.065 23.093 1.00 39.31 439 ILE A O 1
ATOM 3061 N N . VAL A 1 441 ? 24.203 32.110 24.978 1.00 38.12 440 VAL A N 1
ATOM 3062 C CA . VAL A 1 441 ? 25.420 32.724 24.473 1.00 37.37 440 VAL A CA 1
ATOM 3063 C C . VAL A 1 441 ? 26.698 32.022 24.902 1.00 37.49 440 VAL A C 1
ATOM 3064 O O . VAL A 1 441 ? 26.954 31.938 26.105 1.00 38.44 440 VAL A O 1
ATOM 3068 N N . LYS A 1 442 ? 27.488 31.581 23.930 1.00 37.16 441 LYS A N 1
ATOM 3069 C CA . LYS A 1 442 ? 28.760 30.930 24.208 1.00 37.14 441 LYS A CA 1
ATOM 3070 C C . LYS A 1 442 ? 29.836 32.001 24.362 1.00 37.82 441 LYS A C 1
ATOM 3071 O O . LYS A 1 442 ? 29.784 33.060 23.740 1.00 37.12 441 LYS A O 1
ATOM 3077 N N . GLU A 1 443 ? 30.763 31.699 25.261 1.00 38.72 442 GLU A N 1
ATOM 3078 C CA . GLU A 1 443 ? 31.812 32.632 25.656 1.00 39.49 442 GLU A CA 1
ATOM 3079 C C . GLU A 1 443 ? 33.223 32.078 25.512 1.00 39.35 442 GLU A C 1
ATOM 3080 O O . GLU A 1 443 ? 33.470 30.967 25.996 1.00 40.85 442 GLU A O 1
ATOM 3086 N N . GLY A 1 444 ? 34.130 32.831 24.907 1.00 38.01 443 GLY A N 1
ATOM 3087 C CA . GLY A 1 444 ? 35.528 32.458 24.796 1.00 35.99 443 GLY A CA 1
ATOM 3088 C C . GLY A 1 444 ? 36.439 33.590 25.240 1.00 35.34 443 GLY A C 1
ATOM 3089 O O . GLY A 1 444 ? 36.277 34.759 24.860 1.00 34.25 443 GLY A O 1
ATOM 3090 N N . LYS A 1 445 ? 37.489 33.263 26.010 1.00 35.19 444 LYS A N 1
ATOM 3091 C CA . LYS A 1 445 ? 38.457 34.281 26.468 1.00 34.32 444 LYS A CA 1
ATOM 3092 C C . LYS A 1 445 ? 39.316 34.748 25.291 1.00 32.24 444 LYS A C 1
ATOM 3093 O O . LYS A 1 445 ? 39.879 35.832 25.189 1.00 31.19 444 LYS A O 1
ATOM 3095 N N . THR A 1 446 ? 39.408 33.857 24.333 1.00 31.72 445 THR A N 1
ATOM 3096 C CA . THR A 1 446 ? 40.013 33.977 23.032 1.00 31.72 445 THR A CA 1
ATOM 3097 C C . THR A 1 446 ? 39.092 33.315 21.999 1.00 31.52 445 THR A C 1
ATOM 3098 O O . THR A 1 446 ? 38.263 32.459 22.303 1.00 30.12 445 THR A O 1
ATOM 3102 N N . ILE A 1 447 ? 39.416 33.621 20.750 1.00 32.50 446 ILE A N 1
ATOM 3103 C CA . ILE A 1 447 ? 38.699 33.014 19.625 1.00 32.59 446 ILE A CA 1
ATOM 3104 C C . ILE A 1 447 ? 38.951 31.527 19.654 1.00 33.14 446 ILE A C 1
ATOM 3105 O O . ILE A 1 447 ? 38.012 30.741 19.500 1.00 34.66 446 ILE A O 1
ATOM 3110 N N . GLU A 1 448 ? 40.141 31.055 19.981 1.00 34.50 447 GLU A N 1
ATOM 3111 C CA . GLU A 1 448 ? 40.448 29.641 20.105 1.00 34.95 447 GLU A CA 1
ATOM 3112 C C . GLU A 1 448 ? 39.532 28.987 21.136 1.00 36.02 447 GLU A C 1
ATOM 3113 O O . GLU A 1 448 ? 39.093 27.849 20.965 1.00 37.07 447 GLU A O 1
ATOM 3115 N N . GLU A 1 449 ? 39.314 29.712 22.229 1.00 36.91 448 GLU A N 1
ATOM 3116 C CA . GLU A 1 449 ? 38.424 29.244 23.287 1.00 37.30 448 GLU A CA 1
ATOM 3117 C C . GLU A 1 449 ? 36.988 29.196 22.767 1.00 37.09 448 GLU A C 1
ATOM 3118 O O . GLU A 1 449 ? 36.341 28.149 22.875 1.00 37.46 448 GLU A O 1
ATOM 3120 N N . LEU A 1 450 ? 36.534 30.252 22.093 1.00 36.13 449 LEU A N 1
ATOM 3121 C CA . LEU A 1 450 ? 35.204 30.329 21.501 1.00 35.62 449 LEU A CA 1
ATOM 3122 C C . LEU A 1 450 ? 34.931 29.171 20.550 1.00 37.77 449 LEU A C 1
ATOM 3123 O O . LEU A 1 450 ? 33.881 28.525 20.644 1.00 37.34 449 LEU A O 1
ATOM 3128 N N . ALA A 1 451 ? 35.899 28.846 19.701 1.00 39.53 450 ALA A N 1
ATOM 3129 C CA . ALA A 1 451 ? 35.804 27.720 18.790 1.00 42.40 450 ALA A CA 1
ATOM 3130 C C . ALA A 1 451 ? 35.417 26.414 19.470 1.00 45.10 450 ALA A C 1
ATOM 3131 O O . ALA A 1 451 ? 34.476 25.719 19.059 1.00 45.21 450 ALA A O 1
ATOM 3133 N N . LYS A 1 452 ? 36.080 26.047 20.571 1.00 48.17 451 LYS A N 1
ATOM 3134 C CA . LYS A 1 452 ? 35.827 24.790 21.267 1.00 50.25 451 LYS A CA 1
ATOM 3135 C C . LYS A 1 452 ? 34.397 24.611 21.759 1.00 52.11 451 LYS A C 1
ATOM 3136 O O . LYS A 1 452 ? 33.873 23.487 21.766 1.00 52.11 451 LYS A O 1
ATOM 3138 N N . GLN A 1 453 ? 33.762 25.686 22.210 1.00 54.45 452 GLN A N 1
ATOM 3139 C CA . GLN A 1 453 ? 32.402 25.649 22.730 1.00 57.18 452 GLN A CA 1
ATOM 3140 C C . GLN A 1 453 ? 31.357 25.361 21.653 1.00 58.31 452 GLN A C 1
ATOM 3141 O O . GLN A 1 453 ? 30.392 24.618 21.722 1.00 58.40 452 GLN A O 1
ATOM 3147 N N . ILE A 1 454 ? 31.576 26.034 20.548 1.00 59.83 453 ILE A N 1
ATOM 3148 C CA . ILE A 1 454 ? 30.835 26.106 19.319 1.00 61.24 453 ILE A CA 1
ATOM 3149 C C . ILE A 1 454 ? 31.008 24.919 18.399 1.00 61.92 453 ILE A C 1
ATOM 3150 O O . ILE A 1 454 ? 30.132 24.632 17.583 1.00 62.45 453 ILE A O 1
ATOM 3155 N N . ASP A 1 455 ? 32.131 24.226 18.486 1.00 62.66 454 ASP A N 1
ATOM 3156 C CA . ASP A 1 455 ? 32.540 23.101 17.690 1.00 63.61 454 ASP A CA 1
ATOM 3157 C C . ASP A 1 455 ? 32.894 23.523 16.252 1.00 62.55 454 ASP A C 1
ATOM 3158 O O . ASP A 1 455 ? 32.536 22.857 15.282 1.00 61.79 454 ASP A O 1
ATOM 3163 N N . VAL A 1 456 ? 33.601 24.636 16.127 1.00 61.51 455 VAL A N 1
ATOM 3164 C CA . VAL A 1 456 ? 34.155 25.100 14.871 1.00 61.16 455 VAL A CA 1
ATOM 3165 C C . VAL A 1 456 ? 35.682 25.143 15.093 1.00 60.97 455 VAL A C 1
ATOM 3166 O O . VAL A 1 456 ? 36.157 25.321 16.216 1.00 61.43 455 VAL A O 1
ATOM 3170 N N . PRO A 1 457 ? 36.437 24.947 14.023 1.00 59.85 456 PRO A N 1
ATOM 3171 C CA . PRO A 1 457 ? 37.877 24.930 14.051 1.00 58.51 456 PRO A CA 1
ATOM 3172 C C . PRO A 1 457 ? 38.529 26.295 14.256 1.00 56.87 456 PRO A C 1
ATOM 3173 O O . PRO A 1 457 ? 38.390 27.300 13.567 1.00 54.95 456 PRO A O 1
ATOM 3177 N N . ALA A 1 458 ? 39.395 26.235 15.271 1.00 55.67 457 ALA A N 1
ATOM 3178 C CA . ALA A 1 458 ? 40.131 27.353 15.804 1.00 55.41 457 ALA A CA 1
ATOM 3179 C C . ALA A 1 458 ? 41.002 28.103 14.816 1.00 54.04 457 ALA A C 1
ATOM 3180 O O . ALA A 1 458 ? 40.891 29.333 14.793 1.00 52.66 457 ALA A O 1
ATOM 3182 N N . ALA A 1 459 ? 41.861 27.379 14.094 1.00 52.88 458 ALA A N 1
ATOM 3183 C CA . ALA A 1 459 ? 42.709 28.127 13.151 1.00 53.06 458 ALA A CA 1
ATOM 3184 C C . ALA A 1 459 ? 41.805 28.823 12.134 1.00 52.00 458 ALA A C 1
ATOM 3185 O O . ALA A 1 459 ? 41.830 30.044 11.990 1.00 50.22 458 ALA A O 1
ATOM 3187 N N . GLU A 1 460 ? 40.934 28.043 11.495 1.00 51.88 459 GLU A N 1
ATOM 3188 C CA . GLU A 1 460 ? 40.024 28.593 10.500 1.00 51.92 459 GLU A CA 1
ATOM 3189 C C . GLU A 1 460 ? 39.181 29.747 11.041 1.00 50.91 459 GLU A C 1
ATOM 3190 O O . GLU A 1 460 ? 39.097 30.762 10.318 1.00 51.26 459 GLU A O 1
ATOM 3196 N N . LEU A 1 461 ? 38.592 29.657 12.235 1.00 48.45 460 LEU A N 1
ATOM 3197 C CA . LEU A 1 461 ? 37.780 30.778 12.728 1.00 46.63 460 LEU A CA 1
ATOM 3198 C C . LEU A 1 461 ? 38.623 32.020 12.987 1.00 45.53 460 LEU A C 1
ATOM 3199 O O . LEU A 1 461 ? 38.226 33.147 12.684 1.00 44.29 460 LEU A O 1
ATOM 3204 N N . ALA A 1 462 ? 39.799 31.809 13.573 1.00 45.12 461 ALA A N 1
ATOM 3205 C CA . ALA A 1 462 ? 40.740 32.886 13.877 1.00 44.12 461 ALA A CA 1
ATOM 3206 C C . ALA A 1 462 ? 41.189 33.598 12.601 1.00 42.73 461 ALA A C 1
ATOM 3207 O O . ALA A 1 462 ? 41.097 34.833 12.475 1.00 42.12 461 ALA A O 1
ATOM 3209 N N . LYS A 1 463 ? 41.590 32.775 11.622 1.00 41.23 462 LYS A N 1
ATOM 3210 C CA . LYS A 1 463 ? 41.989 33.290 10.312 1.00 39.91 462 LYS A CA 1
ATOM 3211 C C . LYS A 1 463 ? 40.789 34.087 9.777 1.00 38.28 462 LYS A C 1
ATOM 3212 O O . LYS A 1 463 ? 41.006 35.241 9.421 1.00 37.92 462 LYS A O 1
ATOM 3218 N N . THR A 1 464 ? 39.588 33.497 9.816 1.00 37.65 463 THR A N 1
ATOM 3219 C CA . THR A 1 464 ? 38.398 34.253 9.440 1.00 37.22 463 THR A CA 1
ATOM 3220 C C . THR A 1 464 ? 38.373 35.602 10.168 1.00 36.15 463 THR A C 1
ATOM 3221 O O . THR A 1 464 ? 38.418 36.644 9.497 1.00 34.69 463 THR A O 1
ATOM 3225 N N . VAL A 1 465 ? 38.357 35.585 11.510 1.00 35.48 464 VAL A N 1
ATOM 3226 C CA . VAL A 1 465 ? 38.279 36.833 12.258 1.00 36.21 464 VAL A CA 1
ATOM 3227 C C . VAL A 1 465 ? 39.428 37.790 11.953 1.00 35.91 464 VAL A C 1
ATOM 3228 O O . VAL A 1 465 ? 39.164 38.994 11.783 1.00 34.76 464 VAL A O 1
ATOM 3232 N N . THR A 1 466 ? 40.666 37.287 11.905 1.00 37.22 465 THR A N 1
ATOM 3233 C CA . THR A 1 466 ? 41.758 38.256 11.659 1.00 39.25 465 THR A CA 1
ATOM 3234 C C . THR A 1 466 ? 41.573 38.826 10.259 1.00 38.79 465 THR A C 1
ATOM 3235 O O . THR A 1 466 ? 41.665 40.047 10.089 1.00 39.18 465 THR A O 1
ATOM 3239 N N . ALA A 1 467 ? 41.178 38.007 9.278 1.00 37.35 466 ALA A N 1
ATOM 3240 C CA . ALA A 1 467 ? 40.898 38.594 7.959 1.00 36.35 466 ALA A CA 1
ATOM 3241 C C . ALA A 1 467 ? 39.753 39.590 8.047 1.00 34.47 466 ALA A C 1
ATOM 3242 O O . ALA A 1 467 ? 39.896 40.732 7.593 1.00 33.45 466 ALA A O 1
ATOM 3244 N N . TYR A 1 468 ? 38.628 39.233 8.695 1.00 32.76 467 TYR A N 1
ATOM 3245 C CA . TYR A 1 468 ? 37.504 40.176 8.754 1.00 32.79 467 TYR A CA 1
ATOM 3246 C C . TYR A 1 468 ? 37.989 41.516 9.290 1.00 34.68 467 TYR A C 1
ATOM 3247 O O . TYR A 1 468 ? 37.581 42.583 8.808 1.00 35.62 467 TYR A O 1
ATOM 3256 N N . ASN A 1 469 ? 38.868 41.491 10.286 1.00 36.70 468 ASN A N 1
ATOM 3257 C CA . ASN A 1 469 ? 39.530 42.677 10.807 1.00 39.99 468 ASN A CA 1
ATOM 3258 C C . ASN A 1 469 ? 40.243 43.546 9.777 1.00 42.12 468 ASN A C 1
ATOM 3259 O O . ASN A 1 469 ? 40.101 44.780 9.731 1.00 41.65 468 ASN A O 1
ATOM 3264 N N . GLY A 1 470 ? 40.984 42.879 8.893 1.00 44.01 469 GLY A N 1
ATOM 3265 C CA . GLY A 1 470 ? 41.597 43.568 7.754 1.00 47.81 469 GLY A CA 1
ATOM 3266 C C . GLY A 1 470 ? 40.455 44.273 7.025 1.00 50.41 469 GLY A C 1
ATOM 3267 O O . GLY A 1 470 ? 40.391 45.506 7.048 1.00 50.47 469 GLY A O 1
ATOM 3268 N N . PHE A 1 471 ? 39.443 43.531 6.557 1.00 51.94 470 PHE A N 1
ATOM 3269 C CA . PHE A 1 471 ? 38.324 44.193 5.865 1.00 53.99 470 PHE A CA 1
ATOM 3270 C C . PHE A 1 471 ? 37.870 45.398 6.670 1.00 54.75 470 PHE A C 1
ATOM 3271 O O . PHE A 1 471 ? 37.699 46.506 6.155 1.00 54.23 470 PHE A O 1
ATOM 3279 N N . VAL A 1 472 ? 37.739 45.292 7.992 1.00 56.46 471 VAL A N 1
ATOM 3280 C CA . VAL A 1 472 ? 37.370 46.390 8.868 1.00 57.57 471 VAL A CA 1
ATOM 3281 C C . VAL A 1 472 ? 38.251 47.624 8.737 1.00 58.22 471 VAL A C 1
ATOM 3282 O O . VAL A 1 472 ? 37.730 48.719 8.498 1.00 58.74 471 VAL A O 1
ATOM 3286 N N . SER A 1 474 ? 39.901 50.230 7.460 1.00 61.74 473 SER A N 1
ATOM 3287 C CA . SER A 1 474 ? 40.361 49.540 6.269 1.00 61.27 473 SER A CA 1
ATOM 3288 C C . SER A 1 474 ? 39.266 49.313 5.242 1.00 60.60 473 SER A C 1
ATOM 3289 O O . SER A 1 474 ? 39.493 48.715 4.189 1.00 60.43 473 SER A O 1
ATOM 3292 N N . GLY A 1 475 ? 38.066 49.779 5.517 1.00 59.77 474 GLY A N 1
ATOM 3293 C CA . GLY A 1 475 ? 36.870 49.778 4.767 1.00 58.14 474 GLY A CA 1
ATOM 3294 C C . GLY A 1 475 ? 36.528 48.948 3.572 1.00 56.73 474 GLY A C 1
ATOM 3295 O O . GLY A 1 475 ? 35.710 49.405 2.752 1.00 57.38 474 GLY A O 1
ATOM 3296 N N . LYS A 1 476 ? 37.006 47.715 3.445 1.00 55.36 475 LYS A N 1
ATOM 3297 C CA . LYS A 1 476 ? 36.683 46.894 2.290 1.00 54.38 475 LYS A CA 1
ATOM 3298 C C . LYS A 1 476 ? 36.644 45.394 2.563 1.00 53.98 475 LYS A C 1
ATOM 3299 O O . LYS A 1 476 ? 37.638 44.750 2.894 1.00 53.12 475 LYS A O 1
ATOM 3305 N N . ASP A 1 477 ? 35.455 44.833 2.323 1.00 52.84 476 ASP A N 1
ATOM 3306 C CA . ASP A 1 477 ? 35.181 43.415 2.539 1.00 51.18 476 ASP A CA 1
ATOM 3307 C C . ASP A 1 477 ? 35.405 42.651 1.254 1.00 50.84 476 ASP A C 1
ATOM 3308 O O . ASP A 1 477 ? 34.477 42.183 0.569 1.00 50.44 476 ASP A O 1
ATOM 3313 N N . ALA A 1 478 ? 36.667 42.353 0.933 1.00 50.36 477 ALA A N 1
ATOM 3314 C CA . ALA A 1 478 ? 36.987 41.598 -0.273 1.00 50.66 477 ALA A CA 1
ATOM 3315 C C . ALA A 1 478 ? 36.604 40.127 -0.187 1.00 50.64 477 ALA A C 1
ATOM 3316 O O . ALA A 1 478 ? 37.406 39.274 -0.595 1.00 51.24 477 ALA A O 1
ATOM 3318 N N . GLN A 1 479 ? 35.450 39.758 0.304 1.00 50.02 478 GLN A N 1
ATOM 3319 C CA . GLN A 1 479 ? 34.991 38.405 0.491 1.00 48.80 478 GLN A CA 1
ATOM 3320 C C . GLN A 1 479 ? 33.526 38.398 0.071 1.00 48.50 478 GLN A C 1
ATOM 3321 O O . GLN A 1 479 ? 33.004 37.482 -0.563 1.00 48.43 478 GLN A O 1
ATOM 3327 N N . PHE A 1 480 ? 32.783 39.371 0.642 1.00 48.13 479 PHE A N 1
ATOM 3328 C CA . PHE A 1 480 ? 31.344 39.467 0.536 1.00 47.07 479 PHE A CA 1
ATOM 3329 C C . PHE A 1 480 ? 30.739 40.845 0.411 1.00 46.51 479 PHE A C 1
ATOM 3330 O O . PHE A 1 480 ? 29.507 40.960 0.465 1.00 46.01 479 PHE A O 1
ATOM 3338 N N . GLU A 1 481 ? 31.487 41.920 0.280 1.00 47.29 480 GLU A N 1
ATOM 3339 C CA . GLU A 1 481 ? 30.959 43.252 0.061 1.00 47.86 480 GLU A CA 1
ATOM 3340 C C . GLU A 1 481 ? 30.217 43.950 1.176 1.00 48.31 480 GLU A C 1
ATOM 3341 O O . GLU A 1 481 ? 29.595 44.984 0.872 1.00 48.20 480 GLU A O 1
ATOM 3343 N N . ARG A 1 482 ? 30.189 43.485 2.404 1.00 49.43 481 ARG A N 1
ATOM 3344 C CA . ARG A 1 482 ? 29.445 44.204 3.459 1.00 50.20 481 ARG A CA 1
ATOM 3345 C C . ARG A 1 482 ? 29.797 45.679 3.387 1.00 51.57 481 ARG A C 1
ATOM 3346 O O . ARG A 1 482 ? 30.969 46.061 3.475 1.00 50.98 481 ARG A O 1
ATOM 3354 N N . PRO A 1 483 ? 28.820 46.556 3.192 1.00 53.57 482 PRO A N 1
ATOM 3355 C CA . PRO A 1 483 ? 29.026 47.985 3.069 1.00 54.76 482 PRO A CA 1
ATOM 3356 C C . PRO A 1 483 ? 29.409 48.768 4.309 1.00 55.95 482 PRO A C 1
ATOM 3357 O O . PRO A 1 483 ? 30.022 49.839 4.206 1.00 56.62 482 PRO A O 1
ATOM 3361 N N . ASP A 1 484 ? 29.032 48.311 5.489 1.00 57.01 483 ASP A N 1
ATOM 3362 C CA . ASP A 1 484 ? 29.357 48.978 6.745 1.00 57.38 483 ASP A CA 1
ATOM 3363 C C . ASP A 1 484 ? 30.231 48.032 7.546 1.00 57.31 483 ASP A C 1
ATOM 3364 O O . ASP A 1 484 ? 29.882 46.857 7.675 1.00 57.14 483 ASP A O 1
ATOM 3369 N N . LEU A 1 485 ? 31.369 48.490 8.045 1.00 56.73 484 LEU A N 1
ATOM 3370 C CA . LEU A 1 485 ? 32.208 47.653 8.923 1.00 56.22 484 LEU A CA 1
ATOM 3371 C C . LEU A 1 485 ? 32.479 48.530 10.148 1.00 56.03 484 LEU A C 1
ATOM 3372 O O . LEU A 1 485 ? 33.430 49.302 10.199 1.00 55.82 484 LEU A O 1
ATOM 3377 N N . PRO A 1 486 ? 31.524 48.515 11.091 1.00 55.67 485 PRO A N 1
ATOM 3378 C CA . PRO A 1 486 ? 31.491 49.367 12.241 1.00 54.13 485 PRO A CA 1
ATOM 3379 C C . PRO A 1 486 ? 32.573 49.227 13.286 1.00 52.75 485 PRO A C 1
ATOM 3380 O O . PRO A 1 486 ? 33.011 50.229 13.846 1.00 51.68 485 PRO A O 1
ATOM 3384 N N . ARG A 1 487 ? 32.852 47.972 13.619 1.00 51.35 486 ARG A N 1
ATOM 3385 C CA . ARG A 1 487 ? 33.772 47.639 14.686 1.00 48.73 486 ARG A CA 1
ATOM 3386 C C . ARG A 1 487 ? 34.639 46.456 14.295 1.00 47.97 486 ARG A C 1
ATOM 3387 O O . ARG A 1 487 ? 34.231 45.523 13.619 1.00 48.31 486 ARG A O 1
ATOM 3395 N N . GLU A 1 488 ? 35.835 46.498 14.850 1.00 47.82 487 GLU A N 1
ATOM 3396 C CA . GLU A 1 488 ? 36.855 45.531 14.570 1.00 47.79 487 GLU A CA 1
ATOM 3397 C C . GLU A 1 488 ? 36.819 44.140 15.131 1.00 47.95 487 GLU A C 1
ATOM 3398 O O . GLU A 1 488 ? 37.372 43.284 14.399 1.00 48.85 487 GLU A O 1
ATOM 3404 N N . LEU A 1 489 ? 36.260 43.767 16.261 1.00 47.04 488 LEU A N 1
ATOM 3405 C CA . LEU A 1 489 ? 36.244 42.359 16.670 1.00 45.76 488 LEU A CA 1
ATOM 3406 C C . LEU A 1 489 ? 37.580 41.890 17.209 1.00 45.19 488 LEU A C 1
ATOM 3407 O O . LEU A 1 489 ? 38.128 40.868 16.827 1.00 45.45 488 LEU A O 1
ATOM 3412 N N . VAL A 1 490 ? 38.059 42.603 18.222 1.00 45.83 489 VAL A N 1
ATOM 3413 C CA . VAL A 1 490 ? 39.366 42.327 18.822 1.00 45.43 489 VAL A CA 1
ATOM 3414 C C . VAL A 1 490 ? 39.504 42.507 20.315 1.00 44.62 489 VAL A C 1
ATOM 3415 O O . VAL A 1 490 ? 40.547 42.253 20.949 1.00 44.38 489 VAL A O 1
ATOM 3419 N N . VAL A 1 491 ? 38.437 42.878 21.025 1.00 43.87 490 VAL A N 1
ATOM 3420 C CA . VAL A 1 491 ? 38.444 43.059 22.477 1.00 41.85 490 VAL A CA 1
ATOM 3421 C C . VAL A 1 491 ? 37.761 41.895 23.175 1.00 41.64 490 VAL A C 1
ATOM 3422 O O . VAL A 1 491 ? 36.532 41.806 23.202 1.00 41.51 490 VAL A O 1
ATOM 3426 N N . ALA A 1 492 ? 38.538 41.044 23.814 1.00 41.65 491 ALA A N 1
ATOM 3427 C CA . ALA A 1 492 ? 38.083 39.893 24.565 1.00 40.93 491 ALA A CA 1
ATOM 3428 C C . ALA A 1 492 ? 37.286 40.121 25.823 1.00 40.10 491 ALA A C 1
ATOM 3429 O O . ALA A 1 492 ? 37.662 41.193 26.218 1.00 39.74 491 ALA A O 1
ATOM 3431 N N . PRO A 1 493 ? 36.502 39.218 26.335 1.00 38.79 492 PRO A N 1
ATOM 3432 C CA . PRO A 1 493 ? 36.104 37.958 25.779 1.00 38.04 492 PRO A CA 1
ATOM 3433 C C . PRO A 1 493 ? 35.243 38.138 24.522 1.00 37.43 492 PRO A C 1
ATOM 3434 O O . PRO A 1 493 ? 34.631 39.153 24.208 1.00 36.17 492 PRO A O 1
ATOM 3438 N N . PHE A 1 494 ? 35.224 37.052 23.763 1.00 36.82 493 PHE A N 1
ATOM 3439 C CA . PHE A 1 494 ? 34.567 36.831 22.493 1.00 34.69 493 PHE A CA 1
ATOM 3440 C C . PHE A 1 494 ? 33.363 35.910 22.608 1.00 33.36 493 PHE A C 1
ATOM 3441 O O . PHE A 1 494 ? 33.280 34.960 23.396 1.00 30.94 493 PHE A O 1
ATOM 3449 N N . TYR A 1 495 ? 32.263 36.219 21.900 1.00 31.57 494 TYR A N 1
ATOM 3450 C CA . TYR A 1 495 ? 31.007 35.481 22.028 1.00 29.24 494 TYR A CA 1
ATOM 3451 C C . TYR A 1 495 ? 30.434 34.872 20.759 1.00 29.86 494 TYR A C 1
ATOM 3452 O O . TYR A 1 495 ? 30.667 35.337 19.644 1.00 30.48 494 TYR A O 1
ATOM 3461 N N . ALA A 1 496 ? 29.575 33.860 20.923 1.00 29.58 495 ALA A N 1
ATOM 3462 C CA . ALA A 1 496 ? 28.942 33.207 19.791 1.00 29.89 495 ALA A CA 1
ATOM 3463 C C . ALA A 1 496 ? 27.574 32.634 20.142 1.00 30.90 495 ALA A C 1
ATOM 3464 O O . ALA A 1 496 ? 27.282 32.310 21.285 1.00 30.69 495 ALA A O 1
ATOM 3466 N N . LEU A 1 497 ? 26.710 32.498 19.137 1.00 32.28 496 LEU A N 1
ATOM 3467 C CA . LEU A 1 497 ? 25.390 31.923 19.250 1.00 33.52 496 LEU A CA 1
ATOM 3468 C C . LEU A 1 497 ? 25.011 31.321 17.889 1.00 34.23 496 LEU A C 1
ATOM 3469 O O . LEU A 1 497 ? 25.151 31.981 16.873 1.00 35.62 496 LEU A O 1
ATOM 3474 N N . GLU A 1 498 ? 24.554 30.086 17.882 1.00 35.41 497 GLU A N 1
ATOM 3475 C CA . GLU A 1 498 ? 24.093 29.435 16.659 1.00 35.93 497 GLU A CA 1
ATOM 3476 C C . GLU A 1 498 ? 22.698 29.986 16.370 1.00 34.12 497 GLU A C 1
ATOM 3477 O O . GLU A 1 498 ? 21.913 30.202 17.309 1.00 36.37 497 GLU A O 1
ATOM 3483 N N . ILE A 1 499 ? 22.408 30.327 15.140 1.00 29.83 498 ILE A N 1
ATOM 3484 C CA . ILE A 1 499 ? 21.124 30.908 14.782 1.00 27.96 498 ILE A CA 1
ATOM 3485 C C . ILE A 1 499 ? 20.625 30.199 13.528 1.00 27.45 498 ILE A C 1
ATOM 3486 O O . ILE A 1 499 ? 21.427 29.569 12.815 1.00 26.81 498 ILE A O 1
ATOM 3491 N N . ALA A 1 500 ? 19.345 30.310 13.229 1.00 27.04 499 ALA A N 1
ATOM 3492 C CA . ALA A 1 500 ? 18.832 29.715 11.965 1.00 28.17 499 ALA A CA 1
ATOM 3493 C C . ALA A 1 500 ? 17.546 30.442 11.605 1.00 27.86 499 ALA A C 1
ATOM 3494 O O . ALA A 1 500 ? 16.926 31.113 12.445 1.00 29.64 499 ALA A O 1
ATOM 3496 N N . PRO A 1 501 ? 17.116 30.384 10.359 1.00 27.70 500 PRO A N 1
ATOM 3497 C CA . PRO A 1 501 ? 15.989 31.167 9.868 1.00 26.93 500 PRO A CA 1
ATOM 3498 C C . PRO A 1 501 ? 14.644 30.704 10.389 1.00 27.27 500 PRO A C 1
ATOM 3499 O O . PRO A 1 501 ? 14.448 29.491 10.480 1.00 28.57 500 PRO A O 1
ATOM 3503 N N . ALA A 1 502 ? 13.776 31.670 10.711 1.00 25.58 501 ALA A N 1
ATOM 3504 C CA . ALA A 1 502 ? 12.465 31.309 11.239 1.00 23.26 501 ALA A CA 1
ATOM 3505 C C . ALA A 1 502 ? 11.400 32.223 10.631 1.00 22.17 501 ALA A C 1
ATOM 3506 O O . ALA A 1 502 ? 11.604 33.413 10.457 1.00 23.71 501 ALA A O 1
ATOM 3508 N N . VAL A 1 503 ? 10.247 31.652 10.338 1.00 20.25 502 VAL A N 1
ATOM 3509 C CA . VAL A 1 503 ? 9.121 32.372 9.796 1.00 19.93 502 VAL A CA 1
ATOM 3510 C C . VAL A 1 503 ? 8.896 33.558 10.725 1.00 21.29 502 VAL A C 1
ATOM 3511 O O . VAL A 1 503 ? 8.767 33.345 11.940 1.00 23.91 502 VAL A O 1
ATOM 3515 N N . HIS A 1 504 ? 8.825 34.756 10.209 1.00 20.67 503 HIS A N 1
ATOM 3516 C CA . HIS A 1 504 ? 8.714 35.968 10.967 1.00 20.42 503 HIS A CA 1
ATOM 3517 C C . HIS A 1 504 ? 7.581 36.952 10.728 1.00 21.15 503 HIS A C 1
ATOM 3518 O O . HIS A 1 504 ? 6.922 37.413 11.683 1.00 21.72 503 HIS A O 1
ATOM 3525 N N . HIS A 1 505 ? 7.377 37.418 9.508 1.00 21.46 504 HIS A N 1
ATOM 3526 C CA . HIS A 1 505 ? 6.398 38.457 9.195 1.00 21.84 504 HIS A CA 1
ATOM 3527 C C . HIS A 1 505 ? 5.669 38.061 7.922 1.00 23.29 504 HIS A C 1
ATOM 3528 O O . HIS A 1 505 ? 6.297 37.438 7.039 1.00 25.87 504 HIS A O 1
ATOM 3535 N N . THR A 1 506 ? 4.413 38.435 7.751 1.00 23.06 505 THR A N 1
ATOM 3536 C CA . THR A 1 506 ? 3.699 38.124 6.497 1.00 22.03 505 THR A CA 1
ATOM 3537 C C . THR A 1 506 ? 3.416 39.476 5.832 1.00 22.35 505 THR A C 1
ATOM 3538 O O . THR A 1 506 ? 2.477 40.163 6.247 1.00 22.90 505 THR A O 1
ATOM 3542 N N . MET A 1 507 ? 4.208 39.924 4.863 1.00 21.54 506 MET A N 1
ATOM 3543 C CA . MET A 1 507 ? 4.094 41.216 4.224 1.00 22.36 506 MET A CA 1
ATOM 3544 C C . MET A 1 507 ? 2.768 41.551 3.571 1.00 22.52 506 MET A C 1
ATOM 3545 O O . MET A 1 507 ? 2.412 42.714 3.442 1.00 21.00 506 MET A O 1
ATOM 3550 N N . GLY A 1 508 ? 2.080 40.514 3.101 1.00 24.91 507 GLY A N 1
ATOM 3551 C CA . GLY A 1 508 ? 0.816 40.618 2.406 1.00 23.23 507 GLY A CA 1
ATOM 3552 C C . GLY A 1 508 ? -0.371 40.725 3.355 1.00 23.84 507 GLY A C 1
ATOM 3553 O O . GLY A 1 508 ? -0.155 40.863 4.580 1.00 23.89 507 GLY A O 1
ATOM 3554 N N . GLY A 1 509 ? -1.562 40.773 2.747 1.00 21.42 508 GLY A N 1
ATOM 3555 C CA . GLY A 1 509 ? -2.747 40.994 3.567 1.00 23.47 508 GLY A CA 1
ATOM 3556 C C . GLY A 1 509 ? -3.831 41.824 2.884 1.00 23.53 508 GLY A C 1
ATOM 3557 O O . GLY A 1 509 ? -3.813 42.004 1.668 1.00 24.99 508 GLY A O 1
ATOM 3558 N N . LEU A 1 510 ? -4.783 42.267 3.685 1.00 23.67 509 LEU A N 1
ATOM 3559 C CA . LEU A 1 510 ? -5.942 43.020 3.220 1.00 23.73 509 LEU A CA 1
ATOM 3560 C C . LEU A 1 510 ? -5.504 44.195 2.365 1.00 23.15 509 LEU A C 1
ATOM 3561 O O . LEU A 1 510 ? -4.436 44.760 2.625 1.00 24.07 509 LEU A O 1
ATOM 3566 N N . VAL A 1 511 ? -6.298 44.632 1.413 1.00 24.06 510 VAL A N 1
ATOM 3567 C CA . VAL A 1 511 ? -5.921 45.818 0.604 1.00 25.66 510 VAL A CA 1
ATOM 3568 C C . VAL A 1 511 ? -6.472 47.072 1.276 1.00 25.61 510 VAL A C 1
ATOM 3569 O O . VAL A 1 511 ? -7.633 47.016 1.704 1.00 25.03 510 VAL A O 1
ATOM 3573 N N . ILE A 1 512 ? -5.708 48.142 1.489 1.00 25.21 511 ILE A N 1
ATOM 3574 C CA . ILE A 1 512 ? -6.240 49.341 2.102 1.00 27.46 511 ILE A CA 1
ATOM 3575 C C . ILE A 1 512 ? -5.667 50.575 1.386 1.00 29.31 511 ILE A C 1
ATOM 3576 O O . ILE A 1 512 ? -4.607 50.474 0.754 1.00 27.89 511 ILE A O 1
ATOM 3581 N N . ASP A 1 513 ? -6.314 51.728 1.568 1.00 30.79 512 ASP A N 1
ATOM 3582 C CA . ASP A 1 513 ? -5.763 52.941 0.973 1.00 33.73 512 ASP A CA 1
ATOM 3583 C C . ASP A 1 513 ? -4.924 53.656 2.030 1.00 35.11 512 ASP A C 1
ATOM 3584 O O . ASP A 1 513 ? -4.600 53.124 3.090 1.00 35.65 512 ASP A O 1
ATOM 3589 N N . THR A 1 514 ? -4.622 54.919 1.792 1.00 36.19 513 THR A N 1
ATOM 3590 C CA . THR A 1 514 ? -3.913 55.808 2.683 1.00 38.33 513 THR A CA 1
ATOM 3591 C C . THR A 1 514 ? -4.696 56.224 3.926 1.00 38.03 513 THR A C 1
ATOM 3592 O O . THR A 1 514 ? -4.158 56.779 4.872 1.00 37.88 513 THR A O 1
ATOM 3596 N N . LYS A 1 515 ? -5.994 56.045 3.919 1.00 38.52 514 LYS A N 1
ATOM 3597 C CA . LYS A 1 515 ? -6.974 56.337 4.929 1.00 40.43 514 LYS A CA 1
ATOM 3598 C C . LYS A 1 515 ? -7.348 55.145 5.832 1.00 40.11 514 LYS A C 1
ATOM 3599 O O . LYS A 1 515 ? -8.264 55.153 6.654 1.00 37.14 514 LYS A O 1
ATOM 3605 N N . ALA A 1 516 ? -6.718 54.026 5.511 1.00 40.18 515 ALA A N 1
ATOM 3606 C CA . ALA A 1 516 ? -6.906 52.744 6.139 1.00 39.76 515 ALA A CA 1
ATOM 3607 C C . ALA A 1 516 ? -8.180 52.042 5.714 1.00 38.84 515 ALA A C 1
ATOM 3608 O O . ALA A 1 516 ? -8.433 50.995 6.296 1.00 37.63 515 ALA A O 1
ATOM 3610 N N . GLU A 1 517 ? -8.919 52.462 4.718 1.00 40.80 516 GLU A N 1
ATOM 3611 C CA . GLU A 1 517 ? -10.119 51.771 4.254 1.00 41.56 516 GLU A CA 1
ATOM 3612 C C . GLU A 1 517 ? -9.875 50.416 3.597 1.00 41.14 516 GLU A C 1
ATOM 3613 O O . GLU A 1 517 ? -8.927 50.275 2.808 1.00 41.13 516 GLU A O 1
ATOM 3619 N N . VAL A 1 518 ? -10.743 49.431 3.823 1.00 40.19 517 VAL A N 1
ATOM 3620 C CA . VAL A 1 518 ? -10.548 48.124 3.197 1.00 40.00 517 VAL A CA 1
ATOM 3621 C C . VAL A 1 518 ? -11.429 47.969 1.962 1.00 41.65 517 VAL A C 1
ATOM 3622 O O . VAL A 1 518 ? -12.649 48.104 1.950 1.00 40.32 517 VAL A O 1
ATOM 3626 N N . LYS A 1 519 ? -10.790 47.597 0.857 1.00 43.61 518 LYS A N 1
ATOM 3627 C CA . LYS A 1 519 ? -11.510 47.413 -0.409 1.00 46.41 518 LYS A CA 1
ATOM 3628 C C . LYS A 1 519 ? -12.055 46.005 -0.603 1.00 46.53 518 LYS A C 1
ATOM 3629 O O . LYS A 1 519 ? -11.482 44.969 -0.247 1.00 43.70 518 LYS A O 1
ATOM 3635 N N . SER A 1 520 ? -13.303 45.931 -1.107 1.00 48.00 519 SER A N 1
ATOM 3636 C CA . SER A 1 520 ? -14.004 44.678 -1.365 1.00 49.07 519 SER A CA 1
ATOM 3637 C C . SER A 1 520 ? -13.374 43.944 -2.541 1.00 50.52 519 SER A C 1
ATOM 3638 O O . SER A 1 520 ? -12.949 44.674 -3.435 1.00 49.54 519 SER A O 1
ATOM 3640 N N . GLU A 1 521 ? -13.325 42.625 -2.580 1.00 53.38 520 GLU A N 1
ATOM 3641 C CA . GLU A 1 521 ? -12.805 41.907 -3.739 1.00 57.12 520 GLU A CA 1
ATOM 3642 C C . GLU A 1 521 ? -13.675 42.224 -4.963 1.00 57.98 520 GLU A C 1
ATOM 3643 O O . GLU A 1 521 ? -13.198 42.570 -6.027 1.00 57.25 520 GLU A O 1
ATOM 3649 N N . LYS A 1 522 ? -14.962 42.003 -4.782 1.00 60.62 521 LYS A N 1
ATOM 3650 C CA . LYS A 1 522 ? -15.988 42.219 -5.793 1.00 63.03 521 LYS A CA 1
ATOM 3651 C C . LYS A 1 522 ? -16.020 43.698 -6.128 1.00 64.57 521 LYS A C 1
ATOM 3652 O O . LYS A 1 522 ? -15.273 44.092 -7.023 1.00 65.36 521 LYS A O 1
ATOM 3654 N N . THR A 1 523 ? -16.818 44.511 -5.458 1.00 66.64 522 THR A N 1
ATOM 3655 C CA . THR A 1 523 ? -16.752 45.950 -5.757 1.00 68.79 522 THR A CA 1
ATOM 3656 C C . THR A 1 523 ? -15.346 46.394 -5.373 1.00 70.73 522 THR A C 1
ATOM 3657 O O . THR A 1 523 ? -15.059 46.492 -4.167 1.00 71.56 522 THR A O 1
ATOM 3659 N N . ALA A 1 524 ? -14.461 46.764 -6.287 1.00 71.43 523 ALA A N 1
ATOM 3660 C CA . ALA A 1 524 ? -13.094 47.184 -6.005 1.00 71.27 523 ALA A CA 1
ATOM 3661 C C . ALA A 1 524 ? -12.935 48.526 -5.306 1.00 70.45 523 ALA A C 1
ATOM 3662 O O . ALA A 1 524 ? -11.973 49.288 -5.409 1.00 70.00 523 ALA A O 1
ATOM 3664 N N . LYS A 1 525 ? -13.911 48.894 -4.516 1.00 69.67 524 LYS A N 1
ATOM 3665 C CA . LYS A 1 525 ? -14.090 50.049 -3.683 1.00 69.33 524 LYS A CA 1
ATOM 3666 C C . LYS A 1 525 ? -14.166 49.576 -2.229 1.00 67.89 524 LYS A C 1
ATOM 3667 O O . LYS A 1 525 ? -14.225 48.384 -1.921 1.00 66.98 524 LYS A O 1
ATOM 3669 N N . PRO A 1 526 ? -14.135 50.516 -1.295 1.00 66.41 525 PRO A N 1
ATOM 3670 C CA . PRO A 1 526 ? -14.162 50.222 0.123 1.00 64.69 525 PRO A CA 1
ATOM 3671 C C . PRO A 1 526 ? -15.408 49.518 0.625 1.00 62.63 525 PRO A C 1
ATOM 3672 O O . PRO A 1 526 ? -16.501 49.917 0.207 1.00 62.27 525 PRO A O 1
ATOM 3676 N N . ILE A 1 527 ? -15.273 48.493 1.487 1.00 59.69 526 ILE A N 1
ATOM 3677 C CA . ILE A 1 527 ? -16.523 47.927 2.038 1.00 57.22 526 ILE A CA 1
ATOM 3678 C C . ILE A 1 527 ? -16.824 48.951 3.134 1.00 55.83 526 ILE A C 1
ATOM 3679 O O . ILE A 1 527 ? -15.846 49.467 3.709 1.00 55.68 526 ILE A O 1
ATOM 3684 N N . THR A 1 528 ? -18.066 49.411 3.299 1.00 53.23 527 THR A N 1
ATOM 3685 C CA . THR A 1 528 ? -18.251 50.536 4.211 1.00 51.75 527 THR A CA 1
ATOM 3686 C C . THR A 1 528 ? -18.115 50.306 5.703 1.00 49.47 527 THR A C 1
ATOM 3687 O O . THR A 1 528 ? -18.545 49.404 6.404 1.00 49.08 527 THR A O 1
ATOM 3691 N N . GLY A 1 529 ? -17.386 51.306 6.242 1.00 47.05 528 GLY A N 1
ATOM 3692 C CA . GLY A 1 529 ? -17.033 51.339 7.644 1.00 44.22 528 GLY A CA 1
ATOM 3693 C C . GLY A 1 529 ? -16.089 50.177 7.943 1.00 41.65 528 GLY A C 1
ATOM 3694 O O . GLY A 1 529 ? -16.118 49.734 9.087 1.00 41.38 528 GLY A O 1
ATOM 3695 N N . LEU A 1 530 ? -15.292 49.704 6.991 1.00 38.95 529 LEU A N 1
ATOM 3696 C CA . LEU A 1 530 ? -14.371 48.598 7.274 1.00 36.67 529 LEU A CA 1
ATOM 3697 C C . LEU A 1 530 ? -12.933 49.117 7.248 1.00 34.22 529 LEU A C 1
ATOM 3698 O O . LEU A 1 530 ? -12.506 49.611 6.220 1.00 31.98 529 LEU A O 1
ATOM 3703 N N . TYR A 1 531 ? -12.266 49.154 8.405 1.00 32.81 530 TYR A N 1
ATOM 3704 C CA . TYR A 1 531 ? -10.913 49.698 8.463 1.00 30.69 530 TYR A CA 1
ATOM 3705 C C . TYR A 1 531 ? -9.898 48.627 8.813 1.00 27.74 530 TYR A C 1
ATOM 3706 O O . TYR A 1 531 ? -10.268 47.549 9.264 1.00 25.98 530 TYR A O 1
ATOM 3715 N N . ALA A 1 532 ? -8.627 48.911 8.551 1.00 24.68 531 ALA A N 1
ATOM 3716 C CA . ALA A 1 532 ? -7.564 47.970 8.834 1.00 22.01 531 ALA A CA 1
ATOM 3717 C C . ALA A 1 532 ? -6.224 48.687 8.911 1.00 21.56 531 ALA A C 1
ATOM 3718 O O . ALA A 1 532 ? -5.976 49.697 8.275 1.00 20.77 531 ALA A O 1
ATOM 3720 N N . ALA A 1 533 ? -5.367 48.116 9.764 1.00 20.86 532 ALA A N 1
ATOM 3721 C CA . ALA A 1 533 ? -4.022 48.657 9.958 1.00 20.14 532 ALA A CA 1
ATOM 3722 C C . ALA A 1 533 ? -3.103 47.593 10.523 1.00 19.07 532 ALA A C 1
ATOM 3723 O O . ALA A 1 533 ? -3.551 46.719 11.272 1.00 20.87 532 ALA A O 1
ATOM 3725 N N . GLY A 1 534 ? -1.841 47.624 10.161 1.00 17.90 533 GLY A N 1
ATOM 3726 C CA . GLY A 1 534 ? -0.784 46.787 10.621 1.00 18.49 533 GLY A CA 1
ATOM 3727 C C . GLY A 1 534 ? -0.289 45.617 9.806 1.00 20.17 533 GLY A C 1
ATOM 3728 O O . GLY A 1 534 ? -0.431 45.562 8.582 1.00 20.00 533 GLY A O 1
ATOM 3729 N N . GLU A 1 535 ? 0.212 44.551 10.473 1.00 20.51 534 GLU A N 1
ATOM 3730 C CA . GLU A 1 535 ? 0.681 43.384 9.720 1.00 21.53 534 GLU A CA 1
ATOM 3731 C C . GLU A 1 535 ? -0.466 42.702 8.987 1.00 22.66 534 GLU A C 1
ATOM 3732 O O . GLU A 1 535 ? -0.259 41.854 8.119 1.00 21.74 534 GLU A O 1
ATOM 3738 N N . VAL A 1 536 ? -1.733 42.943 9.354 1.00 22.99 535 VAL A N 1
ATOM 3739 C CA . VAL A 1 536 ? -2.828 42.259 8.646 1.00 23.77 535 VAL A CA 1
ATOM 3740 C C . VAL A 1 536 ? -3.034 42.836 7.242 1.00 23.49 535 VAL A C 1
ATOM 3741 O O . VAL A 1 536 ? -3.718 42.237 6.400 1.00 23.78 535 VAL A O 1
ATOM 3745 N N . THR A 1 537 ? -2.486 44.015 6.948 1.00 23.01 536 THR A N 1
ATOM 3746 C CA . THR A 1 537 ? -2.626 44.647 5.667 1.00 23.06 536 THR A CA 1
ATOM 3747 C C . THR A 1 537 ? -1.453 44.263 4.750 1.00 24.90 536 THR A C 1
ATOM 3748 O O . THR A 1 537 ? -0.384 43.848 5.191 1.00 24.77 536 THR A O 1
ATOM 3752 N N . GLY A 1 538 ? -1.760 44.430 3.459 1.00 24.47 537 GLY A N 1
ATOM 3753 C CA . GLY A 1 538 ? -0.833 44.225 2.376 1.00 23.73 537 GLY A CA 1
ATOM 3754 C C . GLY A 1 538 ? -0.600 45.532 1.619 1.00 23.72 537 GLY A C 1
ATOM 3755 O O . GLY A 1 538 ? -1.368 46.480 1.673 1.00 23.19 537 GLY A O 1
ATOM 3756 N N . GLY A 1 539 ? 0.472 45.594 0.839 1.00 23.73 538 GLY A N 1
ATOM 3757 C CA . GLY A 1 539 ? 0.797 46.799 0.133 1.00 26.00 538 GLY A CA 1
ATOM 3758 C C . GLY A 1 539 ? 1.990 47.520 0.748 1.00 28.16 538 GLY A C 1
ATOM 3759 O O . GLY A 1 539 ? 2.993 47.738 0.055 1.00 30.20 538 GLY A O 1
ATOM 3760 N N . VAL A 1 540 ? 1.945 47.867 2.025 1.00 27.53 539 VAL A N 1
ATOM 3761 C CA . VAL A 1 540 ? 3.004 48.661 2.619 1.00 28.89 539 VAL A CA 1
ATOM 3762 C C . VAL A 1 540 ? 4.374 48.124 2.299 1.00 29.03 539 VAL A C 1
ATOM 3763 O O . VAL A 1 540 ? 5.217 48.886 1.851 1.00 27.64 539 VAL A O 1
ATOM 3767 N N . HIS A 1 541 ? 4.650 46.853 2.551 1.00 32.17 540 HIS A N 1
ATOM 3768 C CA . HIS A 1 541 ? 6.006 46.347 2.340 1.00 33.42 540 HIS A CA 1
ATOM 3769 C C . HIS A 1 541 ? 6.290 45.647 1.029 1.00 33.69 540 HIS A C 1
ATOM 3770 O O . HIS A 1 541 ? 7.359 44.988 0.960 1.00 35.58 540 HIS A O 1
ATOM 3777 N N . GLY A 1 542 ? 5.461 45.804 -0.006 1.00 30.96 541 GLY A N 1
ATOM 3778 C CA . GLY A 1 542 ? 5.787 45.099 -1.245 1.00 30.49 541 GLY A CA 1
ATOM 3779 C C . GLY A 1 542 ? 6.072 43.632 -0.943 1.00 31.23 541 GLY A C 1
ATOM 3780 O O . GLY A 1 542 ? 5.378 42.986 -0.164 1.00 32.43 541 GLY A O 1
ATOM 3781 N N . ALA A 1 543 ? 7.112 43.074 -1.535 1.00 31.57 542 ALA A N 1
ATOM 3782 C CA . ALA A 1 543 ? 7.471 41.674 -1.363 1.00 31.50 542 ALA A CA 1
ATOM 3783 C C . ALA A 1 543 ? 8.562 41.418 -0.355 1.00 30.74 542 ALA A C 1
ATOM 3784 O O . ALA A 1 543 ? 8.890 40.260 -0.121 1.00 31.08 542 ALA A O 1
ATOM 3785 N N . ASN A 1 544 ? 9.130 42.462 0.230 1.00 31.43 543 ASN A N 1
ATOM 3786 C CA . ASN A 1 544 ? 10.162 42.320 1.248 1.00 33.43 543 ASN A CA 1
ATOM 3787 C C . ASN A 1 544 ? 10.146 43.466 2.274 1.00 32.89 543 ASN A C 1
ATOM 3788 O O . ASN A 1 544 ? 10.444 44.615 1.901 1.00 32.26 543 ASN A O 1
ATOM 3793 N N . ARG A 1 545 ? 9.864 43.192 3.558 1.00 30.90 544 ARG A N 1
ATOM 3794 C CA . ARG A 1 545 ? 9.826 44.311 4.512 1.00 31.02 544 ARG A CA 1
ATOM 3795 C C . ARG A 1 545 ? 11.223 44.677 5.047 1.00 29.51 544 ARG A C 1
ATOM 3796 O O . ARG A 1 545 ? 12.037 43.855 5.456 1.00 27.97 544 ARG A O 1
ATOM 3804 N N . LEU A 1 546 ? 11.469 45.976 5.051 1.00 28.64 545 LEU A N 1
ATOM 3805 C CA . LEU A 1 546 ? 12.687 46.577 5.579 1.00 29.84 545 LEU A CA 1
ATOM 3806 C C . LEU A 1 546 ? 12.740 46.472 7.111 1.00 30.01 545 LEU A C 1
ATOM 3807 O O . LEU A 1 546 ? 11.706 46.633 7.800 1.00 28.32 545 LEU A O 1
ATOM 3812 N N . GLY A 1 547 ? 13.932 46.298 7.672 1.00 31.05 546 GLY A N 1
ATOM 3813 C CA . GLY A 1 547 ? 14.046 46.264 9.151 1.00 30.80 546 GLY A CA 1
ATOM 3814 C C . GLY A 1 547 ? 13.502 47.549 9.744 1.00 30.39 546 GLY A C 1
ATOM 3815 O O . GLY A 1 547 ? 13.855 48.645 9.278 1.00 31.42 546 GLY A O 1
ATOM 3816 N N . GLY A 1 548 ? 12.529 47.479 10.646 1.00 29.53 547 GLY A N 1
ATOM 3817 C CA . GLY A 1 548 ? 12.052 48.662 11.351 1.00 28.68 547 GLY A CA 1
ATOM 3818 C C . GLY A 1 548 ? 10.907 49.387 10.712 1.00 29.68 547 GLY A C 1
ATOM 3819 O O . GLY A 1 548 ? 10.514 50.435 11.211 1.00 29.94 547 GLY A O 1
ATOM 3820 N N . ASN A 1 549 ? 10.312 48.804 9.685 1.00 30.04 548 ASN A N 1
ATOM 3821 C CA . ASN A 1 549 ? 9.200 49.397 8.949 1.00 28.26 548 ASN A CA 1
ATOM 3822 C C . ASN A 1 549 ? 7.864 48.886 9.479 1.00 27.47 548 ASN A C 1
ATOM 3823 O O . ASN A 1 549 ? 6.847 49.595 9.380 1.00 26.98 548 ASN A O 1
ATOM 3828 N N . ALA A 1 550 ? 7.827 47.720 10.126 1.00 26.35 549 ALA A N 1
ATOM 3829 C CA . ALA A 1 550 ? 6.626 47.205 10.792 1.00 26.38 549 ALA A CA 1
ATOM 3830 C C . ALA A 1 550 ? 6.020 48.167 11.836 1.00 26.41 549 ALA A C 1
ATOM 3831 O O . ALA A 1 550 ? 4.870 48.667 11.729 1.00 22.63 549 ALA A O 1
ATOM 3832 N N . ILE A 1 551 ? 6.838 48.539 12.852 1.00 26.02 550 ILE A N 1
ATOM 3833 C CA . ILE A 1 551 ? 6.400 49.431 13.927 1.00 26.45 550 ILE A CA 1
ATOM 3834 C C . ILE A 1 551 ? 5.962 50.810 13.447 1.00 26.67 550 ILE A C 1
ATOM 3835 O O . ILE A 1 551 ? 5.006 51.375 14.000 1.00 27.26 550 ILE A O 1
ATOM 3840 N N . SER A 1 552 ? 6.671 51.326 12.444 1.00 27.55 551 SER A N 1
ATOM 3841 C CA . SER A 1 552 ? 6.346 52.624 11.850 1.00 28.77 551 SER A CA 1
ATOM 3842 C C . SER A 1 552 ? 5.042 52.472 11.075 1.00 28.19 551 SER A C 1
ATOM 3843 O O . SER A 1 552 ? 4.211 53.368 11.186 1.00 31.94 551 SER A O 1
ATOM 3845 N N . ASP A 1 553 ? 4.861 51.378 10.358 1.00 28.64 552 ASP A N 1
ATOM 3846 C CA . ASP A 1 553 ? 3.607 51.097 9.635 1.00 27.63 552 ASP A CA 1
ATOM 3847 C C . ASP A 1 553 ? 2.464 51.066 10.641 1.00 27.88 552 ASP A C 1
ATOM 3848 O O . ASP A 1 553 ? 1.540 51.887 10.524 1.00 29.29 552 ASP A O 1
ATOM 3853 N N . ILE A 1 554 ? 2.609 50.229 11.675 1.00 28.20 553 ILE A N 1
ATOM 3854 C CA . ILE A 1 554 ? 1.572 50.062 12.680 1.00 26.59 553 ILE A CA 1
ATOM 3855 C C . ILE A 1 554 ? 1.225 51.343 13.414 1.00 27.31 553 ILE A C 1
ATOM 3856 O O . ILE A 1 554 ? 0.006 51.544 13.576 1.00 26.60 553 ILE A O 1
ATOM 3861 N N . VAL A 1 555 ? 2.169 52.183 13.829 1.00 28.23 554 VAL A N 1
ATOM 3862 C CA . VAL A 1 555 ? 1.724 53.389 14.566 1.00 29.25 554 VAL A CA 1
ATOM 3863 C C . VAL A 1 555 ? 1.063 54.377 13.619 1.00 29.38 554 VAL A C 1
ATOM 3864 O O . VAL A 1 555 ? -0.084 54.760 13.851 1.00 28.85 554 VAL A O 1
ATOM 3868 N N . THR A 1 556 ? 1.713 54.727 12.530 1.00 30.94 555 THR A N 1
ATOM 3869 C CA . THR A 1 556 ? 1.117 55.652 11.544 1.00 32.55 555 THR A CA 1
ATOM 3870 C C . THR A 1 556 ? -0.259 55.197 11.098 1.00 32.86 555 THR A C 1
ATOM 3871 O O . THR A 1 556 ? -1.245 55.930 11.196 1.00 31.59 555 THR A O 1
ATOM 3875 N N . TYR A 1 557 ? -0.318 53.947 10.601 1.00 33.53 556 TYR A N 1
ATOM 3876 C CA . TYR A 1 557 ? -1.568 53.410 10.090 1.00 34.55 556 TYR A CA 1
ATOM 3877 C C . TYR A 1 557 ? -2.621 53.140 11.153 1.00 35.99 556 TYR A C 1
ATOM 3878 O O . TYR A 1 557 ? -3.816 53.155 10.785 1.00 33.85 556 TYR A O 1
ATOM 3887 N N . GLY A 1 558 ? -2.253 52.975 12.436 1.00 36.28 557 GLY A N 1
ATOM 3888 C CA . GLY A 1 558 ? -3.289 52.767 13.467 1.00 37.26 557 GLY A CA 1
ATOM 3889 C C . GLY A 1 558 ? -4.010 54.102 13.692 1.00 36.42 557 GLY A C 1
ATOM 3890 O O . GLY A 1 558 ? -5.225 54.239 13.721 1.00 34.42 557 GLY A O 1
ATOM 3891 N N . ARG A 1 559 ? -3.172 55.118 13.845 1.00 37.24 558 ARG A N 1
ATOM 3892 C CA . ARG A 1 559 ? -3.630 56.504 14.007 1.00 38.17 558 ARG A CA 1
ATOM 3893 C C . ARG A 1 559 ? -4.602 56.763 12.853 1.00 37.02 558 ARG A C 1
ATOM 3894 O O . ARG A 1 559 ? -5.806 56.956 13.090 1.00 36.64 558 ARG A O 1
ATOM 3902 N N . ILE A 1 560 ? -4.128 56.634 11.600 1.00 35.25 559 ILE A N 1
ATOM 3903 C CA . ILE A 1 560 ? -5.093 56.840 10.506 1.00 34.09 559 ILE A CA 1
ATOM 3904 C C . ILE A 1 560 ? -6.277 55.900 10.664 1.00 33.99 559 ILE A C 1
ATOM 3905 O O . ILE A 1 560 ? -7.409 56.431 10.587 1.00 34.88 559 ILE A O 1
ATOM 3910 N N . ALA A 1 561 ? -6.125 54.595 10.931 1.00 32.84 560 ALA A N 1
ATOM 3911 C CA . ALA A 1 561 ? -7.348 53.773 11.030 1.00 31.37 560 ALA A CA 1
ATOM 3912 C C . ALA A 1 561 ? -8.250 54.203 12.166 1.00 31.80 560 ALA A C 1
ATOM 3913 O O . ALA A 1 561 ? -9.481 54.076 12.067 1.00 32.38 560 ALA A O 1
ATOM 3915 N N . GLY A 1 562 ? -7.743 54.711 13.281 1.00 32.42 561 GLY A N 1
ATOM 3916 C CA . GLY A 1 562 ? -8.622 55.080 14.398 1.00 33.97 561 GLY A CA 1
ATOM 3917 C C . GLY A 1 562 ? -9.435 56.318 14.030 1.00 34.23 561 GLY A C 1
ATOM 3918 O O . GLY A 1 562 ? -10.648 56.338 14.202 1.00 33.85 561 GLY A O 1
ATOM 3919 N N . ALA A 1 563 ? -8.708 57.329 13.583 1.00 35.65 562 ALA A N 1
ATOM 3920 C CA . ALA A 1 563 ? -9.297 58.596 13.140 1.00 37.47 562 ALA A CA 1
ATOM 3921 C C . ALA A 1 563 ? -10.327 58.410 12.040 1.00 38.69 562 ALA A C 1
ATOM 3922 O O . ALA A 1 563 ? -11.462 58.886 12.226 1.00 40.07 562 ALA A O 1
ATOM 3924 N N . SER A 1 564 ? -10.028 57.696 10.949 1.00 40.11 563 SER A N 1
ATOM 3925 C CA . SER A 1 564 ? -11.009 57.466 9.888 1.00 41.07 563 SER A CA 1
ATOM 3926 C C . SER A 1 564 ? -12.323 56.892 10.400 1.00 42.56 563 SER A C 1
ATOM 3927 O O . SER A 1 564 ? -13.436 57.292 10.067 1.00 42.61 563 SER A O 1
ATOM 3930 N N . ALA A 1 565 ? -12.192 55.880 11.252 1.00 44.52 564 ALA A N 1
ATOM 3931 C CA . ALA A 1 565 ? -13.314 55.178 11.845 1.00 45.79 564 ALA A CA 1
ATOM 3932 C C . ALA A 1 565 ? -14.115 56.130 12.719 1.00 46.41 564 ALA A C 1
ATOM 3933 O O . ALA A 1 565 ? -15.326 55.935 12.737 1.00 47.33 564 ALA A O 1
ATOM 3935 N N . ALA A 1 566 ? -13.500 57.061 13.417 1.00 47.07 565 ALA A N 1
ATOM 3936 C CA . ALA A 1 566 ? -14.214 58.002 14.274 1.00 48.31 565 ALA A CA 1
ATOM 3937 C C . ALA A 1 566 ? -15.039 59.002 13.479 1.00 49.01 565 ALA A C 1
ATOM 3938 O O . ALA A 1 566 ? -16.228 59.229 13.738 1.00 48.15 565 ALA A O 1
ATOM 3940 N N . LYS A 1 567 ? -14.484 59.510 12.375 1.00 50.76 566 LYS A N 1
ATOM 3941 C CA . LYS A 1 567 ? -15.260 60.400 11.489 1.00 51.95 566 LYS A CA 1
ATOM 3942 C C . LYS A 1 567 ? -16.465 59.625 10.969 1.00 53.03 566 LYS A C 1
ATOM 3943 O O . LYS A 1 567 ? -17.578 60.162 10.893 1.00 54.61 566 LYS A O 1
ATOM 3945 N N . PHE A 1 568 ? -16.281 58.355 10.636 1.00 53.13 567 PHE A N 1
ATOM 3946 C CA . PHE A 1 568 ? -17.391 57.465 10.306 1.00 54.69 567 PHE A CA 1
ATOM 3947 C C . PHE A 1 568 ? -18.154 57.277 11.603 1.00 57.46 567 PHE A C 1
ATOM 3948 O O . PHE A 1 568 ? -17.491 57.270 12.669 1.00 57.25 567 PHE A O 1
ATOM 3956 N N . ALA A 1 569 ? -19.476 57.149 11.664 1.00 59.24 568 ALA A N 1
ATOM 3957 C CA . ALA A 1 569 ? -20.135 57.127 12.993 1.00 60.07 568 ALA A CA 1
ATOM 3958 C C . ALA A 1 569 ? -20.345 58.595 13.360 1.00 60.71 568 ALA A C 1
ATOM 3959 O O . ALA A 1 569 ? -21.525 58.963 13.255 1.00 61.58 568 ALA A O 1
ATOM 3961 N N . LYS A 1 570 ? -19.355 59.459 13.556 1.00 61.62 569 LYS A N 1
ATOM 3962 C CA . LYS A 1 570 ? -19.637 60.884 13.724 1.00 62.24 569 LYS A CA 1
ATOM 3963 C C . LYS A 1 570 ? -20.535 61.379 12.591 1.00 62.56 569 LYS A C 1
ATOM 3964 O O . LYS A 1 570 ? -21.750 61.460 12.690 1.00 63.46 569 LYS A O 1
#

CATH classification: 1.10.1130.10 (+2 more: 3.50.50.60, 3.90.700.10)